Protein AF-A0A7W0KWJ0-F1 (afdb_monomer_lite)

Radius of gyration: 24.5 Å; chains: 1; bounding box: 51×57×70 Å

pLDDT: mean 88.69, std 8.76, range [41.84, 98.19]

Secondary structure (DSSP, 8-state):
---SB---SSBTT-TT--EEES-SSPPGGG-----S-SEE--SHHHHHHHHHHHS--HHHHHS---SS-EEE---BHHHHHHHH-TTSEEPS--EEEE-SSBEEEEEEEEEEES--TTPPPEEETTEEESEEEEEEEEEEETTT--EEEEE-TTHHHH-HHHHHHHHHSTTSSEEGGGS-HHHHTT----HHHHHHHHHHHHHHS---HHHHHHTTT-EEEPBPPPSBTTPPP-SBPPPEEEEE--SSTTT--EEEEEEEEEE-SSTT-TT--SS--EEEEEESSSTT-EEEE-----TT--PPPHHHHHHHHHH-HHHHHHHHHHSSTTEEEEE---EEEEETTEEEEEEEEEEEESSTTPPPEEEEEEEEETTEEEEESSHHHHHHHHH-

Foldseek 3Di:
DDAPDADFQAEAPCPVHKDKFPWQDQDPPRDGQPDPQFAFPQDPVSLVVVCVVVVHCPVVVVRRDDRRIGMGPPRYLLSLVCVLCVQKDKAPDWDWFDDNHAIKTKIFIKHFAAPDPPFDWFAQNNDTTRDIFRQWMWIAGRRNRDIAIEGDPPRNVPDPRNVVVCVVPPPRYHHPVPPDPSVVQPDAQGQSVVLRVLQVCQQPVDPDPVCSVVVQQGKAFEFDAAFFQPGDGDWHAGWDWDWAADPDPVVGIWIKTKTWIAGDRGRGDNPGDQATAWIWIQTPVCNVDIDTHGAPPDPPDGDGDNHNQNVLQCPDPVSVVVRVVLCDDQKTKTKAHWDWDADPSFIKTKIWIWIWGNDPPTDIDTPFMWIDGPSFIATDNDPVVRVVRSVD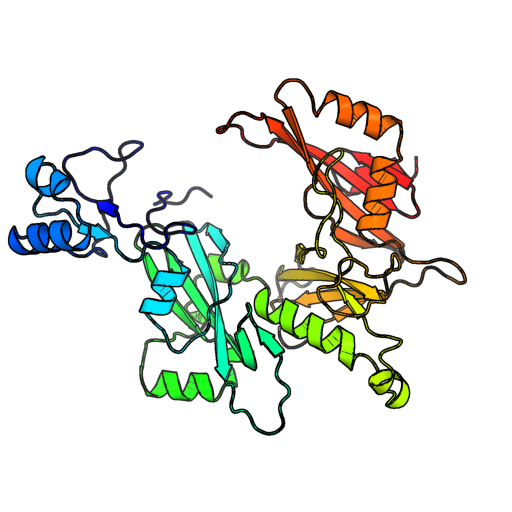

Sequence (392 aa):
LQPEHPELYFGESLRDWYAIVDTERTEQDGARFEADTGIALSSFYRKLVLGLTTGELQPLLSGDLTDESQLLYRRDVIERLRGVAPFLTFDGDPYPVITAESVVWVVSGYTTSTSYPYSQFSALGGRRVNYAHASIWATVDAYDGSVHLYRTEVGGADDPILRAWEGVFPGLVEAIAAMPAAVRDHLRYPTDLLDTQLALLGKYHVDDADTLFSGTQRWSVSAAPSTGVGAAADGTADPVTLFMPGDDPELGGHWVAITPLSPGTSPSDSSAREELAAIVIADHDDPERLRLLTVDVGAGRTAATPRVAQSAIDADPELARTFTLLNANGSQVQFGPMTPLITDGALFWVRPVVVRSTASTAAPRLFGVLAVSEGLVGLADDPAQALTAAYD

Structure (mmCIF, N/CA/C/O backbone):
data_AF-A0A7W0KWJ0-F1
#
_entry.id   AF-A0A7W0KWJ0-F1
#
loop_
_atom_site.group_PDB
_atom_site.id
_atom_site.type_symbol
_atom_site.label_atom_id
_atom_site.label_alt_id
_atom_site.label_comp_id
_atom_site.label_asym_id
_atom_site.label_entity_id
_atom_site.label_seq_id
_atom_site.pdbx_PDB_ins_code
_atom_site.Cartn_x
_atom_site.Cartn_y
_atom_site.Cartn_z
_atom_site.occupancy
_atom_site.B_iso_or_equiv
_atom_site.auth_seq_id
_atom_site.auth_comp_id
_atom_site.auth_asym_id
_atom_site.auth_atom_id
_atom_site.pdbx_PDB_model_num
ATOM 1 N N . LEU A 1 1 ? -18.700 10.570 -7.643 1.00 61.25 1 LEU A N 1
ATOM 2 C CA . LEU A 1 1 ? -19.462 10.146 -6.451 1.00 61.25 1 LEU A CA 1
ATOM 3 C C . LEU A 1 1 ? -19.269 11.228 -5.398 1.00 61.25 1 LEU A C 1
ATOM 5 O O . LEU A 1 1 ? -18.136 11.659 -5.231 1.00 61.25 1 LEU A O 1
ATOM 9 N N . GLN A 1 2 ? -20.345 11.742 -4.807 1.00 75.81 2 GLN A N 1
ATOM 10 C CA . GLN A 1 2 ? -20.285 12.613 -3.628 1.00 75.81 2 GLN A CA 1
ATOM 11 C C . GLN A 1 2 ? -20.910 11.806 -2.486 1.00 75.81 2 GLN A C 1
ATOM 13 O O . GLN A 1 2 ? -22.074 11.437 -2.648 1.00 75.81 2 GLN A O 1
ATOM 18 N N . PRO A 1 3 ? -20.149 11.448 -1.437 1.00 82.00 3 PRO A N 1
ATOM 19 C CA . PRO A 1 3 ? -20.690 10.689 -0.315 1.00 82.00 3 PRO A CA 1
ATOM 20 C C . PRO A 1 3 ? -21.670 11.545 0.500 1.00 82.00 3 PRO A C 1
ATOM 22 O O . PRO A 1 3 ? -21.549 12.772 0.508 1.00 82.00 3 PRO A O 1
ATOM 25 N N . GLU A 1 4 ? -22.625 10.902 1.173 1.00 85.62 4 GLU A N 1
ATOM 26 C CA . GLU A 1 4 ? -23.564 11.558 2.098 1.00 85.62 4 GLU A CA 1
ATOM 27 C C . GLU A 1 4 ? -22.841 12.187 3.299 1.00 85.62 4 GLU A C 1
ATOM 29 O O . GLU A 1 4 ? -23.171 13.305 3.691 1.00 85.62 4 GLU A O 1
ATOM 34 N N . HIS A 1 5 ? -21.802 11.513 3.799 1.00 85.50 5 HIS A N 1
ATOM 35 C CA . HIS A 1 5 ? -20.924 11.948 4.884 1.00 85.50 5 HIS A CA 1
ATOM 36 C C . HIS A 1 5 ? -19.467 12.052 4.389 1.00 85.50 5 HIS A C 1
ATOM 38 O O . HIS A 1 5 ? -18.696 11.089 4.479 1.00 85.50 5 HIS A O 1
ATOM 44 N N . PRO A 1 6 ? -19.067 13.187 3.780 1.00 84.69 6 PRO A N 1
ATOM 45 C CA . PRO A 1 6 ? -17.702 13.403 3.291 1.00 84.69 6 PRO A CA 1
ATOM 46 C C . PRO A 1 6 ? -16.674 13.687 4.398 1.00 84.69 6 PRO A C 1
ATOM 48 O O . PRO A 1 6 ? -15.478 13.769 4.107 1.00 84.69 6 PRO A O 1
ATOM 51 N N . GLU A 1 7 ? -17.108 13.904 5.638 1.00 88.88 7 GLU A N 1
ATOM 52 C CA . GLU A 1 7 ? -16.254 14.297 6.753 1.00 88.88 7 GLU A CA 1
ATOM 53 C C . GLU A 1 7 ? -15.347 13.150 7.225 1.00 88.88 7 GLU A C 1
ATOM 55 O O . GLU A 1 7 ? -15.756 11.994 7.319 1.00 88.88 7 GLU A O 1
ATOM 60 N N . LEU A 1 8 ? -14.096 13.481 7.562 1.00 90.94 8 LEU A N 1
ATOM 61 C CA . LEU A 1 8 ? -13.076 12.513 7.974 1.00 90.94 8 LEU A CA 1
ATOM 62 C C . LEU A 1 8 ? -12.737 12.692 9.458 1.00 90.94 8 LEU A C 1
ATOM 64 O O . LEU A 1 8 ? -11.833 13.449 9.828 1.00 90.94 8 LEU A O 1
ATOM 68 N N . TYR A 1 9 ? -13.450 11.979 10.326 1.00 93.06 9 TYR A N 1
ATOM 69 C CA . TYR A 1 9 ? -13.139 11.929 11.754 1.00 93.06 9 TYR A CA 1
ATOM 70 C C . TYR A 1 9 ? -12.123 10.833 12.083 1.00 93.06 9 TYR A C 1
ATOM 72 O O . TYR A 1 9 ? -11.347 11.003 13.024 1.00 93.06 9 TYR A O 1
ATOM 80 N N . PHE A 1 10 ? -12.061 9.757 11.305 1.00 95.31 10 PHE A N 1
ATOM 81 C CA . PHE A 1 10 ? -11.111 8.653 11.437 1.00 95.31 10 PHE A CA 1
ATOM 82 C C . PHE A 1 10 ? -10.256 8.548 10.171 1.00 95.31 10 PHE A C 1
ATOM 84 O O . PHE A 1 10 ? -10.738 8.752 9.056 1.00 95.31 10 PHE A O 1
ATOM 91 N N . GLY A 1 11 ? -8.968 8.250 10.329 1.00 94.38 11 GLY A N 1
ATOM 92 C CA . GLY A 1 11 ? -8.041 8.224 9.201 1.00 94.38 11 GLY A CA 1
ATOM 93 C C . GLY A 1 11 ? -6.588 8.043 9.593 1.00 94.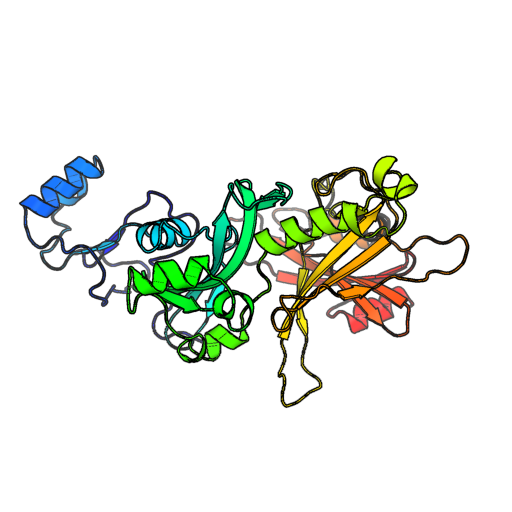38 11 GLY A C 1
ATOM 94 O O . GLY A 1 11 ? -6.270 7.756 10.744 1.00 94.38 11 GLY A O 1
ATOM 95 N N . GLU A 1 12 ? -5.702 8.175 8.617 1.00 92.69 12 GLU A N 1
ATOM 96 C CA . GLU A 1 12 ? -4.265 8.026 8.824 1.00 92.69 12 GLU A CA 1
ATOM 97 C C . GLU A 1 12 ? -3.637 9.223 9.540 1.00 92.69 12 GLU A C 1
ATOM 99 O O . GLU A 1 12 ? -4.147 10.343 9.508 1.00 92.69 12 GLU A O 1
ATOM 104 N N . SER A 1 13 ? -2.466 8.999 10.146 1.00 87.56 13 SER A N 1
ATOM 105 C CA . SER A 1 13 ? -1.667 10.046 10.803 1.00 87.56 13 SER A CA 1
ATOM 106 C C . SER A 1 13 ? -2.379 10.747 11.970 1.00 87.56 13 SER A C 1
ATOM 108 O O . SER A 1 13 ? -1.990 11.841 12.376 1.00 87.56 13 SER A O 1
ATOM 110 N N . LEU A 1 14 ? -3.388 10.095 12.553 1.00 89.62 14 LEU A N 1
ATOM 111 C CA . LEU A 1 14 ? -4.116 10.546 13.745 1.00 89.62 14 LEU A CA 1
ATOM 112 C C . LEU A 1 14 ? -3.705 9.763 14.999 1.00 89.62 14 LEU A C 1
ATOM 114 O O . LEU A 1 14 ? -4.455 9.691 15.975 1.00 89.62 14 LEU A O 1
ATOM 118 N N . ARG A 1 15 ? -2.530 9.128 14.963 1.00 86.00 15 ARG A N 1
ATOM 119 C CA . ARG A 1 15 ? -2.037 8.286 16.053 1.00 86.00 15 ARG A CA 1
ATOM 120 C C . ARG A 1 15 ? -1.876 9.101 17.329 1.00 86.00 15 ARG A C 1
ATOM 122 O O . ARG A 1 15 ? -1.344 10.209 17.290 1.00 86.00 15 ARG A O 1
ATOM 129 N N . ASP A 1 16 ? -2.342 8.539 18.442 1.00 84.06 16 ASP A N 1
ATOM 130 C CA . ASP A 1 16 ? -2.379 9.195 19.756 1.00 84.06 16 ASP A CA 1
ATOM 131 C C . ASP A 1 16 ? -3.220 10.498 19.786 1.00 84.06 16 ASP A C 1
ATOM 133 O O . ASP A 1 16 ? -3.262 11.190 20.805 1.00 84.06 16 ASP A O 1
ATOM 137 N N . TRP A 1 17 ? -3.931 10.829 18.698 1.00 86.38 17 TRP A N 1
ATOM 138 C CA . TRP A 1 17 ? -4.771 12.018 18.586 1.00 86.38 17 TRP A CA 1
ATOM 139 C C . TRP A 1 17 ? -6.229 11.696 18.932 1.00 86.38 17 TRP A C 1
ATOM 141 O O . TRP A 1 17 ? -6.786 10.665 18.543 1.00 86.38 17 TRP A O 1
ATOM 151 N N . TYR A 1 18 ? -6.884 12.620 19.633 1.00 88.44 18 TYR A N 1
ATOM 152 C CA . TYR A 1 18 ? -8.298 12.532 19.994 1.00 88.44 18 TYR A CA 1
ATOM 153 C C . TYR A 1 18 ? -9.089 13.722 19.435 1.00 88.44 18 TYR A C 1
ATOM 155 O O . TYR A 1 18 ? -8.526 14.764 19.104 1.00 88.44 18 TYR A O 1
ATOM 163 N N . ALA A 1 19 ? -10.402 13.575 19.293 1.00 89.56 19 ALA A N 1
ATOM 164 C CA . ALA A 1 19 ? -11.300 14.691 18.998 1.00 89.56 19 ALA A CA 1
ATOM 165 C C . ALA A 1 19 ? -12.452 14.700 19.988 1.00 89.56 19 ALA A C 1
ATOM 167 O O . ALA A 1 19 ? -12.859 13.651 20.484 1.00 89.56 19 ALA A O 1
ATOM 168 N N . ILE A 1 20 ? -12.969 15.891 20.263 1.00 88.94 20 ILE A N 1
ATOM 169 C CA . ILE A 1 20 ? -14.231 16.049 20.966 1.00 88.94 20 ILE A CA 1
ATOM 170 C C . ILE A 1 20 ? -15.208 16.652 19.970 1.00 88.94 20 ILE A C 1
ATOM 172 O O . ILE A 1 20 ? -14.933 17.713 19.411 1.00 88.94 20 ILE A O 1
ATOM 176 N N . VAL A 1 21 ? -16.303 15.945 19.747 1.00 90.12 21 VAL A N 1
ATOM 177 C CA . VAL A 1 21 ? -17.376 16.315 18.822 1.00 90.12 21 VAL A CA 1
ATOM 178 C C . VAL A 1 21 ? -18.631 16.669 19.607 1.00 90.12 21 VAL A C 1
ATOM 180 O O . VAL A 1 21 ? -18.681 16.456 20.825 1.00 90.12 21 VAL A O 1
ATOM 183 N N . ASP A 1 22 ? -19.622 17.244 18.926 1.00 87.31 22 ASP A N 1
ATOM 184 C CA . ASP A 1 22 ? -20.854 17.732 19.556 1.00 87.31 22 ASP A CA 1
ATOM 185 C C . ASP A 1 22 ? -20.591 18.760 20.671 1.00 87.31 22 ASP A C 1
ATOM 187 O O . ASP A 1 22 ? -21.174 18.726 21.756 1.00 87.31 22 ASP A O 1
ATOM 191 N N . THR A 1 23 ? -19.666 19.686 20.412 1.00 86.19 23 THR A N 1
ATOM 192 C CA . THR A 1 23 ? -19.385 20.833 21.295 1.00 86.19 23 THR A CA 1
ATOM 193 C C . THR A 1 23 ? -20.216 22.054 20.891 1.00 86.19 23 THR A C 1
ATOM 195 O O . THR A 1 23 ? -20.815 22.079 19.818 1.00 86.19 23 THR A O 1
ATOM 198 N N . GLU A 1 24 ? -20.224 23.114 21.705 1.00 83.12 24 GLU A N 1
ATOM 199 C CA . GLU A 1 24 ? -20.852 24.392 21.314 1.00 83.12 24 GLU A CA 1
ATOM 200 C C . GLU A 1 24 ? -20.126 25.094 20.148 1.00 83.12 24 GLU A C 1
ATOM 202 O O . GLU A 1 24 ? -20.644 26.050 19.563 1.00 83.12 24 GLU A O 1
ATOM 207 N N . ARG A 1 25 ? -18.922 24.633 19.784 1.00 80.56 25 ARG A N 1
ATOM 208 C CA . ARG A 1 25 ? -18.154 25.186 18.669 1.00 80.56 25 ARG A CA 1
ATOM 209 C C . ARG A 1 25 ? -18.615 24.570 17.358 1.00 80.56 25 ARG A C 1
ATOM 211 O O . ARG A 1 25 ? -18.668 23.356 17.214 1.00 80.56 25 ARG A O 1
ATOM 218 N N . THR A 1 26 ? -18.867 25.431 16.379 1.00 75.44 26 THR A N 1
ATOM 219 C CA . THR A 1 26 ? -19.135 25.009 15.004 1.00 75.44 26 THR A CA 1
ATOM 220 C C . THR A 1 26 ? -17.885 24.372 14.403 1.00 75.44 26 THR A C 1
ATOM 222 O O . THR A 1 26 ? -16.803 24.967 14.450 1.00 75.44 26 THR A O 1
ATOM 225 N N . GLU A 1 27 ? -18.038 23.173 13.847 1.00 78.81 27 GLU A N 1
ATOM 226 C CA . GLU A 1 27 ? -16.965 22.484 13.136 1.00 78.81 27 GLU A CA 1
ATOM 227 C C . GLU A 1 27 ? -16.699 23.137 11.772 1.00 78.81 27 GLU A C 1
ATOM 229 O O . GLU A 1 27 ? -17.403 24.055 11.332 1.00 78.81 27 GLU A O 1
ATOM 234 N N . GLN A 1 28 ? -15.631 22.697 11.108 1.00 72.38 28 GLN A N 1
ATOM 235 C CA . GLN A 1 28 ? -15.267 23.220 9.797 1.00 72.38 28 GLN A CA 1
ATOM 236 C C . GLN A 1 28 ? -16.415 22.993 8.797 1.00 72.38 28 GLN A C 1
ATOM 238 O O . GLN A 1 28 ? -17.035 21.936 8.782 1.00 72.38 28 GLN A O 1
ATOM 243 N N . ASP A 1 29 ? -16.731 24.023 8.009 1.00 68.19 29 ASP A N 1
ATOM 244 C CA . ASP A 1 29 ? -17.832 24.047 7.032 1.00 68.19 29 ASP A CA 1
ATOM 245 C C . ASP A 1 29 ? -19.257 23.877 7.603 1.00 68.19 29 ASP A C 1
ATOM 247 O O . ASP A 1 29 ? -20.221 23.761 6.848 1.00 68.19 29 ASP A O 1
ATOM 251 N N . GLY A 1 30 ? -19.430 23.972 8.928 1.00 72.50 30 GLY A N 1
ATOM 252 C CA . GLY A 1 30 ? -20.746 23.904 9.571 1.00 72.50 30 GLY A CA 1
ATOM 253 C C . GLY A 1 30 ? -21.315 22.491 9.695 1.00 72.50 30 GLY A C 1
ATOM 254 O O . GLY A 1 30 ? -22.484 22.355 10.059 1.00 72.50 30 GLY A O 1
ATOM 255 N N . ALA A 1 31 ? -20.503 21.470 9.409 1.00 77.06 31 ALA A N 1
ATOM 256 C CA . ALA A 1 31 ? -20.845 20.075 9.641 1.00 77.06 31 ALA A CA 1
ATOM 257 C C . ALA A 1 31 ? -21.021 19.789 11.140 1.00 77.06 31 ALA A C 1
ATOM 259 O O . ALA A 1 31 ? -20.528 20.522 12.006 1.00 77.06 31 ALA A O 1
ATOM 260 N N . ARG A 1 32 ? -21.752 18.719 11.442 1.00 82.25 32 ARG A N 1
ATOM 261 C CA . ARG A 1 32 ? -21.932 18.217 12.799 1.00 82.25 32 ARG A CA 1
ATOM 262 C C . ARG A 1 32 ? -21.803 16.704 12.780 1.00 82.25 32 ARG A C 1
ATOM 264 O O . ARG A 1 32 ? -22.351 16.044 11.900 1.00 82.25 32 ARG A O 1
ATOM 271 N N . PHE A 1 33 ? -21.080 16.171 13.752 1.00 87.81 33 PHE A N 1
ATOM 272 C CA . PHE A 1 33 ? -21.041 14.738 13.974 1.00 87.81 33 PHE A CA 1
ATOM 273 C C . PHE A 1 33 ? -22.390 14.268 14.528 1.00 87.81 33 PHE A C 1
ATOM 275 O O . PHE A 1 33 ? -22.827 14.763 15.560 1.00 87.81 33 PHE A O 1
ATOM 282 N N . GLU A 1 34 ? -23.066 13.355 13.834 1.00 87.88 34 GLU A N 1
ATOM 283 C CA . GLU A 1 34 ? -24.402 12.868 14.215 1.00 87.88 34 GLU A CA 1
ATOM 284 C C . GLU A 1 34 ? -24.390 11.410 14.700 1.00 87.88 34 GLU A C 1
ATOM 286 O O . GLU A 1 34 ? -25.396 10.918 15.215 1.00 87.88 34 GLU A O 1
ATOM 291 N N . ALA A 1 35 ? -23.264 10.707 14.549 1.00 89.25 35 ALA A N 1
ATOM 292 C CA . ALA A 1 35 ? -23.136 9.318 14.973 1.00 89.25 35 ALA A CA 1
ATOM 293 C C . ALA A 1 35 ? -22.924 9.189 16.494 1.00 89.25 35 ALA A C 1
ATOM 295 O O . ALA A 1 35 ? -22.333 10.047 17.140 1.00 89.25 35 ALA A O 1
ATOM 296 N N . ASP A 1 36 ? -23.374 8.068 17.069 1.00 88.06 36 ASP A N 1
ATOM 297 C CA . ASP A 1 36 ? -23.255 7.767 18.506 1.00 88.06 36 ASP A CA 1
ATOM 298 C C . ASP A 1 36 ? -22.180 6.700 18.773 1.00 88.06 36 ASP A C 1
ATOM 300 O O . ASP A 1 36 ? -22.429 5.648 19.365 1.00 88.06 36 ASP A O 1
ATOM 304 N N . THR A 1 37 ? -20.973 6.932 18.254 1.00 89.56 37 THR A N 1
ATOM 305 C CA . THR A 1 37 ? -19.848 5.979 18.331 1.00 89.56 37 THR A CA 1
ATOM 306 C C . THR A 1 37 ? -18.729 6.428 19.273 1.00 89.56 37 THR A C 1
ATOM 308 O O . THR A 1 37 ? -17.788 5.667 19.538 1.00 89.56 37 THR A O 1
ATOM 311 N N . GLY A 1 38 ? -18.808 7.649 19.806 1.00 89.06 38 GLY A N 1
ATOM 312 C CA . GLY A 1 38 ? -17.828 8.210 20.725 1.00 89.06 38 GLY A CA 1
ATOM 313 C C . GLY A 1 38 ? -18.054 7.826 22.190 1.00 89.06 38 GLY A C 1
ATOM 314 O O . GLY A 1 38 ? -19.091 7.315 22.610 1.00 89.06 38 GLY A O 1
ATOM 315 N N . ILE A 1 39 ? -17.059 8.107 23.033 1.00 90.31 39 ILE A N 1
ATOM 316 C CA . ILE A 1 39 ? -17.202 7.966 24.485 1.00 90.31 39 ILE A CA 1
ATOM 317 C C . ILE A 1 39 ? -17.964 9.188 25.005 1.00 90.31 39 ILE A C 1
ATOM 319 O O . ILE A 1 39 ? -17.405 10.281 25.096 1.00 90.31 39 ILE A O 1
ATOM 323 N N . ALA A 1 40 ? -19.229 8.996 25.383 1.00 91.75 40 ALA A N 1
ATOM 324 C CA . ALA A 1 40 ? -20.085 10.076 25.870 1.00 91.75 40 ALA A CA 1
ATOM 325 C C . ALA A 1 40 ? -19.502 10.790 27.104 1.00 91.75 40 ALA A C 1
ATOM 327 O O . ALA A 1 40 ? -19.242 10.167 28.147 1.00 91.75 40 ALA A O 1
ATOM 328 N N . LEU A 1 41 ? -19.383 12.116 27.025 1.00 88.06 41 LEU A N 1
ATOM 329 C CA . LEU A 1 41 ? -18.908 12.996 28.095 1.00 88.06 41 LEU A CA 1
ATOM 330 C C . LEU A 1 41 ? -20.059 13.556 28.940 1.00 88.06 41 LEU A C 1
ATOM 332 O O . LEU A 1 41 ? -19.941 14.628 29.512 1.00 88.06 41 LEU A O 1
ATOM 336 N N . SER A 1 42 ? -21.133 12.792 29.118 1.00 86.25 42 SER A N 1
ATOM 337 C CA . SER A 1 42 ? -22.390 13.201 29.769 1.00 86.25 42 SER A CA 1
ATOM 338 C C . SER A 1 42 ? -22.323 13.559 31.264 1.00 86.25 42 SER A C 1
ATOM 340 O O . SER A 1 42 ? -23.348 13.761 31.908 1.00 86.25 42 SER A O 1
ATOM 342 N N . SER A 1 43 ? -21.136 13.585 31.880 1.00 86.12 43 SER A N 1
ATOM 343 C CA . SER A 1 43 ? -20.996 13.940 33.297 1.00 86.12 43 SER A CA 1
ATOM 344 C C . SER A 1 43 ? -19.686 14.654 33.598 1.00 86.12 43 SER A C 1
ATOM 346 O O . SER A 1 43 ? -18.641 14.352 33.017 1.00 86.12 43 SER A O 1
ATOM 348 N N . PHE A 1 44 ? -19.721 15.531 34.605 1.00 84.12 44 PHE A N 1
ATOM 349 C CA . PHE A 1 44 ? -18.548 16.261 35.090 1.00 84.12 44 PHE A CA 1
ATOM 350 C C . PHE A 1 44 ? -17.366 15.343 35.443 1.00 84.12 44 PHE A C 1
ATOM 352 O O . PHE A 1 44 ? -16.222 15.683 35.165 1.00 84.12 44 PHE A O 1
ATOM 359 N N . TYR A 1 45 ? -17.618 14.157 36.007 1.00 86.19 45 TYR A N 1
ATOM 360 C CA . TYR A 1 45 ? -16.549 13.214 36.348 1.00 86.19 45 TYR A CA 1
ATOM 361 C C . TYR A 1 45 ? -15.854 12.634 35.113 1.00 86.19 45 TYR A C 1
ATOM 363 O O . TYR A 1 45 ? -14.631 12.527 35.113 1.00 86.19 45 TYR A O 1
ATOM 371 N N . ARG A 1 46 ? -16.600 12.292 34.052 1.00 87.50 46 ARG A N 1
ATOM 372 C CA . ARG A 1 46 ? -16.009 11.824 32.784 1.00 87.50 46 ARG A CA 1
ATOM 373 C C . ARG A 1 46 ? -15.194 12.927 32.121 1.00 87.50 46 ARG A C 1
ATOM 375 O O . ARG A 1 46 ? -14.064 12.684 31.714 1.00 87.50 46 ARG A O 1
ATOM 382 N N . LYS A 1 47 ? -15.742 14.144 32.110 1.00 86.31 47 LYS A N 1
ATOM 383 C CA . LYS A 1 47 ? -15.068 15.365 31.663 1.00 86.31 47 LYS A CA 1
ATOM 384 C C . LYS A 1 47 ? -13.753 15.580 32.456 1.00 86.31 47 LYS A C 1
ATOM 386 O O . LYS A 1 47 ? -12.690 15.739 31.864 1.00 86.31 47 LYS A O 1
ATOM 391 N N . LEU A 1 48 ? -13.769 15.468 33.788 1.00 86.31 48 LEU A N 1
ATOM 392 C CA . LEU A 1 48 ? -12.568 15.593 34.630 1.00 86.31 48 LEU A CA 1
ATOM 393 C C . LEU A 1 48 ? -11.523 14.499 34.356 1.00 86.31 48 LEU A C 1
ATOM 395 O O . LEU A 1 48 ? -10.338 14.809 34.251 1.00 86.31 48 LEU A O 1
ATOM 399 N N . VAL A 1 49 ? -11.945 13.234 34.241 1.00 87.94 49 VAL A N 1
ATOM 400 C CA . VAL A 1 49 ? -11.042 12.122 33.899 1.00 87.94 49 VAL A CA 1
ATOM 401 C C . VAL A 1 49 ? -10.385 12.376 32.549 1.00 87.94 49 VAL A C 1
ATOM 403 O O . VAL A 1 49 ? -9.167 12.248 32.464 1.00 87.94 49 VAL A O 1
ATOM 406 N N . LEU A 1 50 ? -11.156 12.809 31.545 1.00 85.00 50 LEU A N 1
ATOM 407 C CA . LEU A 1 50 ? -10.624 13.192 30.240 1.00 85.00 50 LEU A CA 1
ATOM 408 C C . LEU A 1 50 ? -9.502 14.222 30.394 1.00 85.00 50 LEU A C 1
ATOM 410 O O . LEU A 1 50 ? -8.380 13.943 29.982 1.00 85.00 50 LEU A O 1
ATOM 414 N N . GLY A 1 51 ? -9.770 15.350 31.058 1.00 83.50 51 GLY A N 1
ATOM 415 C CA . GLY A 1 51 ? -8.776 16.415 31.216 1.00 83.50 51 GLY A CA 1
ATOM 416 C C . GLY A 1 51 ? -7.525 16.000 32.001 1.00 83.50 51 GLY A C 1
ATOM 417 O O . GLY A 1 51 ? -6.444 16.531 31.760 1.00 83.50 51 GLY A O 1
ATOM 418 N N . LEU A 1 52 ? -7.630 15.020 32.905 1.00 86.56 52 LEU A N 1
ATOM 419 C CA . LEU A 1 52 ? -6.465 14.422 33.568 1.00 86.56 52 LEU A CA 1
ATOM 420 C C . LEU A 1 52 ? -5.691 13.473 32.643 1.00 86.56 52 LEU A C 1
ATOM 422 O O . LEU A 1 52 ? -4.464 13.461 32.686 1.00 86.56 52 LEU A O 1
ATOM 426 N N . THR A 1 53 ? -6.385 12.681 31.821 1.00 83.94 53 THR A N 1
ATOM 427 C CA . THR A 1 53 ? -5.757 11.732 30.886 1.00 83.94 53 THR A CA 1
ATOM 428 C C . THR A 1 53 ? -5.102 12.409 29.687 1.00 83.94 53 THR A C 1
ATOM 430 O O . THR A 1 53 ? -4.050 11.956 29.251 1.00 83.94 53 THR A O 1
ATOM 433 N N . THR A 1 54 ? -5.685 13.497 29.177 1.00 81.19 54 THR A N 1
ATOM 434 C CA . THR A 1 54 ? -5.138 14.271 28.051 1.00 81.19 54 THR A CA 1
ATOM 435 C C . THR A 1 54 ? -4.152 15.341 28.510 1.00 81.19 54 THR A C 1
ATOM 437 O O . THR A 1 54 ? -3.422 15.892 27.696 1.00 81.19 54 THR A O 1
ATOM 440 N N . GLY A 1 55 ? -4.117 15.649 29.812 1.00 82.88 55 GLY A N 1
ATOM 441 C CA . GLY A 1 55 ? -3.338 16.761 30.357 1.00 82.88 55 GLY A CA 1
ATOM 442 C C . GLY A 1 55 ? -3.921 18.140 30.025 1.00 82.88 55 GLY A C 1
ATOM 443 O O . GLY A 1 55 ? -3.298 19.157 30.331 1.00 82.88 55 GLY A O 1
ATOM 444 N N . GLU A 1 56 ? -5.116 18.194 29.434 1.00 79.62 56 GLU A N 1
ATOM 445 C CA . GLU A 1 56 ? -5.761 19.416 28.965 1.00 79.62 56 GLU A CA 1
ATOM 446 C C . GLU A 1 56 ? -7.049 19.678 29.752 1.00 79.62 56 GLU A C 1
ATOM 448 O O . GLU A 1 56 ? -8.120 19.156 29.456 1.00 79.62 56 GLU A O 1
ATOM 453 N N . LEU A 1 57 ? -6.961 20.540 30.770 1.00 77.12 57 LEU A N 1
ATOM 454 C CA . LEU A 1 57 ? -8.134 20.988 31.533 1.00 77.12 57 LEU A CA 1
ATOM 455 C C . LEU A 1 57 ? -8.889 22.134 30.839 1.00 77.12 57 LEU A C 1
ATOM 457 O O . LEU A 1 57 ? -9.996 22.473 31.248 1.00 77.12 57 LEU A O 1
ATOM 461 N N . GLN A 1 58 ? -8.312 22.747 29.801 1.00 76.81 58 GLN A N 1
ATOM 462 C CA . GLN A 1 58 ? -8.899 23.906 29.123 1.00 76.81 58 GLN A CA 1
ATOM 463 C C . GLN A 1 58 ? -10.298 23.635 28.535 1.00 76.81 58 GLN A C 1
ATOM 465 O O . GLN A 1 58 ? -11.176 24.469 28.773 1.00 76.81 58 GLN A O 1
ATOM 470 N N . PRO A 1 59 ? -10.571 22.492 27.868 1.00 70.38 59 PRO A N 1
ATOM 471 C CA . PRO A 1 59 ? -11.920 22.171 27.395 1.00 70.38 59 PRO A CA 1
ATOM 472 C C . PRO A 1 59 ? -12.961 22.169 28.526 1.00 70.38 59 PRO A C 1
ATOM 474 O O . PRO A 1 59 ? -14.075 22.647 28.341 1.00 70.38 59 PRO A O 1
ATOM 477 N N . LEU A 1 60 ? -12.579 21.749 29.738 1.00 71.44 60 LEU A N 1
ATOM 478 C CA . LEU A 1 60 ? -13.454 21.745 30.920 1.00 71.44 60 LEU A CA 1
ATOM 479 C C . LEU A 1 60 ? -13.776 23.140 31.449 1.00 71.44 60 LEU A C 1
ATOM 481 O O . LEU A 1 60 ? -14.837 23.352 32.028 1.00 71.44 60 LEU A O 1
ATOM 485 N N . LEU A 1 61 ? -12.836 24.071 31.298 1.00 73.25 61 LEU A N 1
ATOM 486 C CA . LEU A 1 61 ? -12.942 25.433 31.817 1.00 73.25 61 LEU A CA 1
ATOM 487 C C . LEU A 1 61 ? -13.633 26.381 30.831 1.00 73.25 61 LEU A C 1
ATOM 489 O O . LEU A 1 61 ? -14.146 27.415 31.248 1.00 73.25 61 LEU A O 1
ATOM 493 N N . SER A 1 62 ? -13.621 26.037 29.542 1.00 73.81 62 SER A N 1
ATOM 494 C CA . SER A 1 62 ? -14.172 26.859 28.459 1.00 73.81 62 SER A CA 1
ATOM 495 C C . SER A 1 62 ? -15.702 26.937 28.449 1.00 73.81 62 SER A C 1
ATOM 497 O O . SER A 1 62 ? -16.245 27.949 28.024 1.00 73.81 62 SER A O 1
ATOM 499 N N . GLY A 1 63 ? -16.388 25.906 28.956 1.00 74.44 63 GLY A N 1
ATOM 500 C CA . GLY A 1 63 ? -17.840 25.761 28.820 1.00 74.44 63 GLY A CA 1
ATOM 501 C C . GLY A 1 63 ? -18.284 25.135 27.493 1.00 74.44 63 GLY A C 1
ATOM 502 O O . GLY A 1 63 ? -19.450 24.790 27.377 1.00 74.44 63 GLY A O 1
ATOM 503 N N . ASP A 1 64 ? -17.361 24.894 26.554 1.00 82.19 64 ASP A N 1
ATOM 504 C CA . ASP A 1 64 ? -17.669 24.378 25.210 1.00 82.19 64 ASP A CA 1
ATOM 505 C C . ASP A 1 64 ? -18.221 22.933 25.222 1.00 82.19 64 ASP A C 1
ATOM 507 O O . ASP A 1 64 ? -18.818 22.482 24.244 1.00 82.19 64 ASP A O 1
ATOM 511 N N . LEU A 1 65 ? -17.996 22.187 26.313 1.00 84.69 65 LEU A N 1
ATOM 512 C CA . LEU A 1 65 ? -18.403 20.787 26.465 1.00 84.69 65 LEU A CA 1
ATOM 513 C C . LEU A 1 65 ? -19.830 20.655 27.003 1.00 84.69 65 LEU A C 1
ATOM 515 O O . LEU A 1 65 ? -20.076 20.847 28.202 1.00 84.69 65 LEU A O 1
ATOM 519 N N . THR A 1 66 ? -20.735 20.189 26.152 1.00 85.19 66 THR A N 1
ATOM 520 C CA . THR A 1 66 ? -22.131 19.887 26.486 1.00 85.19 66 THR A CA 1
ATOM 521 C C . THR A 1 66 ? -22.267 18.474 27.066 1.00 85.19 66 THR A C 1
ATOM 523 O O . THR A 1 66 ? -21.267 17.778 27.285 1.00 85.19 66 THR A O 1
ATOM 526 N N . ASP A 1 67 ? -23.479 18.055 27.431 1.00 85.06 67 ASP A N 1
ATOM 527 C CA . ASP A 1 67 ? -23.720 16.687 27.919 1.00 85.06 67 ASP A CA 1
ATOM 528 C C . ASP A 1 67 ? -23.931 15.692 26.762 1.00 85.06 67 ASP A C 1
ATOM 530 O O . ASP A 1 67 ? -23.848 14.479 26.967 1.00 85.06 67 ASP A O 1
ATOM 534 N N . GLU A 1 68 ? -24.115 16.217 25.551 1.00 86.56 68 GLU A N 1
ATOM 535 C CA . GLU A 1 68 ? -24.144 15.505 24.276 1.00 86.56 68 GLU A CA 1
ATOM 536 C C . GLU A 1 68 ? -22.738 15.267 23.707 1.00 86.56 68 GLU A C 1
ATOM 538 O O . GLU A 1 68 ? -22.562 14.363 22.897 1.00 86.56 68 GLU A O 1
ATOM 543 N N . SER A 1 69 ? -21.728 16.032 24.148 1.00 90.56 69 SER A N 1
ATOM 544 C CA . SER A 1 69 ? -20.369 15.925 23.616 1.00 90.56 69 SER A CA 1
ATOM 545 C C . SER A 1 69 ? -19.791 14.515 23.748 1.00 90.56 69 SER A C 1
ATOM 547 O O . SER A 1 69 ? -19.906 13.852 24.790 1.00 90.56 69 SER A O 1
ATOM 549 N N . GLN A 1 70 ? -19.071 14.090 22.713 1.00 92.75 70 GLN A N 1
ATOM 550 C CA . GLN A 1 70 ? -18.463 12.765 22.651 1.00 92.75 70 GLN A CA 1
ATOM 551 C C . GLN A 1 70 ? -16.959 12.854 22.416 1.00 92.75 70 GLN A C 1
ATOM 553 O O . GLN A 1 70 ? -16.477 13.682 21.647 1.00 92.75 70 GLN A O 1
ATOM 558 N N . LEU A 1 71 ? -16.201 11.978 23.075 1.00 91.19 71 LEU A N 1
ATOM 559 C CA . LEU A 1 71 ? -14.778 11.802 22.815 1.00 91.19 71 LEU A CA 1
ATOM 560 C C . LEU A 1 71 ? -14.577 10.729 21.741 1.00 91.19 71 LEU A C 1
ATOM 562 O O . LEU A 1 71 ? -14.818 9.544 21.987 1.00 91.19 71 LEU A O 1
ATOM 566 N N . LEU A 1 72 ? -14.043 11.131 20.594 1.00 93.06 72 LEU A N 1
ATOM 567 C CA . LEU A 1 72 ? -13.526 10.224 19.579 1.00 93.06 72 LEU A CA 1
ATOM 568 C C . LEU A 1 72 ? -12.084 9.851 19.932 1.00 93.06 72 LEU A C 1
ATOM 570 O O . LEU A 1 72 ? -11.179 10.691 19.929 1.00 93.06 72 LEU A O 1
ATOM 574 N N . TYR A 1 73 ? -11.881 8.575 20.254 1.00 90.00 73 TYR A N 1
ATOM 575 C CA . TYR A 1 73 ? -10.604 8.006 20.684 1.00 90.00 73 TYR A CA 1
ATOM 576 C C . TYR A 1 73 ? -10.151 6.896 19.728 1.00 90.00 73 TYR A C 1
ATOM 578 O O . TYR A 1 73 ? -10.994 6.228 19.124 1.00 90.00 73 TYR A O 1
ATOM 586 N N . ARG A 1 74 ? -8.828 6.689 19.606 1.00 92.69 74 ARG A N 1
ATOM 587 C CA . ARG A 1 74 ? -8.200 5.823 18.583 1.00 92.69 74 ARG A CA 1
ATOM 588 C C . ARG A 1 74 ? -8.753 6.144 17.201 1.00 92.69 74 ARG A C 1
ATOM 590 O O . ARG A 1 74 ? -9.498 5.360 16.611 1.00 92.69 74 ARG A O 1
ATOM 597 N N . ARG A 1 75 ? -8.452 7.365 16.761 1.00 95.31 75 ARG A N 1
ATOM 598 C CA . ARG A 1 75 ? -8.887 7.893 15.466 1.00 95.31 75 ARG A CA 1
ATOM 599 C C . ARG A 1 75 ? -8.037 7.366 14.313 1.00 95.31 75 ARG A C 1
ATOM 601 O O . ARG A 1 75 ? -8.517 7.308 13.186 1.00 95.31 75 ARG A O 1
ATOM 608 N N . ASP A 1 76 ? -6.806 6.957 14.618 1.00 96.75 76 ASP A N 1
ATOM 609 C CA . ASP A 1 76 ? -5.930 6.267 13.680 1.00 96.75 76 ASP A CA 1
ATOM 610 C C . ASP A 1 76 ? -6.478 4.884 13.317 1.00 96.75 76 ASP A C 1
ATOM 612 O O . ASP A 1 76 ? -6.797 4.081 14.200 1.00 96.75 76 ASP A O 1
ATOM 616 N N . VAL A 1 77 ? -6.568 4.611 12.014 1.00 96.94 77 VAL A N 1
ATOM 617 C CA . VAL A 1 77 ? -7.127 3.368 11.457 1.00 96.94 77 VAL A CA 1
ATOM 618 C C . VAL A 1 77 ? -6.433 2.143 12.051 1.00 96.94 77 VAL A C 1
ATOM 620 O O . VAL A 1 77 ? -7.085 1.245 12.587 1.00 96.94 77 VAL A O 1
ATOM 623 N N . ILE A 1 78 ? -5.101 2.114 12.021 1.00 95.62 78 ILE A N 1
ATOM 624 C CA . ILE A 1 78 ? -4.323 0.956 12.463 1.00 95.62 78 ILE A CA 1
ATOM 625 C C . ILE A 1 78 ? -4.365 0.817 13.988 1.00 95.62 78 ILE A C 1
ATOM 627 O O . ILE A 1 78 ? -4.476 -0.297 14.510 1.00 95.62 78 ILE A O 1
ATOM 631 N N . GLU A 1 79 ? -4.295 1.923 14.731 1.00 95.94 79 GLU A N 1
ATOM 632 C CA . GLU A 1 79 ? -4.445 1.915 16.191 1.00 95.94 79 GLU A CA 1
ATOM 633 C C . GLU A 1 79 ? -5.812 1.363 16.616 1.00 95.94 79 GLU A C 1
ATOM 635 O O . GLU A 1 79 ? -5.904 0.544 17.538 1.00 95.94 79 GLU A O 1
ATOM 640 N N . ARG A 1 80 ? -6.873 1.766 15.915 1.00 96.06 80 ARG A N 1
ATOM 641 C CA . ARG A 1 80 ? -8.239 1.311 16.162 1.00 96.06 80 ARG A CA 1
ATOM 642 C C . ARG A 1 80 ? -8.399 -0.177 15.890 1.00 96.06 80 ARG A C 1
ATOM 644 O O . ARG A 1 80 ? -8.882 -0.898 16.763 1.00 96.06 80 ARG A O 1
ATOM 651 N N . LEU A 1 81 ? -7.918 -0.650 14.741 1.00 97.25 81 LEU A N 1
ATOM 652 C CA . LEU A 1 81 ? -7.940 -2.066 14.370 1.00 97.25 81 LEU A CA 1
ATOM 653 C C . LEU A 1 81 ? -7.176 -2.937 15.373 1.00 97.25 81 LEU A C 1
ATOM 655 O O . LEU A 1 81 ? -7.697 -3.953 15.834 1.00 97.25 81 LEU A O 1
ATOM 659 N N . ARG A 1 82 ? -5.985 -2.506 15.809 1.00 95.94 82 ARG A N 1
ATOM 660 C CA . ARG A 1 82 ? -5.223 -3.183 16.877 1.00 95.94 82 ARG A CA 1
ATOM 661 C C . ARG A 1 82 ? -5.956 -3.173 18.217 1.00 95.94 82 ARG A C 1
ATOM 663 O O . ARG A 1 82 ? -5.772 -4.086 19.017 1.00 95.94 82 ARG A O 1
ATOM 670 N N . GLY A 1 83 ? -6.775 -2.155 18.469 1.00 95.12 83 GLY A N 1
ATOM 671 C CA . GLY A 1 83 ? -7.655 -2.089 19.629 1.00 95.12 83 GLY A CA 1
ATOM 672 C C . GLY A 1 83 ? -8.790 -3.116 19.596 1.00 95.12 83 GLY A C 1
ATOM 673 O O . GLY A 1 83 ? -9.148 -3.628 20.655 1.00 95.12 83 GLY A O 1
ATOM 674 N N . VAL A 1 84 ? -9.334 -3.412 18.410 1.00 95.56 84 VAL A N 1
ATOM 675 C CA . VAL A 1 84 ? -10.444 -4.361 18.199 1.00 95.56 84 VAL A CA 1
ATOM 676 C C . VAL A 1 84 ? -9.950 -5.807 18.120 1.00 95.56 84 VAL A C 1
ATOM 678 O O . VAL A 1 84 ? -10.479 -6.678 18.806 1.00 95.56 84 VAL A O 1
ATOM 681 N N . ALA A 1 85 ? -8.914 -6.070 17.324 1.00 96.75 85 ALA A N 1
ATOM 682 C CA . ALA A 1 85 ? -8.381 -7.411 17.090 1.00 96.75 85 ALA A CA 1
ATOM 683 C C . ALA A 1 85 ? -6.847 -7.445 17.245 1.00 96.75 85 ALA A C 1
ATOM 685 O O . ALA A 1 85 ? -6.115 -7.586 16.264 1.00 96.75 85 ALA A O 1
ATOM 686 N N . PRO A 1 86 ? -6.321 -7.366 18.485 1.00 95.50 86 PRO A N 1
ATOM 687 C CA . PRO A 1 86 ? -4.876 -7.326 18.756 1.00 95.50 86 PRO A CA 1
ATOM 688 C C . PRO A 1 86 ? -4.126 -8.618 18.392 1.00 95.50 86 PRO A C 1
ATOM 690 O O . PRO A 1 86 ? -2.897 -8.644 18.395 1.00 95.50 86 PRO A O 1
ATOM 693 N N . PHE A 1 87 ? -4.854 -9.704 18.127 1.00 94.06 87 PHE A N 1
ATOM 694 C CA . PHE A 1 87 ? -4.300 -10.989 17.704 1.00 94.06 87 PHE A CA 1
ATOM 695 C C . PHE A 1 87 ? -3.979 -11.042 16.202 1.00 94.06 87 PHE A C 1
ATOM 697 O O . PHE A 1 87 ? -3.308 -11.975 15.760 1.00 94.06 87 PHE A O 1
ATOM 704 N N . LEU A 1 88 ? -4.431 -10.052 15.428 1.00 96.12 88 LEU A N 1
ATOM 705 C CA . LEU A 1 88 ? -4.128 -9.904 14.009 1.00 96.12 88 LEU A CA 1
ATOM 706 C C . LEU A 1 88 ? -2.966 -8.931 13.820 1.00 96.12 88 LEU A C 1
ATOM 708 O O . LEU A 1 88 ? -2.770 -7.979 14.578 1.00 96.12 88 LEU A O 1
ATOM 712 N N . THR A 1 89 ? -2.166 -9.183 12.793 1.00 96.06 89 THR A N 1
ATOM 713 C CA . THR A 1 89 ? -1.171 -8.228 12.305 1.00 96.06 89 THR A CA 1
ATOM 714 C C . THR A 1 89 ? -1.783 -7.497 11.124 1.00 96.06 89 THR A C 1
ATOM 716 O O . THR A 1 89 ? -2.130 -8.143 10.153 1.00 96.06 89 THR A O 1
ATOM 719 N N . PHE A 1 90 ? -1.939 -6.182 11.204 1.00 96.12 90 PHE A N 1
ATOM 720 C CA . PHE A 1 90 ? -2.486 -5.387 10.102 1.00 96.12 90 PHE A CA 1
ATOM 721 C C . PHE A 1 90 ? -1.371 -4.861 9.207 1.00 96.12 90 PHE A C 1
ATOM 723 O O . PHE A 1 90 ? -0.286 -4.563 9.719 1.00 96.12 90 PHE A O 1
ATOM 730 N N . ASP A 1 91 ? -1.671 -4.766 7.915 1.00 94.62 91 ASP A N 1
ATOM 731 C CA . ASP A 1 91 ? -0.816 -4.160 6.900 1.00 94.62 91 ASP A CA 1
ATOM 732 C C . ASP A 1 91 ? -0.511 -2.690 7.225 1.00 94.62 91 ASP A C 1
ATOM 734 O O . ASP A 1 91 ? -1.306 -2.004 7.880 1.00 94.62 91 ASP A O 1
ATOM 738 N N . GLY A 1 92 ? 0.678 -2.240 6.832 1.00 91.25 92 GLY A N 1
ATOM 739 C CA . GLY A 1 92 ? 1.154 -0.879 7.040 1.00 91.25 92 GLY A CA 1
ATOM 740 C C . GLY A 1 92 ? 0.550 0.183 6.117 1.00 91.25 92 GLY A C 1
ATOM 741 O O . GLY A 1 92 ? 0.722 1.358 6.433 1.00 91.25 92 GLY A O 1
ATOM 742 N N . ASP A 1 93 ? -0.140 -0.201 5.040 1.00 91.06 93 ASP A N 1
ATOM 743 C CA . ASP A 1 93 ? -0.630 0.695 3.980 1.00 91.06 93 ASP A CA 1
ATOM 744 C C . ASP A 1 93 ? -2.176 0.676 3.866 1.00 91.06 93 ASP A C 1
ATOM 746 O O . ASP A 1 93 ? -2.747 0.035 2.976 1.00 91.06 93 ASP A O 1
ATOM 750 N N . PRO A 1 94 ? -2.905 1.314 4.806 1.00 94.94 94 PRO A N 1
ATOM 751 C CA . PRO A 1 94 ? -4.355 1.458 4.708 1.00 94.94 94 PRO A CA 1
ATOM 752 C C . PRO A 1 94 ? -4.727 2.410 3.560 1.00 94.94 94 PRO A C 1
ATOM 754 O O . PRO A 1 94 ? -4.135 3.473 3.411 1.00 94.94 94 PRO A O 1
ATOM 757 N N . TYR A 1 95 ? -5.764 2.090 2.782 1.00 94.88 95 TYR A N 1
ATOM 758 C CA . TYR A 1 95 ? -6.192 2.940 1.661 1.00 94.88 95 TYR A CA 1
ATOM 759 C C . TYR A 1 95 ? -7.682 3.294 1.723 1.00 94.88 95 TYR A C 1
ATOM 761 O O . TYR A 1 95 ? -8.498 2.472 2.146 1.00 94.88 95 TYR A O 1
ATOM 769 N N . PRO A 1 96 ? -8.070 4.509 1.295 1.00 95.50 96 PRO A N 1
ATOM 770 C CA . PRO A 1 96 ? -9.463 4.923 1.300 1.00 95.50 96 PRO A CA 1
ATOM 771 C C . PRO A 1 96 ? -10.199 4.425 0.049 1.00 95.50 96 PRO A C 1
ATOM 773 O O . PRO A 1 96 ? -9.692 4.511 -1.073 1.00 95.50 96 PRO A O 1
ATOM 776 N N . VAL A 1 97 ? -11.439 3.982 0.237 1.00 94.88 97 VAL A N 1
ATOM 777 C CA . VAL A 1 97 ? -12.416 3.701 -0.818 1.00 94.88 97 VAL A CA 1
ATOM 778 C C . VAL A 1 97 ? -13.626 4.606 -0.613 1.00 94.88 97 VAL A C 1
ATOM 780 O O . VAL A 1 97 ? -14.180 4.692 0.480 1.00 94.88 97 VAL A O 1
ATOM 783 N N . ILE A 1 98 ? -14.034 5.310 -1.668 1.00 93.69 98 ILE A N 1
ATOM 784 C CA . ILE A 1 98 ? -15.179 6.224 -1.619 1.00 93.69 98 ILE A CA 1
ATOM 785 C C . ILE A 1 98 ? -16.443 5.441 -1.960 1.00 93.69 98 ILE A C 1
ATOM 787 O O . ILE A 1 98 ? -16.569 4.911 -3.065 1.00 93.69 98 ILE A O 1
ATOM 791 N N . THR A 1 99 ? -17.393 5.410 -1.031 1.00 91.81 99 THR A N 1
ATOM 792 C CA . THR A 1 99 ? -18.721 4.827 -1.245 1.00 91.81 99 THR A CA 1
ATOM 793 C C . THR A 1 99 ? -19.768 5.927 -1.461 1.00 91.81 99 THR A C 1
ATOM 795 O O . THR A 1 99 ? -19.436 7.111 -1.558 1.00 91.81 99 THR A O 1
ATOM 798 N N . ALA A 1 100 ? -21.040 5.548 -1.607 1.00 89.25 100 ALA A N 1
ATOM 799 C CA . ALA A 1 100 ? -22.136 6.517 -1.649 1.00 89.25 100 ALA A CA 1
ATOM 800 C C . ALA A 1 100 ? -22.429 7.131 -0.268 1.00 89.25 100 ALA A C 1
ATOM 802 O O . ALA A 1 100 ? -22.912 8.254 -0.205 1.00 89.25 100 ALA A O 1
ATOM 803 N N . GLU A 1 101 ? -22.120 6.416 0.814 1.00 89.88 101 GLU A N 1
ATOM 804 C CA . GLU A 1 101 ? -22.427 6.831 2.185 1.00 89.88 101 GLU A CA 1
ATOM 805 C C . GLU A 1 101 ? -21.259 7.629 2.768 1.00 89.88 101 GLU A C 1
ATOM 807 O O . GLU A 1 101 ? -21.418 8.790 3.128 1.00 89.88 101 GLU A O 1
ATOM 812 N N . SER A 1 102 ? -20.063 7.042 2.773 1.00 92.50 102 SER A N 1
ATOM 813 C CA . SER A 1 102 ? -18.878 7.596 3.432 1.00 92.50 102 SER A CA 1
ATOM 814 C C . SER A 1 102 ? -17.576 7.211 2.714 1.00 92.50 102 SER A C 1
ATOM 816 O O . SER A 1 102 ? -17.555 6.450 1.734 1.00 92.50 102 SER A O 1
ATOM 818 N N . VAL A 1 103 ? -16.457 7.743 3.209 1.00 95.56 103 VAL A N 1
ATOM 819 C CA . VAL A 1 103 ? -15.124 7.209 2.909 1.00 95.56 103 VAL A CA 1
ATOM 820 C C . VAL A 1 103 ? -14.842 6.046 3.857 1.00 95.56 103 VAL A C 1
ATOM 822 O O . VAL A 1 103 ? -14.947 6.193 5.069 1.00 95.56 103 VAL A O 1
ATOM 825 N N . VAL A 1 104 ? -14.443 4.899 3.315 1.00 97.12 104 VAL A N 1
ATOM 826 C CA . VAL A 1 104 ? -14.124 3.696 4.090 1.00 97.12 104 VAL A CA 1
ATOM 827 C C . VAL A 1 104 ? -12.645 3.378 3.927 1.00 97.12 104 VAL A C 1
ATOM 829 O O . VAL A 1 104 ? -12.163 3.188 2.812 1.00 97.12 104 VAL A O 1
ATOM 832 N N . TRP A 1 105 ? -11.914 3.301 5.033 1.00 97.75 105 TRP A N 1
ATOM 833 C CA . TRP A 1 105 ? -10.534 2.826 5.045 1.00 97.75 105 TRP A CA 1
ATOM 834 C C . TRP A 1 105 ? -10.509 1.310 4.971 1.00 97.75 105 TRP A C 1
ATOM 836 O O . TRP A 1 105 ? -11.175 0.650 5.764 1.00 97.75 105 TRP A O 1
ATOM 846 N N . VAL A 1 106 ? -9.717 0.759 4.060 1.00 97.62 106 VAL A N 1
ATOM 847 C CA . VAL A 1 106 ? -9.552 -0.681 3.866 1.00 97.62 106 VAL A CA 1
ATOM 848 C C . VAL A 1 106 ? -8.129 -1.078 4.229 1.00 97.62 106 VAL A C 1
ATOM 850 O O . VAL A 1 106 ? -7.170 -0.416 3.832 1.00 97.62 106 VAL A O 1
ATOM 853 N N . VAL A 1 107 ? -7.988 -2.164 4.990 1.00 97.06 107 VAL A N 1
ATOM 854 C CA . VAL A 1 107 ? -6.694 -2.660 5.475 1.00 97.06 107 VAL A CA 1
ATOM 855 C C . VAL A 1 107 ? -6.653 -4.178 5.392 1.00 97.06 107 VAL A C 1
ATOM 857 O O . VAL A 1 107 ? -7.580 -4.852 5.843 1.00 97.06 107 VAL A O 1
ATOM 860 N N . SER A 1 108 ? -5.569 -4.734 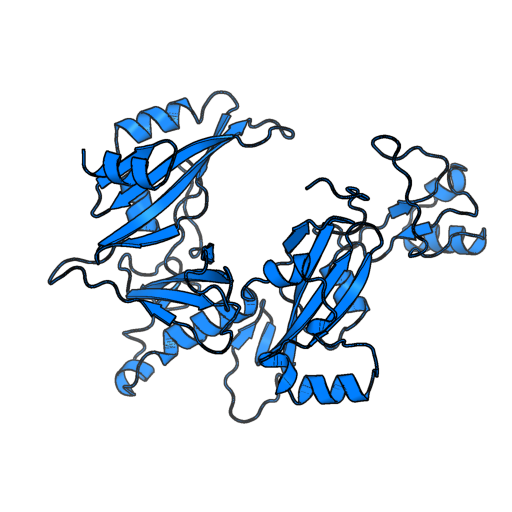4.856 1.00 95.19 108 SER A N 1
ATOM 861 C CA . SER A 1 108 ? -5.337 -6.179 4.924 1.00 95.19 108 SER A CA 1
ATOM 862 C C . SER A 1 108 ? -4.907 -6.577 6.335 1.00 95.19 108 SER A C 1
ATOM 864 O O . SER A 1 108 ? -4.186 -5.846 7.020 1.00 95.19 108 SER A O 1
ATOM 866 N N . GLY A 1 109 ? -5.339 -7.747 6.791 1.00 95.44 109 GLY A N 1
ATOM 867 C CA . GLY A 1 109 ? -4.908 -8.317 8.054 1.00 95.44 109 GLY A CA 1
ATOM 868 C C . GLY A 1 109 ? -4.426 -9.753 7.909 1.00 95.44 109 GLY A C 1
ATOM 869 O O . GLY A 1 109 ? -4.956 -10.575 7.159 1.00 95.44 109 GLY A O 1
ATOM 870 N N . TYR A 1 110 ? -3.414 -10.055 8.705 1.00 95.31 110 TYR A N 1
ATOM 871 C CA . TYR A 1 110 ? -2.669 -11.291 8.679 1.00 95.31 110 TYR A CA 1
ATOM 872 C C . TYR A 1 110 ? -2.807 -12.033 9.997 1.00 95.31 110 TYR A C 1
ATOM 874 O O . TYR A 1 110 ? -2.620 -11.457 11.079 1.00 95.31 110 TYR A O 1
ATOM 882 N N . THR A 1 111 ? -3.011 -13.343 9.924 1.00 95.75 111 THR A N 1
ATOM 883 C CA . THR A 1 111 ? -2.587 -14.201 11.027 1.00 95.75 111 THR A CA 1
ATOM 884 C C . THR A 1 111 ? -1.106 -14.490 10.872 1.00 95.75 111 THR A C 1
ATOM 886 O O . THR A 1 111 ? -0.594 -14.701 9.771 1.00 95.75 111 THR A O 1
ATOM 889 N N . THR A 1 112 ? -0.378 -14.446 11.984 1.00 95.81 112 THR A N 1
ATOM 890 C CA . THR A 1 112 ? 1.071 -14.629 11.972 1.00 95.81 112 THR A CA 1
ATOM 891 C C . THR A 1 112 ? 1.520 -15.546 13.095 1.00 95.81 112 THR A C 1
ATOM 893 O O . THR A 1 112 ? 0.864 -15.673 14.130 1.00 95.81 112 THR A O 1
ATOM 896 N N . SER A 1 113 ? 2.662 -16.201 12.897 1.00 95.44 113 SER A N 1
ATOM 897 C CA . SER A 1 113 ? 3.335 -16.965 13.945 1.00 95.44 113 SER A CA 1
ATOM 898 C C . SER A 1 113 ? 4.855 -16.861 13.824 1.00 95.44 113 SER A C 1
ATOM 900 O O . SER A 1 113 ? 5.409 -16.531 12.773 1.00 95.44 113 SER A O 1
ATOM 902 N N . THR A 1 114 ? 5.530 -17.127 14.940 1.00 96.31 114 THR A N 1
ATOM 903 C CA . THR A 1 114 ? 6.992 -17.253 15.053 1.00 96.31 114 THR A CA 1
ATOM 904 C C . THR A 1 114 ? 7.428 -18.665 15.446 1.00 96.31 114 THR A C 1
ATOM 906 O O . THR A 1 114 ? 8.618 -18.912 15.652 1.00 96.31 114 THR A O 1
ATOM 909 N N . SER A 1 115 ? 6.474 -19.590 15.572 1.00 95.19 115 SER A N 1
ATOM 910 C CA . SER A 1 115 ? 6.676 -20.953 16.064 1.00 95.19 115 SER A CA 1
ATOM 911 C C . SER A 1 115 ? 6.299 -22.030 15.046 1.00 95.19 115 SER A C 1
ATOM 913 O O . SER A 1 115 ? 6.246 -23.206 15.406 1.00 95.19 115 SER A O 1
ATOM 915 N N . TYR A 1 116 ? 6.063 -21.669 13.778 1.00 93.56 116 TYR A N 1
ATOM 916 C CA . TYR A 1 116 ? 5.711 -22.659 12.761 1.00 93.56 116 TYR A CA 1
ATOM 917 C C . TYR A 1 116 ? 6.911 -23.581 12.471 1.00 93.56 116 TYR A C 1
ATOM 919 O O . TYR A 1 116 ? 7.999 -23.091 12.149 1.00 93.56 116 TYR A O 1
ATOM 927 N N . PRO A 1 117 ? 6.779 -24.908 12.632 1.00 93.50 117 PRO A N 1
ATOM 928 C CA . PRO A 1 117 ? 7.916 -25.817 12.549 1.00 93.50 117 PRO A CA 1
ATOM 929 C C . PRO A 1 117 ? 8.454 -25.900 11.118 1.00 93.50 117 PRO A C 1
ATOM 931 O O . PRO A 1 117 ? 7.696 -25.840 10.156 1.00 93.50 117 PRO A O 1
ATOM 934 N N . TYR A 1 118 ? 9.774 -26.061 10.983 1.00 92.62 118 TYR A N 1
ATOM 935 C CA . TYR A 1 118 ? 10.472 -26.207 9.694 1.00 92.62 118 TYR A CA 1
ATOM 936 C C . TYR A 1 118 ? 10.260 -25.060 8.687 1.00 92.62 118 TYR A C 1
ATOM 938 O O . TYR A 1 118 ? 10.593 -25.215 7.516 1.00 92.62 118 TYR A O 1
ATOM 946 N N . SER A 1 119 ? 9.765 -23.904 9.135 1.00 94.62 119 SER A N 1
ATOM 947 C CA . SER A 1 119 ? 9.600 -22.719 8.295 1.00 94.62 119 SER A CA 1
ATOM 948 C C . SER A 1 119 ? 10.713 -21.700 8.522 1.00 94.62 119 SER A C 1
ATOM 950 O O . SER A 1 119 ? 11.160 -21.470 9.654 1.00 94.62 119 SER A O 1
ATOM 952 N N . GLN A 1 120 ? 11.156 -21.074 7.434 1.00 92.50 120 GLN A N 1
ATOM 953 C CA . GLN A 1 120 ? 12.132 -19.998 7.481 1.00 92.50 120 GLN A CA 1
ATOM 954 C C . GLN A 1 120 ? 11.483 -18.707 7.989 1.00 92.50 120 GLN A C 1
ATOM 956 O O . GLN A 1 120 ? 10.355 -18.372 7.645 1.00 92.50 120 GLN A O 1
ATOM 961 N N . PHE A 1 121 ? 12.240 -17.941 8.773 1.00 95.44 121 PHE A N 1
ATOM 962 C CA . PHE A 1 121 ? 11.839 -16.587 9.127 1.00 95.44 121 PHE A CA 1
ATOM 963 C C . PHE A 1 121 ? 11.970 -15.619 7.947 1.00 95.44 121 PHE A C 1
ATOM 965 O O . PHE A 1 121 ? 12.991 -15.612 7.254 1.00 95.44 121 PHE A O 1
ATOM 972 N N . SER A 1 122 ? 10.973 -14.753 7.814 1.00 94.12 122 SER A N 1
ATOM 973 C CA . SER A 1 122 ? 10.963 -13.574 6.956 1.00 94.12 122 SER A CA 1
ATOM 974 C C . SER A 1 122 ? 10.495 -12.349 7.752 1.00 94.12 122 SER A C 1
ATOM 976 O O . SER A 1 122 ? 10.114 -12.461 8.924 1.00 94.12 122 SER A O 1
ATOM 978 N N . ALA A 1 123 ? 10.573 -11.174 7.140 1.00 93.81 123 ALA A N 1
ATOM 979 C CA . ALA A 1 123 ? 10.005 -9.946 7.679 1.00 93.81 123 ALA A CA 1
ATOM 980 C C . ALA A 1 123 ? 8.673 -9.659 6.977 1.00 93.81 123 ALA A C 1
ATOM 982 O O . ALA A 1 123 ? 8.647 -9.668 5.757 1.00 93.81 123 ALA A O 1
ATOM 983 N N . LEU A 1 124 ? 7.620 -9.391 7.750 1.00 94.38 124 LEU A N 1
ATOM 984 C CA . LEU A 1 124 ? 6.304 -8.933 7.290 1.00 94.38 124 LEU A CA 1
ATOM 985 C C . LEU A 1 124 ? 6.023 -7.588 7.966 1.00 94.38 124 LEU A C 1
ATOM 987 O O . LEU A 1 124 ? 5.923 -7.556 9.197 1.00 94.38 124 LEU A O 1
ATOM 991 N N . GLY A 1 125 ? 5.989 -6.482 7.218 1.00 90.00 125 GLY A N 1
ATOM 992 C CA . GLY A 1 125 ? 5.836 -5.136 7.798 1.00 90.00 125 GLY A CA 1
ATOM 993 C C . GLY A 1 125 ? 6.862 -4.843 8.907 1.00 90.00 125 GLY A C 1
ATOM 994 O O . GLY A 1 125 ? 6.529 -4.367 9.994 1.00 90.00 125 GLY A O 1
ATOM 995 N N . GLY A 1 126 ? 8.115 -5.277 8.712 1.00 90.50 126 GLY A N 1
ATOM 996 C CA . GLY A 1 126 ? 9.199 -5.175 9.703 1.00 90.50 126 GLY A CA 1
ATOM 997 C C . GLY A 1 126 ? 9.136 -6.174 10.872 1.00 90.50 126 GLY A C 1
ATOM 998 O O . GLY A 1 126 ? 10.048 -6.217 11.704 1.00 90.50 126 GLY A O 1
ATOM 999 N N . ARG A 1 127 ? 8.102 -7.018 10.957 1.00 92.69 127 ARG A N 1
ATOM 1000 C CA . ARG A 1 127 ? 7.953 -8.038 12.007 1.00 92.69 127 ARG A CA 1
ATOM 1001 C C . ARG A 1 127 ? 8.562 -9.356 11.561 1.00 92.69 127 ARG A C 1
ATOM 1003 O O . ARG A 1 127 ? 8.240 -9.882 10.503 1.00 92.69 127 ARG A O 1
ATOM 1010 N N . ARG A 1 128 ? 9.406 -9.941 12.410 1.00 95.69 128 ARG A N 1
ATOM 1011 C CA . ARG A 1 128 ? 9.987 -11.263 12.160 1.00 95.69 128 ARG A CA 1
ATOM 1012 C C . ARG A 1 128 ? 8.939 -12.352 12.385 1.00 95.69 128 ARG A C 1
ATOM 1014 O O . ARG A 1 128 ? 8.573 -12.610 13.530 1.00 95.69 128 ARG A O 1
ATOM 1021 N N . VAL A 1 129 ? 8.520 -13.015 11.315 1.00 96.56 129 VAL A N 1
ATOM 1022 C CA . VAL A 1 129 ? 7.520 -14.095 11.309 1.00 96.56 129 VAL A CA 1
ATOM 1023 C C . VAL A 1 129 ? 8.063 -15.305 10.557 1.00 96.56 129 VAL A C 1
ATOM 1025 O O . VAL A 1 129 ? 8.987 -15.176 9.761 1.00 96.56 129 VAL A O 1
ATOM 1028 N N . ASN A 1 130 ? 7.529 -16.494 10.810 1.00 95.56 130 ASN A N 1
ATOM 1029 C CA . ASN A 1 130 ? 7.777 -17.679 9.978 1.00 95.56 130 ASN A CA 1
ATOM 1030 C C . ASN A 1 130 ? 6.478 -18.362 9.521 1.00 95.56 130 ASN A C 1
ATOM 1032 O O . ASN A 1 130 ? 6.497 -19.473 9.001 1.00 95.56 130 ASN A O 1
ATOM 1036 N N . TYR A 1 131 ? 5.353 -17.687 9.719 1.00 94.12 131 TYR A N 1
ATOM 1037 C CA . TYR A 1 131 ? 4.055 -18.001 9.149 1.00 94.12 131 TYR A CA 1
ATOM 1038 C C . TYR A 1 131 ? 3.310 -16.682 9.005 1.00 94.12 131 TYR A C 1
ATOM 1040 O O . TYR A 1 131 ? 3.307 -15.877 9.943 1.00 94.12 131 TYR A O 1
ATOM 1048 N N . ALA A 1 132 ? 2.701 -16.480 7.848 1.00 93.00 132 ALA A N 1
ATOM 1049 C CA . ALA A 1 132 ? 1.828 -15.360 7.562 1.00 93.00 132 ALA A CA 1
ATOM 1050 C C . ALA A 1 132 ? 0.771 -15.826 6.564 1.00 93.00 132 ALA A C 1
ATOM 1052 O O . ALA A 1 132 ? 1.099 -16.536 5.613 1.00 93.00 132 ALA A O 1
ATOM 1053 N N . HIS A 1 133 ? -0.473 -15.427 6.786 1.00 91.56 133 HIS A N 1
ATOM 1054 C CA . HIS A 1 133 ? -1.570 -15.692 5.868 1.00 91.56 133 HIS A CA 1
ATOM 1055 C C . HIS A 1 133 ? -2.464 -14.453 5.795 1.00 91.56 133 HIS A C 1
ATOM 1057 O O . HIS A 1 133 ? -2.777 -13.881 6.838 1.00 91.56 133 HIS A O 1
ATOM 1063 N N . ALA A 1 134 ? -2.830 -14.003 4.589 1.00 91.69 134 ALA A N 1
ATOM 1064 C CA . ALA A 1 134 ? -3.741 -12.870 4.376 1.00 91.69 134 ALA A CA 1
ATOM 1065 C C . ALA A 1 134 ? -5.185 -13.297 4.647 1.00 91.69 134 ALA A C 1
ATOM 1067 O O . ALA A 1 134 ? -5.962 -13.584 3.737 1.00 91.69 134 ALA A O 1
ATOM 1068 N N . SER A 1 135 ? -5.513 -13.420 5.927 1.00 93.75 135 SER A N 1
ATOM 1069 C CA . SER A 1 135 ? -6.721 -14.107 6.372 1.00 93.75 135 SER A CA 1
ATOM 1070 C C . SER A 1 135 ? -7.945 -13.209 6.447 1.00 93.75 135 SER A C 1
ATOM 1072 O O . SER A 1 135 ? -9.067 -13.712 6.387 1.00 93.75 135 SER A O 1
ATOM 1074 N N . ILE A 1 136 ? -7.756 -11.896 6.596 1.00 95.69 136 ILE A N 1
ATOM 1075 C CA . ILE A 1 136 ? -8.870 -10.959 6.732 1.00 95.69 136 ILE A CA 1
ATOM 1076 C C . ILE A 1 136 ? -8.667 -9.667 5.936 1.00 95.69 136 ILE A C 1
ATOM 1078 O O . ILE A 1 136 ? -7.550 -9.192 5.753 1.00 95.69 136 ILE A O 1
ATOM 1082 N N . TRP A 1 137 ? -9.781 -9.063 5.551 1.00 96.31 137 TRP A N 1
ATOM 1083 C CA . TRP A 1 137 ? -9.891 -7.645 5.245 1.00 96.31 137 TRP A CA 1
ATOM 1084 C C . TRP A 1 137 ? -10.543 -6.936 6.419 1.00 96.31 137 TRP A C 1
ATOM 1086 O O . TRP A 1 137 ? -11.485 -7.452 7.013 1.00 96.31 137 TRP A O 1
ATOM 1096 N N . ALA A 1 138 ? -10.063 -5.752 6.754 1.00 97.81 138 ALA A N 1
ATOM 1097 C CA . ALA A 1 138 ? -10.669 -4.891 7.749 1.00 97.81 138 ALA A CA 1
ATOM 1098 C C . ALA A 1 138 ? -11.125 -3.593 7.094 1.00 97.81 138 ALA A C 1
ATOM 1100 O O . ALA A 1 138 ? -10.424 -3.052 6.237 1.00 97.81 138 ALA A O 1
ATOM 1101 N N . THR A 1 139 ? -12.275 -3.082 7.520 1.00 98.12 139 THR A N 1
ATOM 1102 C CA . THR A 1 139 ? -12.749 -1.758 7.127 1.00 98.12 139 THR A CA 1
ATOM 1103 C C . THR A 1 139 ? -12.945 -0.878 8.347 1.00 98.12 139 THR A C 1
ATOM 1105 O O . THR A 1 139 ? -13.416 -1.357 9.380 1.00 98.12 139 THR A O 1
ATOM 1108 N N . VAL A 1 140 ? -12.611 0.403 8.220 1.00 97.94 140 VAL A N 1
ATOM 1109 C CA . VAL A 1 140 ? -12.920 1.440 9.207 1.00 97.94 140 VAL A CA 1
ATOM 1110 C C . VAL A 1 140 ? -13.631 2.577 8.492 1.00 97.94 140 VAL A C 1
ATOM 1112 O O . VAL A 1 140 ? -13.055 3.203 7.604 1.00 97.94 140 VAL A O 1
ATOM 1115 N N . ASP A 1 141 ? -14.873 2.844 8.867 1.00 97.00 141 ASP A N 1
ATOM 1116 C CA . ASP A 1 141 ? -15.606 3.996 8.347 1.00 97.00 141 ASP A CA 1
ATOM 1117 C C . ASP A 1 141 ? -14.927 5.302 8.807 1.00 97.00 141 ASP A C 1
ATOM 1119 O O . ASP A 1 141 ? -14.597 5.466 9.985 1.00 97.00 141 ASP A O 1
ATOM 1123 N N . ALA A 1 142 ? -14.641 6.213 7.875 1.00 96.25 142 ALA A N 1
ATOM 1124 C CA . ALA A 1 142 ? -13.933 7.455 8.177 1.00 96.25 142 ALA A CA 1
ATOM 1125 C C . ALA A 1 142 ? -14.805 8.475 8.919 1.00 96.25 142 ALA A C 1
ATOM 1127 O O . ALA A 1 142 ? -14.260 9.370 9.572 1.00 96.25 142 ALA A O 1
ATOM 1128 N N . TYR A 1 143 ? -16.128 8.353 8.831 1.00 95.06 143 TYR A N 1
ATOM 1129 C CA . TYR A 1 143 ? -17.072 9.196 9.540 1.00 95.06 143 TYR A CA 1
ATOM 1130 C C . TYR A 1 143 ? -17.241 8.690 10.973 1.00 95.06 143 TYR A C 1
ATOM 1132 O O . TYR A 1 143 ? -16.761 9.336 11.899 1.00 95.06 143 TYR A O 1
ATOM 1140 N N . ASP A 1 144 ? -17.833 7.515 11.187 1.00 94.81 144 ASP A N 1
ATOM 1141 C CA . ASP A 1 144 ? -18.226 7.062 12.532 1.00 94.81 144 ASP A CA 1
ATOM 1142 C C . ASP A 1 144 ? -17.202 6.134 13.220 1.00 94.81 144 ASP A C 1
ATOM 1144 O O . ASP A 1 144 ? -17.293 5.874 14.426 1.00 94.81 144 ASP A O 1
ATOM 1148 N N . GLY A 1 145 ? -16.193 5.651 12.493 1.00 95.50 145 GLY A N 1
ATOM 1149 C CA . GLY A 1 145 ? -15.184 4.733 13.014 1.00 95.50 145 GLY A CA 1
ATOM 1150 C C . GLY A 1 145 ? -15.691 3.304 13.223 1.00 95.50 145 GLY A C 1
ATOM 1151 O O . GLY A 1 145 ? -15.061 2.544 13.965 1.00 95.50 145 GLY A O 1
ATOM 1152 N N . SER A 1 146 ? -16.821 2.908 12.650 1.00 96.00 146 SER A N 1
ATOM 1153 C CA . SER A 1 146 ? -17.312 1.531 12.689 1.00 96.00 146 SER A CA 1
ATOM 1154 C C . SER A 1 146 ? -16.289 0.586 12.056 1.00 96.00 146 SER A C 1
ATOM 1156 O O . SER A 1 146 ? -15.698 0.889 11.019 1.00 96.00 146 SER A O 1
ATOM 1158 N N . VAL A 1 147 ? -16.027 -0.546 12.719 1.00 97.50 147 VAL A N 1
ATOM 1159 C CA . VAL A 1 147 ? -15.016 -1.530 12.300 1.00 97.50 147 VAL A CA 1
ATOM 1160 C C . VAL A 1 147 ? -15.695 -2.829 11.906 1.00 97.50 147 VAL A C 1
ATOM 1162 O O . VAL A 1 147 ? -16.401 -3.416 12.724 1.00 97.50 147 VAL A O 1
ATOM 1165 N N . HIS A 1 148 ? -15.389 -3.319 10.707 1.00 97.94 148 HIS A N 1
ATOM 1166 C CA . HIS A 1 148 ? -15.789 -4.651 10.257 1.00 97.94 148 HIS A CA 1
ATOM 1167 C C . HIS A 1 148 ? -14.563 -5.462 9.857 1.00 97.94 148 HIS A C 1
ATOM 1169 O O . HIS A 1 148 ? -13.626 -4.934 9.256 1.00 97.94 148 HIS A O 1
ATOM 1175 N N . LEU A 1 149 ? -14.568 -6.749 10.201 1.00 98.19 149 LEU A N 1
ATOM 1176 C CA . LEU A 1 149 ? -13.532 -7.701 9.815 1.00 98.19 149 LEU A CA 1
ATOM 1177 C C . LEU A 1 149 ? -14.176 -8.776 8.948 1.00 98.19 149 LEU A C 1
ATOM 1179 O O . LEU A 1 149 ? -15.122 -9.429 9.371 1.00 98.19 149 LEU A O 1
ATOM 1183 N N . TYR A 1 150 ? -13.635 -8.991 7.760 1.00 97.19 150 TYR A N 1
ATOM 1184 C CA . TYR A 1 150 ? -14.141 -9.931 6.774 1.00 97.19 150 TYR A CA 1
ATOM 1185 C C . TYR A 1 150 ? -13.097 -11.001 6.511 1.00 97.19 150 TYR A C 1
ATOM 1187 O O . TYR A 1 150 ? -11.954 -10.692 6.188 1.00 97.19 150 TYR A O 1
ATOM 1195 N N . ARG A 1 151 ? -13.474 -12.270 6.604 1.00 95.88 151 ARG A N 1
ATOM 1196 C CA . ARG A 1 151 ? -12.603 -13.385 6.225 1.00 95.88 151 ARG A CA 1
ATOM 1197 C C . ARG A 1 151 ? -12.380 -13.387 4.715 1.00 95.88 151 ARG A C 1
ATOM 1199 O O . ARG A 1 151 ? -13.362 -13.391 3.981 1.00 95.88 151 ARG A O 1
ATOM 1206 N N . THR A 1 152 ? -11.131 -13.442 4.253 1.00 92.31 152 THR A N 1
ATOM 1207 C CA . THR A 1 152 ? -10.833 -13.538 2.811 1.00 92.31 152 THR A CA 1
ATOM 1208 C C . THR A 1 152 ? -11.241 -14.903 2.240 1.00 92.31 152 THR A C 1
ATOM 1210 O O . THR A 1 152 ? -11.261 -15.902 2.963 1.00 92.31 152 THR A O 1
ATOM 1213 N N . GLU A 1 153 ? -11.588 -14.952 0.948 1.00 83.88 153 GLU A N 1
ATOM 1214 C CA . GLU A 1 153 ? -12.081 -16.179 0.293 1.00 83.88 153 GLU A CA 1
ATOM 1215 C C . GLU A 1 153 ? -11.034 -17.281 0.218 1.00 83.88 153 GLU A C 1
ATOM 1217 O O . GLU A 1 153 ? -11.355 -18.446 0.427 1.00 83.88 153 GLU A O 1
ATOM 1222 N N . VAL A 1 154 ? -9.790 -16.903 -0.060 1.00 77.94 154 VAL A N 1
ATOM 1223 C CA . VAL A 1 154 ? -8.696 -17.850 -0.265 1.00 77.94 154 VAL A CA 1
ATOM 1224 C C . VAL A 1 154 ? -7.902 -17.999 1.029 1.00 77.94 154 VAL A C 1
ATOM 1226 O O . VAL A 1 154 ? -7.970 -19.027 1.700 1.00 77.94 154 VAL A O 1
ATOM 1229 N N . GLY A 1 155 ? -7.240 -16.923 1.466 1.00 80.25 155 GLY A N 1
ATOM 1230 C CA . GLY A 1 155 ? -6.398 -16.961 2.658 1.00 80.25 155 GLY A CA 1
ATOM 1231 C C . GLY A 1 155 ? -7.169 -17.355 3.928 1.00 80.25 155 GLY A C 1
ATOM 1232 O O . GLY A 1 155 ? -6.820 -18.281 4.659 1.00 80.25 155 GLY A O 1
ATOM 1233 N N . GLY A 1 156 ? -8.260 -16.667 4.222 1.00 83.31 156 GLY A N 1
ATOM 1234 C CA . GLY A 1 156 ? -8.997 -16.841 5.463 1.00 83.31 156 GLY A CA 1
ATOM 1235 C C . GLY A 1 156 ? -9.729 -18.176 5.556 1.00 83.31 156 GLY A C 1
ATOM 1236 O O . GLY A 1 156 ? -9.860 -18.716 6.655 1.00 83.31 156 GLY A O 1
ATOM 1237 N N . ALA A 1 157 ? -10.189 -18.723 4.428 1.00 85.31 157 ALA A N 1
ATOM 1238 C CA . ALA A 1 157 ? -10.947 -19.972 4.400 1.00 85.31 157 ALA A CA 1
ATOM 1239 C C . ALA A 1 157 ? -10.132 -21.168 4.914 1.00 85.31 157 ALA A C 1
ATOM 1241 O O . ALA A 1 157 ? -10.649 -21.980 5.689 1.00 85.31 157 ALA A O 1
ATOM 1242 N N . ASP A 1 158 ? -8.849 -21.233 4.556 1.00 86.69 158 ASP A N 1
ATOM 1243 C CA . ASP A 1 158 ? -7.977 -22.350 4.914 1.00 86.69 158 ASP A CA 1
ATOM 1244 C C . ASP A 1 158 ? -7.061 -22.076 6.111 1.00 86.69 158 ASP A C 1
ATOM 1246 O O . ASP A 1 158 ? -6.354 -22.978 6.564 1.00 86.69 158 ASP A O 1
ATOM 1250 N N . ASP A 1 159 ? -7.152 -20.912 6.752 1.00 93.19 159 ASP A N 1
ATOM 1251 C CA . ASP A 1 159 ? -6.279 -20.559 7.871 1.00 93.19 159 ASP A CA 1
ATOM 1252 C C . ASP A 1 159 ? -6.710 -21.195 9.216 1.00 93.19 159 ASP A C 1
ATOM 1254 O O . ASP A 1 159 ? -7.754 -20.842 9.780 1.00 93.19 159 ASP A O 1
ATOM 1258 N N . PRO A 1 160 ? -5.918 -22.119 9.798 1.00 93.12 160 PRO A N 1
ATOM 1259 C CA . PRO A 1 160 ? -6.232 -22.721 11.091 1.00 93.12 160 PRO A CA 1
ATOM 1260 C C . PRO A 1 160 ? -6.109 -21.742 12.269 1.00 93.12 160 PRO A C 1
ATOM 1262 O O . PRO A 1 160 ? -6.784 -21.934 13.282 1.00 93.12 160 PRO A O 1
ATOM 1265 N N . ILE A 1 161 ? -5.262 -20.709 12.169 1.00 94.62 161 ILE A N 1
ATOM 1266 C CA . ILE A 1 161 ? -5.085 -19.722 13.242 1.00 94.62 161 ILE A CA 1
ATOM 1267 C C . ILE A 1 161 ? -6.317 -18.824 13.314 1.00 94.62 161 ILE A C 1
ATOM 1269 O O . ILE A 1 161 ? -6.848 -18.615 14.407 1.00 94.62 161 ILE A O 1
ATOM 1273 N N . LEU A 1 162 ? -6.810 -18.343 12.168 1.00 95.94 162 LEU A N 1
ATOM 1274 C CA . LEU A 1 162 ? -8.039 -17.552 12.121 1.00 95.94 162 LEU A CA 1
ATOM 1275 C C . LEU A 1 162 ? -9.225 -18.353 12.668 1.00 95.94 162 LEU A C 1
ATOM 1277 O O . LEU A 1 162 ? -9.926 -17.862 13.549 1.00 95.94 162 LEU A O 1
ATOM 1281 N N . ARG A 1 163 ? -9.393 -19.609 12.234 1.00 95.31 163 ARG A N 1
ATOM 1282 C CA . ARG A 1 163 ? -10.471 -20.494 12.713 1.00 95.31 163 ARG A CA 1
ATOM 1283 C C . ARG A 1 163 ? -10.484 -20.662 14.234 1.00 95.31 163 ARG A C 1
ATOM 1285 O O . ARG A 1 163 ? -11.552 -20.727 14.842 1.00 95.31 163 ARG A O 1
ATOM 1292 N N . ALA A 1 164 ? -9.313 -20.725 14.870 1.00 95.81 164 ALA A N 1
ATOM 1293 C CA . ALA A 1 164 ? -9.227 -20.779 16.326 1.00 95.81 164 ALA A CA 1
ATOM 1294 C C . ALA A 1 164 ? -9.742 -19.482 16.976 1.00 95.81 164 ALA A C 1
ATOM 1296 O O . ALA A 1 164 ? -10.508 -19.547 17.937 1.00 95.81 164 ALA A O 1
ATOM 1297 N N . TRP A 1 165 ? -9.370 -18.317 16.438 1.00 95.81 165 TRP A N 1
ATOM 1298 C CA . TRP A 1 165 ? -9.836 -17.019 16.937 1.00 95.81 165 TRP A CA 1
ATOM 1299 C C . TRP A 1 165 ? -11.327 -16.776 16.693 1.00 95.81 165 TRP A C 1
ATOM 1301 O O . TRP A 1 165 ? -11.997 -16.277 17.594 1.00 95.81 165 TRP A O 1
ATOM 1311 N N . GLU A 1 166 ? -11.869 -17.196 15.547 1.00 95.06 166 GLU A N 1
ATOM 1312 C CA . GLU A 1 166 ? -13.315 -17.171 15.273 1.00 95.06 166 GLU A CA 1
ATOM 1313 C C . GLU A 1 166 ? -14.104 -17.997 16.305 1.00 95.06 166 GLU A C 1
ATOM 1315 O O . GLU A 1 166 ? -15.200 -17.612 16.708 1.00 95.06 166 GLU A O 1
ATOM 1320 N N . GLY A 1 167 ? -13.533 -19.107 16.791 1.00 95.81 167 GLY A N 1
ATOM 1321 C CA . GLY A 1 167 ? -14.122 -19.901 17.872 1.00 95.81 167 GLY A CA 1
ATOM 1322 C C . GLY A 1 167 ? -14.093 -19.213 19.244 1.00 95.81 167 GLY A C 1
ATOM 1323 O O . GLY A 1 167 ? -14.984 -19.444 20.061 1.00 95.81 167 GLY A O 1
ATOM 1324 N N . VAL A 1 168 ? -13.091 -18.367 19.507 1.00 96.38 168 VAL A N 1
ATOM 1325 C CA . VAL A 1 168 ? -12.964 -17.593 20.758 1.00 96.38 168 VAL A CA 1
ATOM 1326 C C . VAL A 1 168 ? -13.867 -16.358 20.747 1.00 96.38 168 VAL A C 1
ATOM 1328 O O . VAL A 1 168 ? -14.455 -16.028 21.777 1.00 96.38 168 VAL A O 1
ATOM 1331 N N . PHE A 1 169 ? -14.008 -15.705 19.591 1.00 95.56 169 PHE A N 1
ATOM 1332 C CA . PHE A 1 169 ? -14.812 -14.495 19.402 1.00 95.56 169 PHE A CA 1
ATOM 1333 C C . PHE A 1 169 ? -15.883 -14.692 18.315 1.00 95.56 169 PHE A C 1
ATOM 1335 O O . PHE A 1 169 ? -15.761 -14.140 17.217 1.00 95.56 169 PHE A O 1
ATOM 1342 N N . PRO A 1 170 ? -16.950 -15.463 18.596 1.00 94.44 170 PRO A N 1
ATOM 1343 C CA . PRO A 1 170 ? -18.013 -15.689 17.624 1.00 94.44 170 PRO A CA 1
ATOM 1344 C C . PRO A 1 170 ? -18.646 -14.371 17.165 1.00 94.44 170 PRO A C 1
ATOM 1346 O O . PRO A 1 170 ? -19.036 -13.548 17.991 1.00 94.44 170 PRO A O 1
ATOM 1349 N N . GLY A 1 171 ? -18.771 -14.191 15.849 1.00 93.38 171 GLY A N 1
ATOM 1350 C CA . GLY A 1 171 ? -19.381 -13.005 15.239 1.00 93.38 171 GLY A CA 1
ATOM 1351 C C . GLY A 1 171 ? -18.453 -11.797 15.078 1.00 93.38 171 GLY A C 1
ATOM 1352 O O . GLY A 1 171 ? -18.893 -10.799 14.527 1.00 93.38 171 GLY A O 1
ATOM 1353 N N . LEU A 1 172 ? -17.189 -11.875 15.517 1.00 95.62 172 LEU A N 1
ATOM 1354 C CA . LEU A 1 172 ? -16.210 -10.801 15.297 1.00 95.62 172 LEU A CA 1
ATOM 1355 C C . LEU A 1 172 ? -15.737 -10.719 13.837 1.00 95.62 172 LEU A C 1
ATOM 1357 O O . LEU A 1 172 ? -15.388 -9.641 13.368 1.00 95.62 172 LEU A O 1
ATOM 1361 N N . VAL A 1 173 ? -15.685 -11.861 13.147 1.00 96.81 173 VAL A N 1
ATOM 1362 C CA . VAL A 1 173 ? -15.277 -11.961 11.742 1.00 96.81 173 VAL A CA 1
ATOM 1363 C C . VAL A 1 173 ? -16.479 -12.391 10.910 1.00 96.81 173 VAL A C 1
ATOM 1365 O O . VAL A 1 173 ? -17.142 -13.387 11.209 1.00 96.81 173 VAL A O 1
ATOM 1368 N N . GLU A 1 174 ? -16.751 -11.624 9.867 1.00 96.31 174 GLU A N 1
ATOM 1369 C CA . GLU A 1 174 ? -17.859 -11.786 8.939 1.00 96.31 174 GLU A CA 1
ATOM 1370 C C . GLU A 1 174 ? -17.397 -12.477 7.648 1.00 96.31 174 GLU A C 1
ATOM 1372 O O . GLU A 1 174 ? -16.208 -12.542 7.325 1.00 96.31 174 GLU A O 1
ATOM 1377 N N . ALA A 1 175 ? -18.340 -13.010 6.873 1.00 94.94 175 ALA A N 1
ATOM 1378 C CA . ALA A 1 175 ? -18.027 -13.498 5.533 1.00 94.94 175 ALA A CA 1
ATOM 1379 C C . ALA A 1 175 ? -17.773 -12.313 4.589 1.00 94.94 175 ALA A C 1
ATOM 1381 O O . ALA A 1 175 ? -18.509 -11.332 4.631 1.00 94.94 175 ALA A O 1
ATOM 1382 N N . ILE A 1 176 ? -16.811 -12.428 3.670 1.00 92.50 176 ILE A N 1
ATOM 1383 C CA . ILE A 1 176 ? -16.527 -11.398 2.649 1.00 92.50 176 ILE A CA 1
ATOM 1384 C C . ILE A 1 176 ? -17.743 -10.988 1.811 1.00 92.50 176 ILE A C 1
ATOM 1386 O O . ILE A 1 176 ? -17.842 -9.846 1.376 1.00 92.50 176 ILE A O 1
ATOM 1390 N N . ALA A 1 177 ? -18.719 -11.885 1.646 1.00 93.44 177 ALA A N 1
ATOM 1391 C CA . ALA A 1 177 ? -19.973 -11.589 0.965 1.00 93.44 177 ALA A CA 1
ATOM 1392 C C . ALA A 1 177 ? -20.799 -10.482 1.657 1.00 93.44 177 ALA A C 1
ATOM 1394 O O . ALA A 1 177 ? -21.628 -9.860 0.995 1.00 93.44 177 ALA A O 1
ATOM 1395 N N . ALA A 1 178 ? -20.574 -10.232 2.954 1.00 95.75 178 ALA A N 1
ATOM 1396 C CA . ALA A 1 178 ? -21.184 -9.136 3.705 1.00 95.75 178 ALA A CA 1
ATOM 1397 C C . ALA A 1 178 ? -20.523 -7.775 3.423 1.00 95.75 178 ALA A C 1
ATOM 1399 O O . ALA A 1 178 ? -21.153 -6.744 3.639 1.00 95.75 178 ALA A O 1
ATOM 1400 N N . MET A 1 179 ? -19.291 -7.756 2.899 1.00 95.62 179 MET A N 1
ATOM 1401 C CA . MET A 1 179 ? -18.612 -6.517 2.520 1.00 95.62 179 MET A CA 1
ATOM 1402 C C . MET A 1 179 ? -19.390 -5.822 1.393 1.00 95.62 179 MET A C 1
ATOM 1404 O O . MET A 1 179 ? -19.716 -6.491 0.405 1.00 95.62 179 MET A O 1
ATOM 1408 N N . PRO A 1 180 ? -19.660 -4.506 1.474 1.00 94.50 180 PRO A N 1
ATOM 1409 C CA . PRO A 1 180 ? -20.332 -3.779 0.402 1.00 94.50 180 PRO A CA 1
ATOM 1410 C C . PRO A 1 180 ? -19.609 -3.943 -0.941 1.00 94.50 180 PRO A C 1
ATOM 1412 O O . PRO A 1 180 ? -18.385 -3.832 -1.000 1.00 94.50 180 PRO A O 1
ATOM 1415 N N . ALA A 1 181 ? -20.354 -4.166 -2.030 1.00 91.19 181 ALA A N 1
ATOM 1416 C CA . ALA A 1 181 ? -19.773 -4.392 -3.362 1.00 91.19 181 ALA A CA 1
ATOM 1417 C C . ALA A 1 181 ? -18.853 -3.240 -3.801 1.00 91.19 181 ALA A C 1
ATOM 1419 O O . ALA A 1 181 ? -17.741 -3.478 -4.248 1.00 91.19 181 ALA A O 1
ATOM 1420 N N . ALA A 1 182 ? -19.258 -1.992 -3.534 1.00 90.31 182 ALA A N 1
ATOM 1421 C CA . ALA A 1 182 ? -18.441 -0.814 -3.827 1.00 90.31 182 ALA A CA 1
ATOM 1422 C C . ALA A 1 182 ? -17.057 -0.846 -3.152 1.00 90.31 182 ALA A C 1
ATOM 1424 O O . ALA A 1 182 ? -16.104 -0.308 -3.706 1.00 90.31 182 ALA A O 1
ATOM 1425 N N . VAL A 1 183 ? -16.937 -1.474 -1.977 1.00 93.81 183 VAL A N 1
ATOM 1426 C CA . VAL A 1 183 ? -15.652 -1.666 -1.289 1.00 93.81 183 VAL A CA 1
ATOM 1427 C C . VAL A 1 183 ? -14.913 -2.876 -1.856 1.00 93.81 183 VAL A C 1
ATOM 1429 O O . VAL A 1 183 ? -13.719 -2.788 -2.130 1.00 93.81 183 VAL A O 1
ATOM 1432 N N . ARG A 1 184 ? -15.631 -3.983 -2.080 1.00 91.50 184 ARG A N 1
ATOM 1433 C CA . ARG A 1 184 ? -15.070 -5.239 -2.593 1.00 91.50 184 ARG A CA 1
ATOM 1434 C C . ARG A 1 184 ? -14.412 -5.080 -3.968 1.00 91.50 184 ARG A C 1
ATOM 1436 O O . ARG A 1 184 ? -13.314 -5.580 -4.168 1.00 91.50 184 ARG A O 1
ATOM 1443 N N . ASP A 1 185 ? -15.026 -4.314 -4.865 1.00 88.50 185 ASP A N 1
ATOM 1444 C CA . ASP A 1 185 ? -14.518 -4.061 -6.224 1.00 88.50 185 ASP A CA 1
ATOM 1445 C C . ASP A 1 185 ? -13.230 -3.203 -6.237 1.00 88.50 185 ASP A C 1
ATOM 1447 O O . ASP A 1 185 ? -12.591 -3.016 -7.273 1.00 88.50 185 ASP A O 1
ATOM 1451 N N . HIS A 1 186 ? -12.843 -2.645 -5.084 1.00 90.88 186 HIS A N 1
ATOM 1452 C CA . HIS A 1 186 ? -11.647 -1.817 -4.915 1.00 90.88 186 HIS A CA 1
ATOM 1453 C C . HIS A 1 186 ? -10.560 -2.483 -4.069 1.00 90.88 186 HIS A C 1
ATOM 1455 O O . HIS A 1 186 ? -9.586 -1.818 -3.704 1.00 90.88 186 HIS A O 1
ATOM 1461 N N . LEU A 1 187 ? -10.710 -3.770 -3.746 1.00 91.75 187 LEU A N 1
ATOM 1462 C CA . LEU A 1 187 ? -9.704 -4.485 -2.978 1.00 91.75 187 LEU A CA 1
ATOM 1463 C C . LEU A 1 187 ? -8.401 -4.623 -3.773 1.00 91.75 187 LEU A C 1
ATOM 1465 O O . LEU A 1 187 ? -8.395 -4.939 -4.959 1.00 91.75 187 LEU A O 1
ATOM 1469 N N . ARG A 1 188 ? -7.283 -4.362 -3.096 1.00 91.69 188 ARG A N 1
ATOM 1470 C CA . ARG A 1 188 ? -5.925 -4.398 -3.660 1.00 91.69 188 ARG A CA 1
ATOM 1471 C C . ARG A 1 188 ? -5.149 -5.610 -3.159 1.00 91.69 188 ARG A C 1
ATOM 1473 O O . ARG A 1 188 ? -5.523 -6.240 -2.168 1.00 91.69 188 ARG A O 1
ATOM 1480 N N . TYR A 1 189 ? -4.037 -5.931 -3.814 1.00 92.06 189 TYR A N 1
ATOM 1481 C CA . TYR A 1 189 ? -3.100 -6.916 -3.276 1.00 92.06 189 TYR A CA 1
ATOM 1482 C C . TYR A 1 189 ? -2.410 -6.361 -2.012 1.00 92.06 189 TYR A C 1
ATOM 1484 O O . TYR A 1 189 ? -1.985 -5.206 -2.038 1.00 92.06 189 TYR A O 1
ATOM 1492 N N . PRO A 1 190 ? -2.272 -7.131 -0.914 1.00 91.75 190 PRO A N 1
ATOM 1493 C CA . PRO A 1 190 ? -1.643 -6.631 0.309 1.00 91.75 190 PRO A CA 1
ATOM 1494 C C . PRO A 1 190 ? -0.136 -6.349 0.165 1.00 91.75 190 PRO A C 1
ATOM 1496 O O . PRO A 1 190 ? 0.634 -7.246 -0.191 1.00 91.75 190 PRO A O 1
ATOM 1499 N N . THR A 1 191 ? 0.289 -5.125 0.487 1.00 90.12 191 THR A N 1
ATOM 1500 C CA . THR A 1 191 ? 1.652 -4.624 0.241 1.00 90.12 191 THR A CA 1
ATOM 1501 C C . THR A 1 191 ? 2.709 -5.325 1.097 1.00 90.12 191 THR A C 1
ATOM 1503 O O . THR A 1 191 ? 3.685 -5.845 0.554 1.00 90.12 191 THR A O 1
ATOM 1506 N N . ASP A 1 192 ? 2.505 -5.449 2.416 1.00 93.50 192 ASP A N 1
ATOM 1507 C CA . ASP A 1 192 ? 3.494 -6.089 3.302 1.00 93.50 192 ASP A CA 1
ATOM 1508 C C . ASP A 1 192 ? 3.716 -7.567 2.936 1.00 93.50 192 ASP A C 1
ATOM 1510 O O . ASP A 1 192 ? 4.830 -8.105 3.043 1.00 93.50 192 ASP A O 1
ATOM 1514 N N . LEU A 1 193 ? 2.646 -8.253 2.519 1.00 92.50 193 LEU A N 1
ATOM 1515 C CA . LEU A 1 193 ? 2.727 -9.635 2.058 1.00 92.50 193 LEU A CA 1
ATOM 1516 C C . LEU A 1 193 ? 3.488 -9.729 0.738 1.00 92.50 193 LEU A C 1
ATOM 1518 O O . LEU A 1 193 ? 4.353 -10.600 0.618 1.00 92.50 193 LEU A O 1
ATOM 1522 N N . LEU A 1 194 ? 3.205 -8.837 -0.214 1.00 93.75 194 LEU A N 1
ATOM 1523 C CA . LEU A 1 194 ? 3.914 -8.786 -1.487 1.00 93.75 194 LEU A CA 1
ATOM 1524 C C . LEU A 1 194 ? 5.413 -8.592 -1.264 1.00 93.75 194 LEU A C 1
ATOM 1526 O O . LEU A 1 194 ? 6.203 -9.390 -1.760 1.00 93.75 194 LEU A O 1
ATOM 1530 N N . ASP A 1 195 ? 5.820 -7.628 -0.440 1.00 92.69 195 ASP A N 1
ATOM 1531 C CA . ASP A 1 195 ? 7.232 -7.395 -0.116 1.00 92.69 195 ASP A CA 1
ATOM 1532 C C . ASP A 1 195 ? 7.902 -8.644 0.471 1.00 92.69 195 ASP A C 1
ATOM 1534 O O . ASP A 1 195 ? 9.016 -9.026 0.091 1.00 92.69 195 ASP A O 1
ATOM 1538 N N . THR A 1 196 ? 7.190 -9.340 1.362 1.00 93.31 196 THR A N 1
ATOM 1539 C CA . THR A 1 196 ? 7.645 -10.608 1.945 1.00 93.31 196 THR A CA 1
ATOM 1540 C C . THR A 1 196 ? 7.829 -11.682 0.870 1.00 93.31 196 THR A C 1
ATOM 1542 O O . THR A 1 196 ? 8.833 -12.402 0.871 1.00 93.31 196 THR A O 1
ATOM 1545 N N . GLN A 1 197 ? 6.871 -11.815 -0.047 1.00 93.50 197 GLN A N 1
ATOM 1546 C CA . GLN A 1 197 ? 6.907 -12.801 -1.125 1.00 93.50 197 GLN A CA 1
ATOM 1547 C C . GLN A 1 197 ? 7.991 -12.477 -2.152 1.00 93.50 197 GLN A C 1
ATOM 1549 O O . GLN A 1 197 ? 8.720 -13.383 -2.547 1.00 93.50 197 GLN A O 1
ATOM 1554 N N . LEU A 1 198 ? 8.163 -11.210 -2.534 1.00 93.56 198 LEU A N 1
ATOM 1555 C CA . LEU A 1 198 ? 9.230 -10.752 -3.426 1.00 93.56 198 LEU A CA 1
ATOM 1556 C C . LEU A 1 198 ? 10.606 -11.043 -2.824 1.00 93.56 198 LEU A C 1
ATOM 1558 O O . LEU A 1 198 ? 11.503 -11.523 -3.520 1.00 93.56 198 LEU A O 1
ATOM 1562 N N . ALA A 1 199 ? 10.763 -10.839 -1.514 1.00 91.94 199 ALA A N 1
ATOM 1563 C CA . ALA A 1 199 ? 11.990 -11.173 -0.807 1.00 91.94 199 ALA A CA 1
ATOM 1564 C C . ALA A 1 199 ? 12.316 -12.675 -0.843 1.00 91.94 199 ALA A C 1
ATOM 1566 O O . ALA A 1 199 ? 13.477 -13.064 -1.015 1.00 91.94 199 ALA A O 1
ATOM 1567 N N . LEU A 1 200 ? 11.301 -13.529 -0.691 1.00 92.38 200 LEU A N 1
ATOM 1568 C CA . LEU A 1 200 ? 11.448 -14.981 -0.796 1.00 92.38 200 LEU A CA 1
ATOM 1569 C C . LEU A 1 200 ? 11.722 -15.409 -2.242 1.00 92.38 200 LEU A C 1
ATOM 1571 O O . LEU A 1 200 ? 12.662 -16.167 -2.484 1.00 92.38 200 LEU A O 1
ATOM 1575 N N . LEU A 1 201 ? 10.962 -14.884 -3.200 1.00 92.44 201 LEU A N 1
ATOM 1576 C CA . LEU A 1 201 ? 11.099 -15.162 -4.626 1.00 92.44 201 LEU A CA 1
ATOM 1577 C C . LEU A 1 201 ? 12.497 -14.795 -5.136 1.00 92.44 201 LEU A C 1
ATOM 1579 O O . LEU A 1 201 ? 13.141 -15.596 -5.814 1.00 92.44 201 LEU A O 1
ATOM 1583 N N . GLY A 1 202 ? 13.025 -13.637 -4.735 1.00 91.31 202 GLY A N 1
ATOM 1584 C CA . GLY A 1 202 ? 14.362 -13.197 -5.129 1.00 91.31 202 GLY A CA 1
ATOM 1585 C C . GLY A 1 202 ? 15.475 -14.168 -4.728 1.00 91.31 202 GLY A C 1
ATOM 1586 O O . GLY A 1 202 ? 16.517 -14.222 -5.381 1.00 91.31 202 GLY A O 1
ATOM 1587 N N . LYS A 1 203 ? 15.238 -15.004 -3.710 1.00 90.56 203 LYS A N 1
ATOM 1588 C CA . LYS A 1 203 ? 16.149 -16.072 -3.289 1.00 90.56 203 LYS A CA 1
ATOM 1589 C C . LYS A 1 203 ? 15.807 -17.440 -3.885 1.00 90.56 203 LYS A C 1
ATOM 1591 O O . LYS A 1 203 ? 16.729 -18.185 -4.201 1.00 90.56 203 LYS A O 1
ATOM 1596 N N . TYR A 1 204 ? 14.524 -17.785 -3.970 1.00 91.75 204 TYR A N 1
ATOM 1597 C CA . TYR A 1 204 ? 14.051 -19.152 -4.219 1.00 91.75 204 TYR A CA 1
ATOM 1598 C C . TYR A 1 204 ? 13.516 -19.408 -5.630 1.00 91.75 204 TYR A C 1
ATOM 1600 O O . TYR A 1 204 ? 13.060 -20.512 -5.895 1.00 91.75 204 TYR A O 1
ATOM 1608 N N . HIS A 1 205 ? 13.602 -18.444 -6.548 1.00 90.69 205 HIS A N 1
ATOM 1609 C CA . HIS A 1 205 ? 13.238 -18.656 -7.956 1.00 90.69 205 HIS A CA 1
ATOM 1610 C C . HIS A 1 205 ? 14.173 -19.623 -8.714 1.00 90.69 205 HIS A C 1
ATOM 1612 O O . HIS A 1 205 ? 13.907 -19.936 -9.870 1.00 90.69 205 HIS A O 1
ATOM 1618 N N . VAL A 1 206 ? 15.286 -20.049 -8.105 1.00 90.56 206 VAL A N 1
ATOM 1619 C CA . VAL A 1 206 ? 16.261 -20.971 -8.706 1.00 90.56 206 VAL A CA 1
ATOM 1620 C C . VAL A 1 206 ? 16.016 -22.412 -8.263 1.00 90.56 206 VAL A C 1
ATOM 1622 O O . VAL A 1 206 ? 15.834 -22.681 -7.077 1.00 90.56 206 VAL A O 1
ATOM 1625 N N . ASP A 1 207 ? 16.112 -23.344 -9.212 1.00 90.56 207 ASP A N 1
ATOM 1626 C CA . ASP A 1 207 ? 15.928 -24.783 -8.965 1.00 90.56 207 ASP A CA 1
ATOM 1627 C C . ASP A 1 207 ? 17.242 -25.532 -8.663 1.00 90.56 207 ASP A C 1
ATOM 1629 O O . ASP A 1 207 ? 17.228 -26.661 -8.170 1.00 90.56 207 ASP A O 1
ATOM 1633 N N . ASP A 1 208 ? 18.394 -24.921 -8.960 1.00 92.50 208 ASP A N 1
ATOM 1634 C CA . ASP A 1 208 ? 19.718 -25.523 -8.777 1.00 92.50 208 ASP A CA 1
ATOM 1635 C C . ASP A 1 208 ? 20.331 -25.188 -7.407 1.00 92.50 208 ASP A C 1
ATOM 1637 O O . ASP A 1 208 ? 20.423 -24.025 -6.999 1.00 92.50 208 ASP A O 1
ATOM 1641 N N . ALA A 1 209 ? 20.803 -26.221 -6.702 1.00 92.69 209 ALA A N 1
ATOM 1642 C CA . ALA A 1 209 ? 21.323 -26.087 -5.346 1.00 92.69 209 ALA A CA 1
ATOM 1643 C C . ALA A 1 209 ? 22.607 -25.244 -5.288 1.00 92.69 209 ALA A C 1
ATOM 1645 O O . ALA A 1 209 ? 22.735 -24.400 -4.399 1.00 92.69 209 ALA A O 1
ATOM 1646 N N . ASP A 1 210 ? 23.540 -25.423 -6.225 1.00 92.94 210 ASP A N 1
ATOM 1647 C CA . ASP A 1 210 ? 24.810 -24.685 -6.230 1.00 92.94 210 ASP A CA 1
ATOM 1648 C C . ASP A 1 210 ? 24.575 -23.187 -6.475 1.00 92.94 210 ASP A C 1
ATOM 1650 O O . ASP A 1 210 ? 25.176 -22.320 -5.826 1.00 92.94 210 ASP A O 1
ATOM 1654 N N . THR A 1 211 ? 23.630 -22.861 -7.354 1.00 89.12 211 THR A N 1
ATOM 1655 C CA . THR A 1 211 ? 23.181 -21.491 -7.622 1.00 89.12 211 THR A CA 1
ATOM 1656 C C . THR A 1 211 ? 22.518 -20.876 -6.389 1.00 89.12 211 THR A C 1
ATOM 1658 O O . THR A 1 211 ? 22.872 -19.761 -5.989 1.00 89.12 211 THR A O 1
ATOM 1661 N N . LEU A 1 212 ? 21.633 -21.619 -5.716 1.00 89.25 212 LEU A N 1
ATOM 1662 C CA . LEU A 1 212 ? 20.995 -21.186 -4.471 1.00 89.25 212 LEU A CA 1
ATOM 1663 C C . LEU A 1 212 ? 22.022 -20.916 -3.356 1.00 89.25 212 LEU A C 1
ATOM 1665 O O . LEU A 1 212 ? 21.951 -19.882 -2.683 1.00 89.25 212 LEU A O 1
ATOM 1669 N N . PHE A 1 213 ? 22.987 -21.823 -3.161 1.00 88.06 213 PHE A N 1
ATOM 1670 C CA . PHE A 1 213 ? 24.021 -21.701 -2.128 1.00 88.06 213 PHE A CA 1
ATOM 1671 C C . PHE A 1 213 ? 25.019 -20.582 -2.426 1.00 88.06 213 PHE A C 1
ATOM 1673 O O . PHE A 1 213 ? 25.388 -19.839 -1.514 1.00 88.06 213 PHE A O 1
ATOM 1680 N N . SER A 1 214 ? 25.437 -20.433 -3.684 1.00 89.31 214 SER A N 1
ATOM 1681 C CA . SER A 1 214 ? 26.353 -19.363 -4.093 1.00 89.31 214 SER A CA 1
ATOM 1682 C C . SER A 1 214 ? 25.695 -17.981 -4.055 1.00 89.31 214 SER A C 1
ATOM 1684 O O . SER A 1 214 ? 26.386 -16.981 -3.866 1.00 89.31 214 SER A O 1
ATOM 1686 N N . GLY A 1 215 ? 24.366 -17.910 -4.214 1.00 84.25 215 GLY A N 1
ATOM 1687 C CA . GLY A 1 215 ? 23.605 -16.659 -4.226 1.00 84.25 215 GLY A CA 1
ATOM 1688 C C . GLY A 1 215 ? 23.929 -15.754 -5.418 1.00 84.25 215 GLY A C 1
ATOM 1689 O O . GLY A 1 215 ? 23.652 -14.560 -5.366 1.00 84.25 215 GLY A O 1
ATOM 1690 N N . THR A 1 216 ? 24.532 -16.305 -6.472 1.00 83.88 216 THR A N 1
ATOM 1691 C CA . THR A 1 216 ? 25.051 -15.550 -7.625 1.00 83.88 216 THR A CA 1
ATOM 1692 C C . THR A 1 216 ? 23.963 -15.026 -8.562 1.00 83.88 216 THR A C 1
ATOM 1694 O O . THR A 1 216 ? 24.212 -14.062 -9.285 1.00 83.88 216 THR A O 1
ATOM 1697 N N . GLN A 1 217 ? 22.769 -15.624 -8.527 1.00 86.69 217 GLN A N 1
ATOM 1698 C CA . GLN A 1 217 ? 21.617 -15.251 -9.357 1.00 86.69 217 GLN A CA 1
ATOM 1699 C C . GLN A 1 217 ? 20.437 -14.695 -8.555 1.00 86.69 217 GLN A C 1
ATOM 1701 O O . GLN A 1 217 ? 19.304 -14.771 -9.001 1.00 86.69 217 GLN A O 1
ATOM 1706 N N . ARG A 1 218 ? 20.666 -14.132 -7.365 1.00 90.62 218 ARG A N 1
ATOM 1707 C CA . ARG A 1 218 ? 19.574 -13.524 -6.594 1.00 90.62 218 ARG A CA 1
ATOM 1708 C C . ARG A 1 218 ? 18.942 -12.347 -7.335 1.00 90.62 218 ARG A C 1
ATOM 1710 O O . ARG A 1 218 ? 19.623 -11.607 -8.049 1.00 90.62 218 ARG A O 1
ATOM 1717 N N . TRP A 1 219 ? 17.644 -12.169 -7.121 1.00 92.81 219 TRP A N 1
ATOM 1718 C CA . TRP A 1 219 ? 16.917 -10.976 -7.538 1.00 92.81 219 TRP A CA 1
ATOM 1719 C C . TRP A 1 219 ? 16.607 -10.079 -6.343 1.00 92.81 219 TRP A C 1
ATOM 1721 O O . TRP A 1 219 ? 16.463 -10.531 -5.205 1.00 92.81 219 TRP A O 1
ATOM 1731 N N . SER A 1 220 ? 16.486 -8.800 -6.655 1.00 93.25 220 SER A N 1
ATOM 1732 C CA . SER A 1 220 ? 16.119 -7.697 -5.783 1.00 93.25 220 SER A CA 1
ATOM 1733 C C . SER A 1 220 ? 15.028 -6.887 -6.466 1.00 93.25 220 SER A C 1
ATOM 1735 O O . SER A 1 220 ? 14.934 -6.909 -7.696 1.00 93.25 220 SER A O 1
ATOM 1737 N N . VAL A 1 221 ? 14.233 -6.141 -5.702 1.00 94.38 221 VAL A N 1
ATOM 1738 C CA . VAL A 1 221 ? 13.357 -5.133 -6.308 1.00 94.38 221 VAL A CA 1
ATOM 1739 C C . VAL A 1 221 ? 14.234 -4.114 -7.036 1.00 94.38 221 VAL A C 1
ATOM 1741 O O . VAL A 1 221 ? 15.283 -3.718 -6.522 1.00 94.38 221 VAL A O 1
ATOM 1744 N N . SER A 1 222 ? 13.862 -3.742 -8.263 1.00 94.25 222 SER A N 1
ATOM 1745 C CA . SER A 1 222 ? 14.635 -2.773 -9.042 1.00 94.25 222 SER A CA 1
ATOM 1746 C C . SER A 1 222 ? 14.730 -1.439 -8.298 1.00 94.25 222 SER A C 1
ATOM 1748 O O . SER A 1 222 ? 13.822 -1.050 -7.566 1.00 94.25 222 SER A O 1
ATOM 1750 N N . ALA A 1 223 ? 15.828 -0.713 -8.494 1.00 93.56 223 ALA A N 1
ATOM 1751 C CA . ALA A 1 223 ? 16.011 0.602 -7.889 1.00 93.56 223 ALA A CA 1
ATOM 1752 C C . ALA A 1 223 ? 14.913 1.587 -8.336 1.00 93.56 223 ALA A C 1
ATOM 1754 O O . ALA A 1 223 ? 14.500 1.580 -9.502 1.00 93.56 223 ALA A O 1
ATOM 1755 N N . ALA A 1 224 ? 14.463 2.445 -7.415 1.00 93.06 224 ALA A N 1
ATOM 1756 C CA . ALA A 1 224 ? 13.432 3.436 -7.704 1.00 93.06 224 ALA A CA 1
ATOM 1757 C C . ALA A 1 224 ? 13.895 4.440 -8.781 1.00 93.06 224 ALA A C 1
ATOM 1759 O O . ALA A 1 224 ? 15.078 4.796 -8.834 1.00 93.06 224 ALA A O 1
ATOM 1760 N N . PRO A 1 225 ? 12.989 4.947 -9.634 1.00 93.94 225 PRO A N 1
ATOM 1761 C CA . PRO A 1 225 ? 13.257 6.143 -10.423 1.00 93.94 225 PRO A CA 1
ATOM 1762 C C . PRO A 1 225 ? 13.169 7.401 -9.536 1.00 93.94 225 PRO A C 1
ATOM 1764 O O . PRO A 1 225 ? 12.509 7.401 -8.498 1.00 93.94 225 PRO A O 1
ATOM 1767 N N . SER A 1 226 ? 13.783 8.512 -9.952 1.00 93.38 226 SER A N 1
ATOM 1768 C CA . SER A 1 226 ? 13.636 9.797 -9.250 1.00 93.38 226 SER A CA 1
ATOM 1769 C C . SER A 1 226 ? 12.178 10.288 -9.289 1.00 93.38 226 SER A C 1
ATOM 1771 O O . SER A 1 226 ? 11.424 10.002 -10.223 1.00 93.38 226 SER A O 1
ATOM 1773 N N . THR A 1 227 ? 11.746 11.024 -8.264 1.00 92.56 227 THR A N 1
ATOM 1774 C CA . THR A 1 227 ? 10.362 11.535 -8.140 1.00 92.56 227 THR A CA 1
ATOM 1775 C C . THR A 1 227 ? 10.236 13.027 -8.452 1.00 92.56 227 THR A C 1
ATOM 1777 O O . THR A 1 227 ? 9.140 13.586 -8.413 1.00 92.56 227 THR A O 1
ATOM 1780 N N . GLY A 1 228 ? 11.338 13.687 -8.809 1.00 92.12 228 GLY A N 1
ATOM 1781 C CA . GLY A 1 228 ? 11.359 15.096 -9.181 1.00 92.12 228 GLY A CA 1
ATOM 1782 C C . GLY A 1 228 ? 12.634 15.482 -9.921 1.00 92.12 228 GLY A C 1
ATOM 1783 O O . GLY A 1 228 ? 13.613 14.737 -9.952 1.00 92.12 228 GLY A O 1
ATOM 1784 N N . VAL A 1 229 ? 12.622 16.675 -10.510 1.00 90.62 229 VAL A N 1
ATOM 1785 C CA . VAL A 1 229 ? 13.730 17.189 -11.326 1.00 90.62 229 VAL A CA 1
ATOM 1786 C C . VAL A 1 229 ? 14.961 17.435 -10.455 1.00 90.62 229 VAL A C 1
ATOM 1788 O O . VAL A 1 229 ? 14.911 18.226 -9.511 1.00 90.62 229 VAL A O 1
ATOM 1791 N N . GLY A 1 230 ? 16.068 16.758 -10.773 1.00 84.56 230 GLY A N 1
ATOM 1792 C CA . GLY A 1 230 ? 17.318 16.843 -10.008 1.00 84.56 230 GLY A CA 1
ATOM 1793 C C . GLY A 1 230 ? 17.258 16.192 -8.620 1.00 84.56 230 GLY A C 1
ATOM 1794 O O . GLY A 1 230 ? 18.178 16.382 -7.824 1.00 84.56 230 GLY A O 1
ATOM 1795 N N . ALA A 1 231 ? 16.193 15.445 -8.313 1.00 85.50 231 ALA A N 1
ATOM 1796 C CA . ALA A 1 231 ? 16.100 14.668 -7.086 1.00 85.50 231 ALA A CA 1
ATOM 1797 C C . ALA A 1 231 ? 16.934 13.387 -7.208 1.00 85.50 231 ALA A C 1
ATOM 1799 O O . ALA A 1 231 ? 16.917 12.718 -8.242 1.00 85.50 231 ALA A O 1
ATOM 1800 N N . ALA A 1 232 ? 17.635 13.022 -6.136 1.00 80.19 232 ALA A N 1
ATOM 1801 C CA . ALA A 1 232 ? 18.216 11.691 -6.042 1.00 80.19 232 ALA A CA 1
ATOM 1802 C C . ALA A 1 232 ? 17.088 10.655 -5.948 1.00 80.19 232 ALA A C 1
ATOM 1804 O O . ALA A 1 232 ? 16.106 10.868 -5.235 1.00 80.19 232 ALA A O 1
ATOM 1805 N N . ALA A 1 233 ? 17.235 9.545 -6.665 1.00 79.81 233 ALA A N 1
ATOM 1806 C CA . ALA A 1 233 ? 16.453 8.353 -6.384 1.00 79.81 233 ALA A CA 1
ATOM 1807 C C . ALA A 1 233 ? 17.077 7.634 -5.183 1.00 79.81 233 ALA A C 1
ATOM 1809 O O . ALA A 1 233 ? 18.298 7.465 -5.141 1.00 79.81 233 ALA A O 1
ATOM 1810 N N . ASP A 1 234 ? 16.253 7.228 -4.225 1.00 77.62 234 ASP A N 1
ATOM 1811 C CA . ASP A 1 234 ? 16.670 6.414 -3.088 1.00 77.62 234 ASP A CA 1
ATOM 1812 C C . ASP A 1 234 ? 15.689 5.251 -2.920 1.00 77.62 234 ASP A C 1
ATOM 1814 O O . ASP A 1 234 ? 14.517 5.363 -3.279 1.00 77.62 234 ASP A O 1
ATOM 1818 N N . GLY A 1 235 ? 16.181 4.132 -2.401 1.00 88.12 235 GLY A N 1
ATOM 1819 C CA . GLY A 1 235 ? 15.391 2.921 -2.198 1.00 88.12 235 GLY A CA 1
ATOM 1820 C C . GLY A 1 235 ? 15.062 2.123 -3.467 1.00 88.12 235 GLY A C 1
ATOM 1821 O O . GLY A 1 235 ? 15.731 2.197 -4.505 1.00 88.12 235 GLY A O 1
ATOM 1822 N N . THR A 1 236 ? 14.046 1.280 -3.333 1.00 90.38 236 THR A N 1
ATOM 1823 C CA . THR A 1 236 ? 13.543 0.353 -4.352 1.00 90.38 236 THR A CA 1
ATOM 1824 C C . THR A 1 236 ? 12.247 0.879 -4.952 1.00 90.38 236 THR A C 1
ATOM 1826 O O . THR A 1 236 ? 11.552 1.666 -4.320 1.00 90.38 236 THR A O 1
ATOM 1829 N N . ALA A 1 237 ? 11.923 0.471 -6.177 1.00 90.75 237 ALA A N 1
ATOM 1830 C CA . ALA A 1 237 ? 10.670 0.846 -6.814 1.00 90.75 237 ALA A CA 1
ATOM 1831 C C . ALA A 1 237 ? 9.475 0.298 -6.018 1.00 90.75 237 ALA A C 1
ATOM 1833 O O . ALA A 1 237 ? 9.401 -0.907 -5.776 1.00 90.75 237 ALA A O 1
ATOM 1834 N N . ASP A 1 238 ? 8.547 1.180 -5.650 1.00 88.94 238 ASP A N 1
ATOM 1835 C CA . ASP A 1 238 ? 7.299 0.781 -5.002 1.00 88.94 238 ASP A CA 1
ATOM 1836 C C . ASP A 1 238 ? 6.420 -0.031 -5.973 1.00 88.94 238 ASP A C 1
ATOM 1838 O O . ASP A 1 238 ? 6.418 0.258 -7.181 1.00 88.94 238 ASP A O 1
ATOM 1842 N N . PRO A 1 239 ? 5.646 -1.020 -5.484 1.00 91.56 239 PRO A N 1
ATOM 1843 C CA . PRO A 1 239 ? 4.654 -1.706 -6.299 1.00 91.56 239 PRO A CA 1
ATOM 1844 C C . PRO A 1 239 ? 3.661 -0.718 -6.918 1.00 91.56 239 PRO A C 1
ATOM 1846 O O . PRO A 1 239 ? 3.038 0.094 -6.232 1.00 91.56 239 PRO A O 1
ATOM 1849 N N . VAL A 1 240 ? 3.470 -0.803 -8.233 1.00 92.06 240 VAL A N 1
ATOM 1850 C CA . VAL A 1 240 ? 2.476 0.017 -8.927 1.00 92.06 240 VAL A CA 1
ATOM 1851 C C . VAL A 1 240 ? 1.151 -0.725 -8.938 1.00 92.06 240 VAL 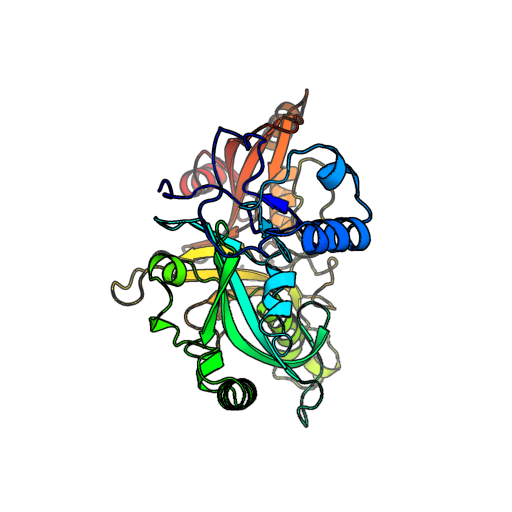A C 1
ATOM 1853 O O . VAL A 1 240 ? 1.026 -1.772 -9.569 1.00 92.06 240 VAL A O 1
ATOM 1856 N N . THR A 1 241 ? 0.154 -0.166 -8.257 1.00 90.81 241 THR A N 1
ATOM 1857 C CA . THR A 1 241 ? -1.211 -0.698 -8.270 1.00 90.81 241 THR A CA 1
ATOM 1858 C C . THR A 1 241 ? -1.956 -0.201 -9.507 1.00 90.81 241 THR A C 1
ATOM 1860 O O . THR A 1 241 ? -2.142 1.005 -9.679 1.00 90.81 241 THR A O 1
ATOM 1863 N N . LEU A 1 242 ? -2.394 -1.123 -10.362 1.00 88.06 242 LEU A N 1
ATOM 1864 C CA . LEU A 1 242 ? -3.161 -0.848 -11.573 1.00 88.06 242 LEU A CA 1
ATOM 1865 C C . LEU A 1 242 ? -4.513 -1.543 -11.525 1.00 88.06 242 LEU A C 1
ATOM 1867 O O . LEU A 1 242 ? -4.627 -2.671 -11.055 1.00 88.06 242 LEU A O 1
ATOM 1871 N N . PHE A 1 243 ? -5.518 -0.881 -12.083 1.00 86.06 243 PHE A N 1
ATOM 1872 C CA . PHE A 1 243 ? -6.781 -1.522 -12.399 1.00 86.06 243 PHE A CA 1
ATOM 1873 C C . PHE A 1 243 ? -6.698 -2.097 -13.811 1.00 86.06 243 PHE A C 1
ATOM 1875 O O . PHE A 1 243 ? -6.537 -1.349 -14.779 1.00 86.06 243 PHE A O 1
ATOM 1882 N N . MET A 1 244 ? -6.796 -3.416 -13.920 1.00 79.94 244 MET A N 1
ATOM 1883 C CA . MET A 1 244 ? -6.898 -4.119 -15.189 1.00 79.94 244 MET A CA 1
ATOM 1884 C C . MET A 1 244 ? -8.378 -4.192 -15.562 1.00 79.94 244 MET A C 1
ATOM 1886 O O . MET A 1 244 ? -9.131 -4.899 -14.890 1.00 79.94 244 MET A O 1
ATOM 1890 N N . PRO A 1 245 ? -8.837 -3.470 -16.600 1.00 72.75 245 PRO A N 1
ATOM 1891 C CA . PRO A 1 245 ? -10.195 -3.654 -17.086 1.00 72.75 245 PRO A CA 1
ATOM 1892 C C . PRO A 1 245 ? -10.333 -5.099 -17.578 1.00 72.75 245 PRO A C 1
ATOM 1894 O O . PRO A 1 245 ? -9.512 -5.572 -18.360 1.00 72.75 245 PRO A O 1
ATOM 1897 N N . GLY A 1 246 ? -11.334 -5.819 -17.076 1.00 62.56 246 GLY A N 1
ATOM 1898 C CA . GLY A 1 246 ? -11.561 -7.204 -17.463 1.00 62.56 246 GLY A CA 1
ATOM 1899 C C . GLY A 1 246 ? -12.062 -7.294 -18.901 1.00 62.56 246 GLY A C 1
ATOM 1900 O O . GLY A 1 246 ? -13.008 -6.600 -19.271 1.00 62.56 246 GLY A O 1
ATOM 1901 N N . ASP A 1 247 ? -11.460 -8.184 -19.691 1.00 57.34 247 ASP A N 1
ATOM 1902 C CA . ASP A 1 247 ? -12.038 -8.644 -20.962 1.00 57.34 247 ASP A CA 1
ATOM 1903 C C . ASP A 1 247 ? -13.144 -9.694 -20.727 1.00 57.34 247 ASP A C 1
ATOM 1905 O O . ASP A 1 247 ? -13.981 -9.937 -21.599 1.00 57.34 247 ASP A O 1
ATOM 1909 N N . ASP A 1 248 ? -13.143 -10.320 -19.543 1.00 50.03 248 ASP A N 1
ATOM 1910 C CA . ASP A 1 248 ? -14.100 -11.336 -19.115 1.00 50.03 248 ASP A CA 1
ATOM 1911 C C . ASP A 1 248 ? -15.278 -10.688 -18.352 1.00 50.03 248 ASP A C 1
ATOM 1913 O O . ASP A 1 248 ? -15.071 -10.100 -17.283 1.00 50.03 248 ASP A O 1
ATOM 1917 N N . PRO A 1 249 ? -16.522 -10.789 -18.862 1.00 50.72 249 PRO A N 1
ATOM 1918 C CA . PRO A 1 249 ? -17.709 -10.264 -18.192 1.00 50.72 249 PRO A CA 1
ATOM 1919 C C . PRO A 1 249 ? -17.995 -10.894 -16.820 1.00 50.72 249 PRO A C 1
ATOM 1921 O O . PRO A 1 249 ? -18.761 -10.311 -16.055 1.00 50.72 249 PRO A O 1
ATOM 1924 N N . GLU A 1 250 ? -17.447 -12.080 -16.528 1.00 41.84 250 GLU A N 1
ATOM 1925 C CA . GLU A 1 250 ? -17.673 -12.819 -15.280 1.00 41.84 250 GLU A CA 1
ATOM 1926 C C . GLU A 1 250 ? -16.666 -12.458 -14.179 1.00 41.84 250 GLU A C 1
ATOM 1928 O O . GLU A 1 250 ? -17.038 -12.484 -13.007 1.00 41.84 250 GLU A O 1
ATOM 1933 N N . LEU A 1 251 ? -15.427 -12.093 -14.536 1.00 46.22 251 LEU A N 1
ATOM 1934 C CA . LEU A 1 251 ? -14.386 -11.694 -13.573 1.00 46.22 251 LEU A CA 1
ATOM 1935 C C . LEU A 1 251 ? -14.432 -10.197 -13.232 1.00 46.22 251 LEU A C 1
ATOM 1937 O O . LEU A 1 251 ? -13.998 -9.801 -12.158 1.00 46.22 251 LEU A O 1
ATOM 1941 N N . GLY A 1 252 ? -14.981 -9.356 -14.116 1.00 58.00 252 GLY A N 1
ATOM 1942 C CA . GLY A 1 252 ? -14.906 -7.905 -13.939 1.00 58.00 252 GLY A CA 1
ATOM 1943 C C . GLY A 1 252 ? -13.467 -7.381 -14.058 1.00 58.00 252 GLY A C 1
ATOM 1944 O O . GLY A 1 252 ? -12.528 -8.119 -14.359 1.00 58.00 252 GLY A O 1
ATOM 1945 N N . GLY A 1 253 ? -13.285 -6.067 -13.908 1.00 71.75 253 GLY A N 1
ATOM 1946 C CA . GLY A 1 253 ? -11.934 -5.514 -13.790 1.00 71.75 253 GLY A CA 1
ATOM 1947 C C . GLY A 1 253 ? -11.376 -5.751 -12.390 1.00 71.75 253 GLY A C 1
ATOM 1948 O O . GLY A 1 253 ? -12.124 -5.663 -11.422 1.00 71.75 253 GLY A O 1
ATOM 1949 N N . HIS A 1 254 ? -10.079 -6.032 -12.292 1.00 77.88 254 HIS A N 1
ATOM 1950 C CA . HIS A 1 254 ? -9.408 -6.418 -11.048 1.00 77.88 254 HIS A CA 1
ATOM 1951 C C . HIS A 1 254 ? -8.157 -5.574 -10.805 1.00 77.88 254 HIS A C 1
ATOM 1953 O O . HIS A 1 254 ? -7.569 -5.000 -11.729 1.00 77.88 254 HIS A O 1
ATOM 1959 N N . TRP A 1 255 ? -7.746 -5.475 -9.543 1.00 89.56 255 TRP A N 1
ATOM 1960 C CA . TRP A 1 255 ? -6.547 -4.740 -9.155 1.00 89.56 255 TRP A CA 1
ATOM 1961 C C . TRP A 1 255 ? -5.332 -5.657 -9.122 1.00 89.56 255 TRP A C 1
ATOM 1963 O O . TRP A 1 255 ? -5.330 -6.701 -8.471 1.00 89.56 255 TRP A O 1
ATOM 1973 N N . VAL A 1 256 ? -4.262 -5.212 -9.772 1.00 91.69 256 VAL A N 1
ATOM 1974 C CA . VAL A 1 256 ? -2.965 -5.883 -9.756 1.00 91.69 256 VAL A CA 1
ATOM 1975 C C . VAL A 1 256 ? -1.902 -4.957 -9.186 1.00 91.69 256 VAL A C 1
ATOM 1977 O O . VAL A 1 256 ? -1.902 -3.756 -9.457 1.00 91.69 256 VAL A O 1
ATOM 1980 N N . ALA A 1 257 ? -0.970 -5.511 -8.422 1.00 93.50 257 ALA A N 1
ATOM 1981 C CA . ALA A 1 257 ? 0.257 -4.832 -8.033 1.00 93.50 257 ALA A CA 1
ATOM 1982 C C . ALA A 1 257 ? 1.405 -5.332 -8.913 1.00 93.50 257 ALA A C 1
ATOM 1984 O O . ALA A 1 257 ? 1.608 -6.539 -9.064 1.00 93.50 257 ALA A O 1
ATOM 1985 N N . ILE A 1 258 ? 2.143 -4.402 -9.514 1.00 93.38 258 ILE A N 1
ATOM 1986 C CA . ILE A 1 258 ? 3.223 -4.711 -10.446 1.00 93.38 258 ILE A CA 1
ATOM 1987 C C . ILE A 1 258 ? 4.552 -4.224 -9.889 1.00 93.38 258 ILE A C 1
ATOM 1989 O O . ILE A 1 258 ? 4.708 -3.036 -9.602 1.00 93.38 258 ILE A O 1
ATOM 1993 N N . THR A 1 259 ? 5.532 -5.125 -9.816 1.00 94.88 259 THR A N 1
ATOM 1994 C CA . THR A 1 259 ? 6.857 -4.814 -9.271 1.00 94.88 259 THR A CA 1
ATOM 1995 C C . THR A 1 259 ? 7.972 -5.342 -10.175 1.00 94.88 259 THR A C 1
ATOM 1997 O O . THR A 1 259 ? 8.033 -6.547 -10.438 1.00 94.88 259 THR A O 1
ATOM 2000 N N . PRO A 1 260 ? 8.885 -4.480 -10.655 1.00 94.69 260 PRO A N 1
ATOM 2001 C CA . PRO A 1 260 ? 10.050 -4.921 -11.409 1.00 94.69 260 PRO A CA 1
ATOM 2002 C C . PRO A 1 260 ? 11.148 -5.469 -10.497 1.00 94.69 260 PRO A C 1
ATOM 2004 O O . PRO A 1 260 ? 11.446 -4.915 -9.436 1.00 94.69 260 PRO A O 1
ATOM 2007 N N . LEU A 1 261 ? 11.777 -6.552 -10.946 1.00 94.00 261 LEU A N 1
ATOM 2008 C CA . LEU A 1 261 ? 12.910 -7.194 -10.298 1.00 94.00 261 LEU A CA 1
ATOM 2009 C C . LEU A 1 261 ? 14.155 -7.111 -11.174 1.00 94.00 261 LEU A C 1
ATOM 2011 O O . LEU A 1 261 ? 14.101 -7.255 -12.397 1.00 94.00 261 LEU A O 1
ATOM 2015 N N . SER A 1 262 ? 15.299 -6.968 -10.520 1.00 93.75 262 SER A N 1
ATOM 2016 C CA . SER A 1 262 ? 16.622 -6.915 -11.133 1.00 93.75 262 SER A CA 1
ATOM 2017 C C . SER A 1 262 ? 17.589 -7.846 -10.405 1.00 93.75 262 SER A C 1
ATOM 2019 O O . SER A 1 262 ? 17.404 -8.108 -9.215 1.00 93.75 262 SER A O 1
ATOM 2021 N N . PRO A 1 263 ? 18.656 -8.339 -11.058 1.00 91.75 263 PRO A N 1
ATOM 2022 C CA . PRO A 1 263 ? 19.687 -9.090 -10.358 1.00 91.75 263 PRO A CA 1
ATOM 2023 C C . PRO A 1 263 ? 20.322 -8.233 -9.255 1.00 91.75 263 PRO A C 1
ATOM 2025 O O . PRO A 1 263 ? 20.752 -7.101 -9.496 1.00 91.75 263 PRO A O 1
ATOM 2028 N N . GLY A 1 264 ? 20.413 -8.772 -8.044 1.00 87.06 264 GLY A N 1
ATOM 2029 C CA . GLY A 1 264 ? 20.862 -8.030 -6.868 1.00 87.06 264 GLY A CA 1
ATOM 2030 C C . GLY A 1 264 ? 21.122 -8.944 -5.676 1.00 87.06 264 GLY A C 1
ATOM 2031 O O . GLY A 1 264 ? 20.951 -10.158 -5.759 1.00 87.06 264 GLY A O 1
ATOM 2032 N N . THR A 1 265 ? 21.626 -8.389 -4.574 1.00 78.06 265 THR A N 1
ATOM 2033 C CA . THR A 1 265 ? 22.106 -9.214 -3.448 1.00 78.06 265 THR A CA 1
ATOM 2034 C C . THR A 1 265 ? 21.112 -9.339 -2.293 1.00 78.06 265 THR A C 1
ATOM 2036 O O . THR A 1 265 ? 21.193 -10.308 -1.526 1.00 78.06 265 THR A O 1
ATOM 2039 N N . SER A 1 266 ? 20.165 -8.399 -2.190 1.00 72.50 266 SER A N 1
ATOM 2040 C CA . SER A 1 266 ? 19.122 -8.335 -1.158 1.00 72.50 266 SER A CA 1
ATOM 2041 C C . SER A 1 266 ? 17.853 -7.641 -1.683 1.00 72.50 266 SER A C 1
ATOM 2043 O O . SER A 1 266 ? 17.978 -6.707 -2.467 1.00 72.50 266 SER A O 1
ATOM 2045 N N . PRO A 1 267 ? 16.638 -8.016 -1.250 1.00 64.12 267 PRO A N 1
ATOM 2046 C CA . PRO A 1 267 ? 15.381 -7.434 -1.743 1.00 64.12 267 PRO A CA 1
ATOM 2047 C C . PRO A 1 267 ? 15.285 -5.909 -1.600 1.00 64.12 267 PRO A C 1
ATOM 2049 O O . PRO A 1 267 ? 14.713 -5.261 -2.463 1.00 64.12 267 PRO A O 1
ATOM 2052 N N . SER A 1 268 ? 15.905 -5.353 -0.555 1.00 65.12 268 SER A N 1
ATOM 2053 C CA . SER A 1 268 ? 15.952 -3.917 -0.243 1.00 65.12 268 SER A CA 1
ATOM 2054 C C . SER A 1 268 ? 17.228 -3.217 -0.745 1.00 65.12 268 SER A C 1
ATOM 2056 O O . SER A 1 268 ? 17.626 -2.183 -0.210 1.00 65.12 268 SER A O 1
ATOM 2058 N N . ASP A 1 269 ? 17.954 -3.840 -1.673 1.00 68.94 269 ASP A N 1
ATOM 2059 C CA . ASP A 1 269 ? 19.219 -3.336 -2.200 1.00 68.94 269 ASP A CA 1
ATOM 2060 C C . ASP A 1 269 ? 18.967 -2.370 -3.363 1.00 68.94 269 ASP A C 1
ATOM 2062 O O . ASP A 1 269 ? 18.747 -2.792 -4.497 1.00 68.94 269 ASP A O 1
ATOM 2066 N N . SER A 1 270 ? 19.052 -1.064 -3.103 1.00 68.69 270 SER A N 1
ATOM 2067 C CA . SER A 1 270 ? 18.968 -0.037 -4.153 1.00 68.69 270 SER A CA 1
ATOM 2068 C C . SER A 1 270 ? 20.166 -0.055 -5.117 1.00 68.69 270 SER A C 1
ATOM 2070 O O . SER A 1 270 ? 20.155 0.646 -6.129 1.00 68.69 270 SER A O 1
ATOM 2072 N N . SER A 1 271 ? 21.191 -0.880 -4.852 1.00 74.94 271 SER A N 1
ATOM 2073 C CA . SER A 1 271 ? 22.310 -1.137 -5.766 1.00 74.94 271 SER A CA 1
ATOM 2074 C C . SER A 1 271 ? 22.077 -2.315 -6.719 1.00 74.94 271 SER A C 1
ATOM 2076 O O . SER A 1 271 ? 23.013 -2.749 -7.400 1.00 74.94 271 SER A O 1
ATOM 2078 N N . ALA A 1 272 ? 20.832 -2.807 -6.811 1.00 81.56 272 ALA A N 1
ATOM 2079 C CA . ALA A 1 272 ? 20.419 -3.757 -7.837 1.00 81.56 272 ALA A CA 1
ATOM 2080 C C . ALA A 1 272 ? 20.907 -3.317 -9.229 1.00 81.56 272 ALA A C 1
ATOM 2082 O O . ALA A 1 272 ? 20.962 -2.124 -9.558 1.00 81.56 272 ALA A O 1
ATOM 2083 N N . ARG A 1 273 ? 21.308 -4.298 -10.041 1.00 87.31 273 ARG A N 1
ATOM 2084 C CA . ARG A 1 273 ? 21.862 -4.038 -11.371 1.00 87.31 273 ARG A CA 1
ATOM 2085 C C . ARG A 1 273 ? 20.814 -3.379 -12.256 1.00 87.31 273 ARG A C 1
ATOM 2087 O O . ARG A 1 273 ? 19.628 -3.674 -12.161 1.00 87.31 273 ARG A O 1
ATOM 2094 N N . GLU A 1 274 ? 21.282 -2.541 -13.169 1.00 90.88 274 GLU A N 1
ATOM 2095 C CA . GLU A 1 274 ? 20.441 -1.820 -14.130 1.00 90.88 274 GLU A CA 1
ATOM 2096 C C . GLU A 1 274 ? 20.073 -2.693 -15.333 1.00 90.88 274 GLU A C 1
ATOM 2098 O O . GLU A 1 274 ? 20.296 -2.354 -16.493 1.00 90.88 274 GLU A O 1
ATOM 2103 N N . GLU A 1 275 ? 19.534 -3.864 -15.014 1.00 90.69 275 GLU A N 1
ATOM 2104 C CA . GLU A 1 275 ? 19.065 -4.890 -15.928 1.00 90.69 275 GLU A CA 1
ATOM 2105 C C . GLU A 1 275 ? 17.786 -5.478 -15.333 1.00 90.69 275 GLU A C 1
ATOM 2107 O O . GLU A 1 275 ? 17.771 -5.943 -14.190 1.00 90.69 275 GLU A O 1
ATOM 2112 N N . LEU A 1 276 ? 16.686 -5.404 -16.076 1.00 93.00 276 LEU A N 1
ATOM 2113 C CA . LEU A 1 276 ? 15.418 -5.988 -15.657 1.00 93.00 276 LEU A CA 1
ATOM 2114 C C . LEU A 1 276 ? 15.483 -7.511 -15.835 1.00 93.00 276 LEU A C 1
ATOM 2116 O O . LEU A 1 276 ? 15.707 -7.999 -16.940 1.00 93.00 276 LEU A O 1
ATOM 2120 N N . ALA A 1 277 ? 15.273 -8.252 -14.748 1.00 91.94 277 ALA A N 1
ATOM 2121 C CA . ALA A 1 277 ? 15.199 -9.711 -14.762 1.00 91.94 277 ALA A CA 1
ATOM 2122 C C . ALA A 1 277 ? 13.768 -10.201 -15.014 1.00 91.94 277 ALA A C 1
ATOM 2124 O O . ALA A 1 277 ? 13.549 -11.104 -15.820 1.00 91.94 277 ALA A O 1
ATOM 2125 N N . ALA A 1 278 ? 12.798 -9.607 -14.319 1.00 92.69 278 ALA A N 1
ATOM 2126 C CA . ALA A 1 278 ? 11.393 -9.975 -14.419 1.00 92.69 278 ALA A CA 1
ATOM 2127 C C . ALA A 1 278 ? 10.490 -8.826 -13.959 1.00 92.69 278 ALA A C 1
ATOM 2129 O O . ALA A 1 278 ? 10.907 -7.950 -13.205 1.00 92.69 278 ALA A O 1
ATOM 2130 N N . ILE A 1 279 ? 9.233 -8.869 -14.377 1.00 93.50 279 ILE A N 1
ATOM 2131 C CA . ILE A 1 279 ? 8.136 -8.084 -13.820 1.00 93.50 279 ILE A CA 1
ATOM 2132 C C . ILE A 1 279 ? 7.213 -9.059 -13.096 1.00 93.50 279 ILE A C 1
ATOM 2134 O O . ILE A 1 279 ? 6.742 -10.033 -13.685 1.00 93.50 279 ILE A O 1
ATOM 2138 N N . VAL A 1 280 ? 6.980 -8.806 -11.814 1.00 94.62 280 VAL A N 1
ATOM 2139 C CA . VAL A 1 280 ? 6.031 -9.560 -10.997 1.00 94.62 280 VAL A CA 1
ATOM 2140 C C . VAL A 1 280 ? 4.676 -8.886 -11.086 1.00 94.62 280 VAL A C 1
ATOM 2142 O O . VAL A 1 280 ? 4.593 -7.671 -10.930 1.00 94.62 280 VAL A O 1
ATOM 2145 N N . ILE A 1 281 ? 3.630 -9.674 -11.309 1.00 93.44 281 ILE A N 1
ATOM 2146 C CA . ILE A 1 281 ? 2.238 -9.242 -11.228 1.00 93.44 281 ILE A CA 1
ATOM 2147 C C . ILE A 1 281 ? 1.574 -10.047 -10.115 1.00 93.44 281 ILE A C 1
ATOM 2149 O O . ILE A 1 281 ? 1.505 -11.277 -10.186 1.00 93.44 281 ILE A O 1
ATOM 2153 N N . ALA A 1 282 ? 1.116 -9.341 -9.089 1.00 93.19 282 ALA A N 1
ATOM 2154 C CA . ALA A 1 282 ? 0.350 -9.877 -7.978 1.00 93.19 282 ALA A CA 1
ATOM 2155 C C . ALA A 1 282 ? -1.117 -9.482 -8.168 1.00 93.19 282 ALA A C 1
ATOM 2157 O O . ALA A 1 282 ? -1.447 -8.297 -8.162 1.00 93.19 282 ALA A O 1
ATOM 2158 N N . ASP A 1 283 ? -1.971 -10.471 -8.395 1.00 89.50 283 ASP A N 1
ATOM 2159 C CA . ASP A 1 283 ? -3.390 -10.281 -8.689 1.00 89.50 283 ASP A CA 1
ATOM 2160 C C . ASP A 1 283 ? -4.205 -10.435 -7.405 1.00 89.50 283 ASP A C 1
ATOM 2162 O O . ASP A 1 283 ? -4.020 -11.413 -6.675 1.00 89.50 283 ASP A O 1
ATOM 2166 N N . HIS A 1 284 ? -5.061 -9.459 -7.093 1.00 85.38 284 HIS A N 1
ATOM 2167 C CA . HIS A 1 284 ? -5.915 -9.535 -5.911 1.00 85.38 284 HIS A CA 1
ATOM 2168 C C . HIS A 1 284 ? -6.822 -10.775 -5.938 1.00 85.38 284 HIS A C 1
ATOM 2170 O O . HIS A 1 284 ? -7.001 -11.411 -4.898 1.00 85.38 284 HIS A O 1
ATOM 2176 N N . ASP A 1 285 ? -7.334 -11.139 -7.116 1.00 81.44 285 ASP A N 1
ATOM 2177 C CA . ASP A 1 285 ? -8.291 -12.237 -7.283 1.00 81.44 285 ASP A CA 1
ATOM 2178 C C . ASP A 1 285 ? -7.611 -13.619 -7.316 1.00 81.44 285 ASP A C 1
ATOM 2180 O O . ASP A 1 285 ? -8.261 -14.646 -7.118 1.00 81.44 285 ASP A O 1
ATOM 2184 N N . ASP A 1 286 ? -6.288 -13.662 -7.505 1.00 79.31 286 ASP A N 1
ATOM 2185 C CA . ASP A 1 286 ? -5.461 -14.877 -7.434 1.00 79.31 286 ASP A CA 1
ATOM 2186 C C . ASP A 1 286 ? -4.315 -14.689 -6.419 1.00 79.31 286 ASP A C 1
ATOM 2188 O O . ASP A 1 286 ? -3.132 -14.699 -6.780 1.00 79.31 286 ASP A O 1
ATOM 2192 N N . PRO A 1 287 ? -4.629 -14.506 -5.118 1.00 75.50 287 PRO A N 1
ATOM 2193 C CA . PRO A 1 287 ? -3.645 -14.075 -4.132 1.00 75.50 287 PRO A CA 1
ATOM 2194 C C . PRO A 1 287 ? -2.566 -15.128 -3.838 1.00 75.50 287 PRO A C 1
ATOM 2196 O O . PRO A 1 287 ? -1.507 -14.802 -3.296 1.00 75.50 287 PRO A O 1
ATOM 2199 N N . GLU A 1 288 ? -2.811 -16.389 -4.203 1.00 76.31 288 GLU A N 1
ATOM 2200 C CA . GLU A 1 288 ? -1.878 -17.507 -4.034 1.00 76.31 288 GLU A CA 1
ATOM 2201 C C . GLU A 1 288 ? -0.793 -17.570 -5.113 1.00 76.31 288 GLU A C 1
ATOM 2203 O O . GLU A 1 288 ? 0.183 -18.312 -4.954 1.00 76.31 288 GLU A O 1
ATOM 2208 N N . ARG A 1 289 ? -0.936 -16.824 -6.215 1.00 84.62 289 ARG A N 1
ATOM 2209 C CA . ARG A 1 289 ? -0.028 -16.919 -7.359 1.00 84.62 289 ARG A CA 1
ATOM 2210 C C . ARG A 1 289 ? 0.500 -15.559 -7.775 1.00 84.62 289 ARG A C 1
ATOM 2212 O O . ARG A 1 289 ? -0.227 -14.667 -8.188 1.00 84.62 289 ARG A O 1
ATOM 2219 N N . LEU A 1 290 ? 1.823 -15.458 -7.777 1.00 90.69 290 LEU A N 1
ATOM 2220 C CA . LEU A 1 290 ? 2.527 -14.374 -8.447 1.00 90.69 290 LEU A CA 1
ATOM 2221 C C . LEU A 1 290 ? 2.815 -14.783 -9.890 1.00 90.69 290 LEU A C 1
ATOM 2223 O O . LEU A 1 290 ? 3.384 -15.850 -10.140 1.00 90.69 290 LEU A O 1
ATOM 2227 N N . ARG A 1 291 ? 2.449 -13.933 -10.850 1.00 91.50 291 ARG A N 1
ATOM 2228 C CA . ARG A 1 291 ? 2.793 -14.129 -12.263 1.00 91.50 291 ARG A CA 1
ATOM 2229 C C . ARG A 1 291 ? 4.118 -13.439 -12.556 1.00 91.50 291 ARG A C 1
ATOM 2231 O O . ARG A 1 291 ? 4.345 -12.311 -12.128 1.00 91.50 29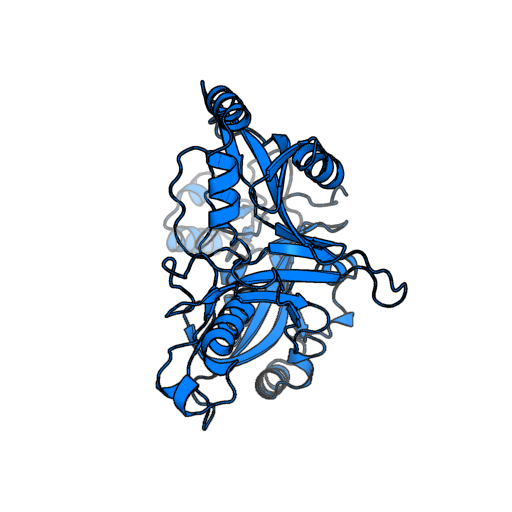1 ARG A O 1
ATOM 2238 N N . LEU A 1 292 ? 4.986 -14.120 -13.298 1.00 91.12 292 LEU A N 1
ATOM 2239 C CA . LEU A 1 292 ? 6.293 -13.605 -13.698 1.00 91.12 292 LEU A CA 1
ATOM 2240 C C . LEU A 1 292 ? 6.317 -13.378 -15.200 1.00 91.12 292 LEU A C 1
ATOM 2242 O O . LEU A 1 292 ? 6.132 -14.316 -15.975 1.00 91.12 292 LEU A O 1
ATOM 2246 N N . LEU A 1 293 ? 6.575 -12.138 -15.600 1.00 89.00 293 LEU A N 1
ATOM 2247 C CA . LEU A 1 293 ? 6.821 -11.767 -16.983 1.00 89.00 293 LEU A CA 1
ATOM 2248 C C . LEU A 1 293 ? 8.308 -11.490 -17.164 1.00 89.00 293 LEU A C 1
ATOM 2250 O O . LEU A 1 293 ? 8.866 -10.586 -16.544 1.00 89.00 293 LEU A O 1
ATOM 2254 N N . THR A 1 294 ? 8.954 -12.266 -18.022 1.00 84.06 294 THR A N 1
ATOM 2255 C CA . THR A 1 294 ? 10.323 -12.004 -18.464 1.00 84.06 294 THR A CA 1
ATOM 2256 C C . THR A 1 294 ? 10.283 -11.300 -19.814 1.00 84.06 294 THR A C 1
ATOM 2258 O O . THR A 1 294 ? 9.442 -11.598 -20.663 1.00 84.06 294 THR A O 1
ATOM 2261 N N . VAL A 1 295 ? 11.174 -10.328 -20.008 1.00 78.12 295 VAL A N 1
ATOM 2262 C CA . VAL A 1 295 ? 11.244 -9.546 -21.246 1.00 78.12 295 VAL A CA 1
ATOM 2263 C C . VAL A 1 295 ? 12.435 -10.036 -22.058 1.00 78.12 295 VAL A C 1
ATOM 2265 O O . VAL A 1 295 ? 13.581 -9.875 -21.640 1.00 78.12 295 VAL A O 1
ATOM 2268 N N . ASP A 1 296 ? 12.172 -10.632 -23.221 1.00 72.81 296 ASP A N 1
ATOM 2269 C CA . ASP A 1 296 ? 13.223 -11.008 -24.167 1.00 72.81 296 ASP A CA 1
ATOM 2270 C C . ASP A 1 296 ? 13.566 -9.812 -25.062 1.00 72.81 296 ASP A C 1
ATOM 2272 O O . ASP A 1 296 ? 12.813 -9.435 -25.958 1.00 72.81 296 ASP A O 1
ATOM 2276 N N . VAL A 1 297 ? 14.720 -9.200 -24.809 1.00 69.75 297 VAL A N 1
ATOM 2277 C CA . VAL A 1 297 ? 15.239 -8.077 -25.605 1.00 69.75 297 VAL A CA 1
ATOM 2278 C C . VAL A 1 297 ? 16.203 -8.525 -26.709 1.00 69.75 297 VAL A C 1
ATOM 2280 O O . VAL A 1 297 ? 16.755 -7.688 -27.429 1.00 69.75 297 VAL A O 1
ATOM 2283 N N . GLY A 1 298 ? 16.394 -9.829 -26.913 1.00 67.69 298 GLY A N 1
ATOM 2284 C CA . GLY A 1 298 ? 17.342 -10.380 -27.876 1.00 67.69 298 GLY A CA 1
ATOM 2285 C C . GLY A 1 298 ? 18.804 -10.320 -27.411 1.00 67.69 298 GLY A C 1
ATOM 2286 O O . GLY A 1 298 ? 19.173 -9.643 -26.451 1.00 67.69 298 GLY A O 1
ATOM 2287 N N . ALA A 1 299 ? 19.670 -11.060 -28.108 1.00 66.38 299 ALA A N 1
ATOM 2288 C CA . ALA A 1 299 ? 21.051 -11.279 -27.681 1.00 66.38 299 ALA A CA 1
ATOM 2289 C C . ALA A 1 299 ? 21.869 -9.976 -27.571 1.00 66.38 299 ALA A C 1
ATOM 2291 O O . ALA A 1 299 ? 21.977 -9.209 -28.527 1.00 66.38 299 ALA A O 1
ATOM 2292 N N . GLY A 1 300 ? 22.507 -9.771 -26.413 1.00 68.00 300 GLY A N 1
ATOM 2293 C CA . GLY A 1 300 ? 23.413 -8.646 -26.157 1.00 68.00 300 GLY A CA 1
ATOM 2294 C C . GLY A 1 300 ? 22.732 -7.332 -25.761 1.00 68.00 300 GLY A C 1
ATOM 2295 O O . GLY A 1 300 ? 23.435 -6.341 -25.572 1.00 68.00 300 GLY A O 1
ATOM 2296 N N . ARG A 1 301 ? 21.400 -7.314 -25.621 1.00 76.06 301 ARG A N 1
ATOM 2297 C CA . ARG A 1 301 ? 20.644 -6.186 -25.058 1.00 76.06 301 ARG A CA 1
ATOM 2298 C C . ARG A 1 301 ? 20.165 -6.528 -23.648 1.00 76.06 301 ARG A C 1
ATOM 2300 O O . ARG A 1 301 ? 20.012 -7.699 -23.315 1.00 76.06 301 ARG A O 1
ATOM 2307 N N . THR A 1 302 ? 19.930 -5.506 -22.834 1.00 79.56 302 THR A N 1
ATOM 2308 C CA . THR A 1 302 ? 19.334 -5.633 -21.498 1.00 79.56 302 THR A CA 1
ATOM 2309 C C . THR A 1 302 ? 18.023 -4.861 -21.453 1.00 79.56 302 THR A C 1
ATOM 2311 O O . THR A 1 302 ? 17.915 -3.765 -22.006 1.00 79.56 302 THR A O 1
ATOM 2314 N N . ALA A 1 303 ? 17.002 -5.444 -20.825 1.00 86.94 303 ALA A N 1
ATOM 2315 C CA . ALA A 1 303 ? 15.734 -4.760 -20.620 1.00 86.94 303 ALA A CA 1
ATOM 2316 C C . ALA A 1 303 ? 15.921 -3.624 -19.603 1.00 86.94 303 ALA A C 1
ATOM 2318 O O . ALA A 1 303 ? 16.554 -3.808 -18.559 1.00 86.94 303 ALA A O 1
ATOM 2319 N N . ALA A 1 304 ? 15.397 -2.439 -19.930 1.00 91.06 304 ALA A N 1
ATOM 2320 C CA . ALA A 1 304 ? 15.552 -1.249 -19.103 1.00 91.06 304 ALA A CA 1
ATOM 2321 C C . ALA A 1 304 ? 14.797 -1.396 -17.774 1.00 91.06 304 ALA A C 1
ATOM 2323 O O . ALA A 1 304 ? 13.638 -1.810 -17.756 1.00 91.06 304 ALA A O 1
ATOM 2324 N N . THR A 1 305 ? 15.443 -1.011 -16.675 1.00 94.19 305 THR A N 1
ATOM 2325 C CA . THR A 1 305 ? 14.816 -0.847 -15.355 1.00 94.19 305 THR A CA 1
ATOM 2326 C C . THR A 1 305 ? 14.103 0.509 -15.266 1.00 94.19 305 THR A C 1
ATOM 2328 O O . THR A 1 305 ? 14.363 1.392 -16.095 1.00 94.19 305 THR A O 1
ATOM 2331 N N . PRO A 1 306 ? 13.272 0.745 -14.232 1.00 94.44 306 PRO A N 1
ATOM 2332 C CA . PRO A 1 306 ? 12.680 2.060 -14.009 1.00 94.44 306 PRO A CA 1
ATOM 2333 C C . PRO A 1 306 ? 13.707 3.200 -13.935 1.00 94.44 306 PRO A C 1
ATOM 2335 O O . PRO A 1 306 ? 13.523 4.273 -14.507 1.00 94.44 306 PRO A O 1
ATOM 2338 N N . ARG A 1 307 ? 14.841 2.972 -13.265 1.00 93.50 307 ARG A N 1
ATOM 2339 C CA . ARG A 1 307 ? 15.894 3.984 -13.126 1.00 93.50 307 ARG A CA 1
ATOM 2340 C C . ARG A 1 307 ? 16.634 4.252 -14.442 1.00 93.50 307 ARG A C 1
ATOM 2342 O O . ARG A 1 307 ? 16.964 5.407 -14.722 1.00 93.50 307 ARG A O 1
ATOM 2349 N N . VAL A 1 308 ? 16.813 3.238 -15.294 1.00 94.19 308 VAL A N 1
ATOM 2350 C CA . VAL A 1 308 ? 17.335 3.424 -16.663 1.00 94.19 308 VAL A CA 1
ATOM 2351 C C . VAL A 1 308 ? 16.360 4.236 -17.514 1.00 94.19 308 VAL A C 1
ATOM 2353 O O . VAL A 1 308 ? 16.781 5.178 -18.182 1.00 94.19 308 VAL A O 1
ATOM 2356 N N . ALA A 1 309 ? 15.060 3.934 -17.454 1.00 95.06 309 ALA A N 1
ATOM 2357 C CA . ALA A 1 309 ? 14.044 4.705 -18.168 1.00 95.06 309 ALA A CA 1
ATOM 2358 C C . ALA A 1 309 ? 13.982 6.163 -17.684 1.00 95.06 309 ALA A C 1
ATOM 2360 O O . ALA A 1 309 ? 13.907 7.082 -18.499 1.00 95.06 309 ALA A O 1
ATOM 2361 N N . GLN A 1 310 ? 14.110 6.396 -16.374 1.00 95.38 310 GLN A N 1
ATOM 2362 C CA . GLN A 1 310 ? 14.204 7.749 -15.825 1.00 95.38 310 GLN A CA 1
ATOM 2363 C C . GLN A 1 310 ? 15.454 8.484 -16.310 1.00 95.38 310 GLN A C 1
ATOM 2365 O O . GLN A 1 310 ? 15.380 9.659 -16.655 1.00 95.38 310 GLN A O 1
ATOM 2370 N N . SER A 1 311 ? 16.587 7.789 -16.391 1.00 93.75 311 SER A N 1
ATOM 2371 C CA . SER A 1 311 ? 17.820 8.378 -16.917 1.00 93.75 311 SER A CA 1
ATOM 2372 C C . SER A 1 311 ? 17.664 8.816 -18.377 1.00 93.75 311 SER A C 1
ATOM 2374 O O . SER A 1 311 ? 18.246 9.823 -18.768 1.00 93.75 311 SER A O 1
ATOM 2376 N N . ALA A 1 312 ? 16.865 8.098 -19.175 1.00 95.00 312 ALA A N 1
ATOM 2377 C CA . ALA A 1 312 ? 16.557 8.491 -20.549 1.00 95.00 312 ALA A CA 1
ATOM 2378 C C . ALA A 1 312 ? 15.725 9.786 -20.594 1.00 95.00 312 ALA A C 1
ATOM 2380 O O . ALA A 1 312 ? 16.053 10.694 -21.352 1.00 95.00 312 ALA A O 1
ATOM 2381 N N . ILE A 1 313 ? 14.709 9.901 -19.727 1.00 95.50 313 ILE A N 1
ATOM 2382 C CA . ILE A 1 313 ? 13.901 11.124 -19.561 1.00 95.50 313 ILE A CA 1
ATOM 2383 C C . ILE A 1 313 ? 14.788 12.313 -19.176 1.00 95.50 313 ILE A C 1
ATOM 2385 O O . ILE A 1 313 ? 14.681 13.383 -19.768 1.00 95.50 313 ILE A O 1
ATOM 2389 N N . ASP A 1 314 ? 15.670 12.127 -18.194 1.00 93.75 314 ASP A N 1
ATOM 2390 C CA . ASP A 1 314 ? 16.543 13.192 -17.690 1.00 93.75 314 ASP A CA 1
ATOM 2391 C C . ASP A 1 314 ? 17.609 13.614 -18.720 1.00 93.75 314 ASP A C 1
ATOM 2393 O O . ASP A 1 314 ? 18.100 14.745 -18.680 1.00 93.75 314 ASP A O 1
ATOM 2397 N N . ALA A 1 315 ? 17.974 12.714 -19.639 1.00 94.00 315 ALA A N 1
ATOM 2398 C CA . ALA A 1 315 ? 18.943 12.964 -20.702 1.00 94.00 315 ALA A CA 1
ATOM 2399 C C . ALA A 1 315 ? 18.342 13.649 -21.942 1.00 94.00 315 ALA A C 1
ATOM 2401 O O . ALA A 1 315 ? 19.107 14.164 -22.763 1.00 94.00 315 ALA A O 1
ATOM 2402 N N . ASP A 1 316 ? 17.014 13.680 -22.088 1.00 95.31 316 ASP A N 1
ATOM 2403 C CA . ASP A 1 316 ? 16.348 14.343 -23.209 1.00 95.31 316 ASP A CA 1
ATOM 2404 C C . ASP A 1 316 ? 16.481 15.881 -23.100 1.00 95.31 316 ASP A C 1
ATOM 2406 O O . ASP A 1 316 ? 15.992 16.483 -22.135 1.00 95.31 316 ASP A O 1
ATOM 2410 N N . PRO A 1 317 ? 17.122 16.566 -24.070 1.00 94.44 317 PRO A N 1
ATOM 2411 C CA . PRO A 1 317 ? 17.372 18.006 -23.973 1.00 94.44 317 PRO A CA 1
ATOM 2412 C C . PRO A 1 317 ? 16.109 18.881 -23.988 1.00 94.44 317 PRO A C 1
ATOM 2414 O O . PRO A 1 317 ? 16.083 19.936 -23.341 1.00 94.44 317 PRO A O 1
ATOM 2417 N N . GLU A 1 318 ? 15.072 18.485 -24.729 1.00 93.94 318 GLU A N 1
ATOM 2418 C CA . GLU A 1 318 ? 13.836 19.263 -24.862 1.00 93.94 318 GLU A CA 1
ATOM 2419 C C . GLU A 1 318 ? 12.986 19.144 -23.592 1.00 93.94 318 GLU A C 1
ATOM 2421 O O . GLU A 1 318 ? 12.473 20.154 -23.084 1.00 93.94 318 GLU A O 1
ATOM 2426 N N . LEU A 1 319 ? 12.912 17.943 -23.013 1.00 94.88 319 LEU A N 1
ATOM 2427 C CA . LEU A 1 319 ? 12.278 17.708 -21.719 1.00 94.88 319 LEU A CA 1
ATOM 2428 C C . LEU A 1 319 ? 13.051 18.370 -20.586 1.00 94.88 319 LEU A C 1
ATOM 2430 O O . LEU A 1 319 ? 12.440 19.060 -19.770 1.00 94.88 319 LEU A O 1
ATOM 2434 N N . ALA A 1 320 ? 14.381 18.264 -20.560 1.00 93.81 320 ALA A N 1
ATOM 2435 C CA . ALA A 1 320 ? 15.206 18.922 -19.551 1.00 93.81 320 ALA A CA 1
ATOM 2436 C C . ALA A 1 320 ? 14.972 20.442 -19.535 1.00 93.81 320 ALA A C 1
ATOM 2438 O O . ALA A 1 320 ? 14.800 21.040 -18.466 1.00 93.81 320 ALA A O 1
ATOM 2439 N N . ARG A 1 321 ? 14.884 21.081 -20.713 1.00 94.25 321 ARG A N 1
ATOM 2440 C CA . ARG A 1 321 ? 14.539 22.507 -20.826 1.00 94.25 321 ARG A CA 1
ATOM 2441 C C . ARG A 1 321 ? 13.128 22.786 -20.307 1.00 94.25 321 ARG A C 1
ATOM 2443 O O . ARG A 1 321 ? 12.942 23.726 -19.534 1.00 94.25 321 ARG A O 1
ATOM 2450 N N . THR A 1 322 ? 12.148 21.982 -20.712 1.00 94.56 322 THR A N 1
ATOM 2451 C CA . THR A 1 322 ? 10.737 22.148 -20.325 1.00 94.56 322 THR A CA 1
ATOM 2452 C C . THR A 1 322 ? 10.548 21.998 -18.817 1.00 94.56 322 THR A C 1
ATOM 2454 O O . THR A 1 322 ? 9.996 22.885 -18.166 1.00 94.56 322 THR A O 1
ATOM 2457 N N . PHE A 1 323 ? 11.070 20.926 -18.227 1.00 94.75 323 PHE A N 1
ATOM 2458 C CA . PHE A 1 323 ? 10.949 20.661 -16.799 1.00 94.75 323 PHE A CA 1
ATOM 2459 C C . PHE A 1 323 ? 11.733 21.651 -15.948 1.00 94.75 323 PHE A C 1
ATOM 2461 O O . PHE A 1 323 ? 11.241 22.037 -14.894 1.00 94.75 323 PHE A O 1
ATOM 2468 N N . THR A 1 324 ? 12.882 22.152 -16.409 1.00 92.56 324 THR A N 1
ATOM 2469 C CA . THR A 1 324 ? 13.588 23.238 -15.707 1.00 92.56 324 THR A CA 1
ATOM 2470 C C . THR A 1 324 ? 12.733 24.506 -15.624 1.00 92.56 324 THR A C 1
ATOM 2472 O O . THR A 1 324 ? 12.713 25.165 -14.587 1.00 92.56 324 THR A O 1
ATOM 2475 N N . LEU A 1 325 ? 11.995 24.845 -16.688 1.00 92.38 325 LEU A N 1
ATOM 2476 C CA . LEU A 1 325 ? 11.100 26.008 -16.701 1.00 92.38 325 LEU A CA 1
ATOM 2477 C C . LEU A 1 325 ? 9.857 25.806 -15.823 1.00 92.38 325 LEU A C 1
ATOM 2479 O O . LEU A 1 325 ? 9.425 26.744 -15.155 1.00 92.38 325 LEU A O 1
ATOM 2483 N N . LEU A 1 326 ? 9.292 24.596 -15.812 1.00 92.75 326 LEU A N 1
ATOM 2484 C CA . LEU A 1 326 ? 8.137 24.246 -14.976 1.00 92.75 326 LEU A CA 1
ATOM 2485 C C . LEU A 1 326 ? 8.501 24.092 -13.494 1.00 92.75 326 LEU A C 1
ATOM 2487 O O . LEU A 1 326 ? 7.664 24.314 -12.622 1.00 92.75 326 LEU A O 1
ATOM 2491 N N . ASN A 1 327 ? 9.750 23.737 -13.203 1.00 92.69 327 ASN A N 1
ATOM 2492 C CA . ASN A 1 327 ? 10.292 23.571 -11.860 1.00 92.69 327 ASN A CA 1
ATOM 2493 C C . ASN A 1 327 ? 10.972 24.862 -11.367 1.00 92.69 327 ASN A C 1
ATOM 2495 O O . ASN A 1 327 ? 12.114 24.845 -10.905 1.00 92.69 327 ASN A O 1
ATOM 2499 N N . ALA A 1 328 ? 10.284 25.998 -11.505 1.00 88.19 328 ALA A N 1
ATOM 2500 C CA . ALA A 1 328 ? 10.791 27.316 -11.134 1.00 88.19 328 ALA A CA 1
ATOM 2501 C C . ALA A 1 328 ? 9.710 28.201 -10.488 1.00 88.19 328 ALA A C 1
ATOM 2503 O O . ALA A 1 328 ? 8.510 27.981 -10.646 1.00 88.19 328 ALA A O 1
ATOM 2504 N N . ASN A 1 329 ? 10.150 29.250 -9.777 1.00 84.62 329 ASN A N 1
ATOM 2505 C CA . ASN A 1 329 ? 9.315 30.365 -9.302 1.00 84.62 329 ASN A CA 1
ATOM 2506 C C . ASN A 1 329 ? 8.035 29.954 -8.542 1.00 84.62 329 ASN A C 1
ATOM 2508 O O . ASN A 1 329 ? 6.953 30.476 -8.801 1.00 84.62 329 ASN A O 1
ATOM 2512 N N . GLY A 1 330 ? 8.156 29.026 -7.589 1.00 86.00 330 GLY A N 1
ATOM 2513 C CA . GLY A 1 330 ? 7.029 28.588 -6.755 1.00 86.00 330 GLY A CA 1
ATOM 2514 C C . GLY A 1 330 ? 6.170 27.480 -7.370 1.00 86.00 330 GLY A C 1
ATOM 2515 O O . GLY A 1 330 ? 5.085 27.198 -6.856 1.00 86.00 330 GLY A O 1
ATOM 2516 N N . SER A 1 331 ? 6.655 26.847 -8.443 1.00 91.06 331 SER A N 1
ATOM 2517 C CA . SER A 1 331 ? 6.139 25.589 -8.991 1.00 91.06 331 SER A CA 1
ATOM 2518 C C . SER A 1 331 ? 7.192 24.488 -8.885 1.00 91.06 331 SER A C 1
ATOM 2520 O O . SER A 1 331 ? 8.392 24.757 -8.955 1.00 91.06 331 SER A O 1
ATOM 2522 N N . GLN A 1 332 ? 6.734 23.255 -8.700 1.00 92.69 332 GLN A N 1
ATOM 2523 C CA . GLN A 1 332 ? 7.560 22.062 -8.617 1.00 92.69 332 GLN A CA 1
ATOM 2524 C C . GLN A 1 332 ? 6.998 20.978 -9.538 1.00 92.69 332 GLN A C 1
ATOM 2526 O O . GLN A 1 332 ? 5.804 20.670 -9.484 1.00 92.69 332 GLN A O 1
ATOM 2531 N N . VAL A 1 333 ? 7.872 20.391 -10.355 1.00 95.19 333 VAL A N 1
ATOM 2532 C CA . VAL A 1 333 ? 7.564 19.196 -11.149 1.00 95.19 333 VAL A CA 1
ATOM 2533 C C . VAL A 1 333 ? 7.749 17.968 -10.266 1.00 95.19 333 VAL A C 1
ATOM 2535 O O . VAL A 1 333 ? 8.790 17.806 -9.626 1.00 95.19 333 VAL A O 1
ATOM 2538 N N . GLN A 1 334 ? 6.749 17.098 -10.255 1.00 93.94 334 GLN A N 1
ATOM 2539 C CA . GLN A 1 334 ? 6.779 15.815 -9.573 1.00 93.94 334 GLN A CA 1
ATOM 2540 C C . GLN A 1 334 ? 6.434 14.715 -10.575 1.00 93.94 334 GLN A C 1
ATOM 2542 O O . GLN A 1 334 ? 5.470 14.812 -11.336 1.00 93.94 334 GLN A O 1
ATOM 2547 N N . PHE A 1 335 ? 7.235 13.660 -10.572 1.00 94.88 335 PHE A N 1
ATOM 2548 C CA . PHE A 1 335 ? 7.004 12.491 -11.400 1.00 94.88 335 PHE A CA 1
ATOM 2549 C C . PHE A 1 335 ? 6.231 11.438 -10.595 1.00 94.88 335 PHE A C 1
ATOM 2551 O O . PHE A 1 335 ? 6.642 11.082 -9.490 1.00 94.88 335 PHE A O 1
ATOM 2558 N N . GLY A 1 336 ? 5.115 10.940 -11.132 1.00 92.94 336 GLY A N 1
ATOM 2559 C CA . GLY A 1 336 ? 4.322 9.878 -10.498 1.00 92.94 336 GLY A CA 1
ATOM 2560 C C . GLY A 1 336 ? 4.930 8.484 -10.686 1.00 92.94 336 GLY A C 1
ATOM 2561 O O . GLY A 1 336 ? 6.016 8.377 -11.252 1.00 92.94 336 GLY A O 1
ATOM 2562 N N . PRO A 1 337 ? 4.272 7.407 -10.233 1.00 92.12 337 PRO A N 1
ATOM 2563 C CA . PRO A 1 337 ? 4.813 6.049 -10.313 1.00 92.12 337 PRO A CA 1
ATOM 2564 C C . PRO A 1 337 ? 5.195 5.644 -11.741 1.00 92.12 337 PRO A C 1
ATOM 2566 O O . PRO A 1 337 ? 4.518 6.018 -12.701 1.00 92.12 337 PRO A O 1
ATOM 2569 N N . MET A 1 338 ? 6.289 4.893 -11.886 1.00 94.12 338 MET A N 1
ATOM 2570 C CA . MET A 1 338 ? 6.739 4.403 -13.186 1.00 94.12 338 MET A CA 1
ATOM 2571 C C . MET A 1 338 ? 6.179 3.011 -13.454 1.00 94.12 338 MET A C 1
ATOM 2573 O O . MET A 1 338 ? 6.522 2.048 -12.778 1.00 94.12 338 MET A O 1
ATOM 2577 N N . THR A 1 339 ? 5.321 2.930 -14.461 1.00 92.56 339 THR A N 1
ATOM 2578 C CA . THR A 1 339 ? 4.489 1.769 -14.760 1.00 92.56 339 THR A CA 1
ATOM 2579 C C . THR A 1 339 ? 5.033 1.033 -15.979 1.00 92.56 339 THR A C 1
ATOM 2581 O O . THR A 1 339 ? 5.231 1.677 -17.014 1.00 92.56 339 THR A O 1
ATOM 2584 N N . PRO A 1 340 ? 5.267 -0.287 -15.912 1.00 91.12 340 PRO A N 1
ATOM 2585 C CA . PRO A 1 340 ? 5.588 -1.058 -17.101 1.00 91.12 340 PRO A CA 1
ATOM 2586 C C . PRO A 1 340 ? 4.312 -1.332 -17.905 1.00 91.12 340 PRO A C 1
ATOM 2588 O O . PRO A 1 340 ? 3.300 -1.771 -17.362 1.00 91.12 340 PRO A O 1
ATOM 2591 N N . LEU A 1 341 ? 4.378 -1.124 -19.212 1.00 87.69 341 LEU A N 1
ATOM 2592 C CA . LEU A 1 341 ? 3.366 -1.531 -20.176 1.00 87.69 341 LEU A CA 1
ATOM 2593 C C . LEU A 1 341 ? 4.029 -2.473 -21.180 1.00 87.69 341 LEU A C 1
ATOM 2595 O O . LEU A 1 341 ? 5.065 -2.143 -21.754 1.00 87.69 341 LEU A O 1
ATOM 2599 N N . ILE A 1 342 ? 3.444 -3.649 -21.387 1.00 81.31 342 ILE A N 1
ATOM 2600 C CA . ILE A 1 342 ? 3.937 -4.624 -22.362 1.00 81.31 342 ILE A CA 1
ATOM 2601 C C . ILE A 1 342 ? 2.889 -4.745 -23.462 1.00 81.31 342 ILE A C 1
ATOM 2603 O O . ILE A 1 342 ? 1.767 -5.169 -23.200 1.00 81.31 342 ILE A O 1
ATOM 2607 N N . THR A 1 343 ? 3.253 -4.374 -24.687 1.00 77.31 343 THR A N 1
ATOM 2608 C CA . THR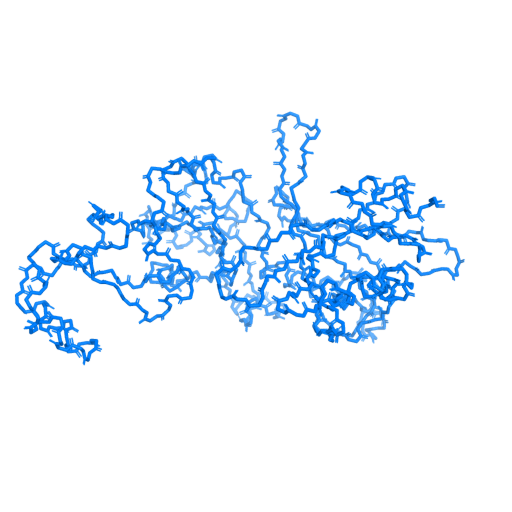 A 1 343 ? 2.395 -4.519 -25.873 1.00 77.31 343 THR A CA 1
ATOM 2609 C C . THR A 1 343 ? 3.226 -4.990 -27.056 1.00 77.31 343 THR A C 1
ATOM 2611 O O . THR A 1 343 ? 4.381 -4.594 -27.200 1.00 77.31 343 THR A O 1
ATOM 2614 N N . ASP A 1 344 ? 2.665 -5.886 -27.871 1.00 75.62 344 ASP A N 1
ATOM 2615 C CA . ASP A 1 344 ? 3.313 -6.470 -29.057 1.00 75.62 344 ASP A CA 1
ATOM 2616 C C . ASP A 1 344 ? 4.730 -7.031 -28.809 1.00 75.62 344 ASP A C 1
ATOM 2618 O O . ASP A 1 344 ? 5.594 -7.022 -29.684 1.00 75.62 344 ASP A O 1
ATOM 2622 N N . GLY A 1 345 ? 4.980 -7.537 -27.595 1.00 73.44 345 GLY A N 1
ATOM 2623 C CA . GLY A 1 345 ? 6.274 -8.096 -27.191 1.00 73.44 345 GLY A CA 1
ATOM 2624 C C . GLY A 1 345 ? 7.348 -7.061 -26.836 1.00 73.44 345 GLY A C 1
ATOM 2625 O O . GLY A 1 345 ? 8.475 -7.453 -26.539 1.00 73.44 345 GLY A O 1
ATOM 2626 N N . ALA A 1 346 ? 7.021 -5.767 -26.825 1.00 80.31 346 ALA A N 1
ATOM 2627 C CA . ALA A 1 346 ? 7.912 -4.691 -26.403 1.00 80.31 346 ALA A CA 1
ATOM 2628 C C . ALA A 1 346 ? 7.545 -4.166 -25.006 1.00 80.31 346 ALA A C 1
ATOM 2630 O O . ALA A 1 346 ? 6.374 -4.120 -24.624 1.00 80.31 346 ALA A O 1
ATOM 2631 N N . LEU A 1 347 ? 8.570 -3.766 -24.246 1.00 88.00 347 LEU A N 1
ATOM 2632 C CA . LEU A 1 347 ? 8.429 -3.128 -22.940 1.00 88.00 347 LEU A CA 1
ATOM 2633 C C . LEU A 1 347 ? 8.464 -1.606 -23.089 1.00 88.00 347 LEU A C 1
ATOM 2635 O O . LEU A 1 347 ? 9.373 -1.041 -23.703 1.00 88.00 347 LEU A O 1
ATOM 2639 N N . PHE A 1 348 ? 7.515 -0.959 -22.431 1.00 90.94 348 PHE A N 1
ATOM 2640 C CA . PHE A 1 348 ? 7.393 0.482 -22.324 1.00 90.94 348 PHE A CA 1
ATOM 2641 C C . PHE A 1 348 ? 7.327 0.886 -20.859 1.00 90.94 348 PHE A C 1
ATOM 2643 O O . PHE A 1 348 ? 6.652 0.240 -20.061 1.00 90.94 348 PHE A O 1
ATOM 2650 N N . TRP A 1 349 ? 7.986 1.982 -20.508 1.00 94.44 349 TRP A N 1
ATOM 2651 C CA . TRP A 1 349 ? 7.861 2.595 -19.191 1.00 94.44 349 TRP A CA 1
ATOM 2652 C C . TRP A 1 349 ? 7.053 3.874 -19.305 1.00 94.44 349 TRP A C 1
ATOM 2654 O O . TRP A 1 349 ? 7.443 4.788 -20.025 1.00 94.44 349 TRP A O 1
ATOM 2664 N N . VAL A 1 350 ? 5.935 3.942 -18.591 1.00 95.25 350 VAL A N 1
ATOM 2665 C CA . VAL A 1 350 ? 5.004 5.069 -18.643 1.00 95.25 350 VAL A CA 1
ATOM 2666 C C . VAL A 1 350 ? 4.890 5.700 -17.263 1.00 95.25 350 VAL A C 1
ATOM 2668 O O . VAL A 1 350 ? 4.760 4.990 -16.265 1.00 95.25 350 VAL A O 1
ATOM 2671 N N . ARG A 1 351 ? 4.922 7.033 -17.171 1.00 95.12 351 ARG A N 1
ATOM 2672 C CA . ARG A 1 351 ? 4.645 7.729 -15.905 1.00 95.12 351 ARG A CA 1
ATOM 2673 C C . ARG A 1 351 ? 3.998 9.098 -16.104 1.00 95.12 351 ARG A C 1
ATOM 2675 O O . ARG A 1 351 ? 4.362 9.808 -17.042 1.00 95.12 351 ARG A O 1
ATOM 2682 N N . PRO A 1 352 ? 3.083 9.517 -15.215 1.00 95.56 352 PRO A N 1
ATOM 2683 C CA . PRO A 1 352 ? 2.526 10.858 -15.265 1.00 95.56 352 PRO A CA 1
ATOM 2684 C C . PRO A 1 352 ? 3.524 11.890 -14.728 1.00 95.56 352 PRO A C 1
ATOM 2686 O O . PRO A 1 352 ? 4.297 11.629 -13.800 1.00 95.56 352 PRO A O 1
ATOM 2689 N N . VAL A 1 353 ? 3.456 13.097 -15.278 1.00 96.62 353 VAL A N 1
ATOM 2690 C CA . VAL A 1 353 ? 4.165 14.284 -14.803 1.00 96.62 353 VAL A CA 1
ATOM 2691 C C . VAL A 1 353 ? 3.132 15.253 -14.260 1.00 96.62 353 VAL A C 1
ATOM 2693 O O . VAL A 1 353 ? 2.237 15.688 -14.986 1.00 96.62 353 VAL A O 1
ATOM 2696 N N . VAL A 1 354 ? 3.252 15.612 -12.987 1.00 95.50 354 VAL A N 1
ATOM 2697 C CA . VAL A 1 354 ? 2.377 16.597 -12.353 1.00 95.50 354 VAL A CA 1
ATOM 2698 C C . VAL A 1 354 ? 3.166 17.838 -11.965 1.00 95.50 354 VAL A C 1
ATOM 2700 O O . VAL A 1 354 ? 4.333 17.771 -11.583 1.00 95.50 354 VAL A O 1
ATOM 2703 N N . VAL A 1 355 ? 2.516 18.991 -12.052 1.00 93.94 355 VAL A N 1
ATOM 2704 C CA . VAL A 1 355 ? 3.059 20.268 -11.593 1.00 93.94 355 VAL A CA 1
ATOM 2705 C C . VAL A 1 355 ? 2.216 20.740 -10.422 1.00 93.94 355 VAL A C 1
ATOM 2707 O O . VAL A 1 355 ? 0.990 20.847 -10.517 1.00 93.94 355 VAL A O 1
ATOM 2710 N N . ARG A 1 356 ? 2.877 21.024 -9.304 1.00 91.38 356 ARG A N 1
ATOM 2711 C CA . ARG A 1 356 ? 2.251 21.566 -8.095 1.00 91.38 356 ARG A CA 1
ATOM 2712 C C . ARG A 1 356 ? 2.873 22.904 -7.738 1.00 91.38 356 ARG A C 1
ATOM 2714 O O . ARG A 1 356 ? 4.058 23.118 -7.979 1.00 91.38 356 ARG A O 1
ATOM 2721 N N . SER A 1 357 ? 2.101 23.804 -7.136 1.00 89.62 357 SER A N 1
ATOM 2722 C CA . SER A 1 357 ? 2.711 24.977 -6.507 1.00 89.62 357 SER A CA 1
ATOM 2723 C C . SER A 1 357 ? 3.396 24.566 -5.201 1.00 89.62 357 SER A C 1
ATOM 2725 O O . SER A 1 357 ? 2.987 23.610 -4.548 1.00 89.62 357 SER A O 1
ATOM 2727 N N . THR A 1 358 ? 4.434 25.298 -4.803 1.00 85.31 358 THR A N 1
ATOM 2728 C CA . THR A 1 358 ? 5.104 25.132 -3.506 1.00 85.31 358 THR A CA 1
ATOM 2729 C C . THR A 1 358 ? 4.267 25.650 -2.330 1.00 85.31 358 THR A C 1
ATOM 2731 O O . THR A 1 358 ? 4.691 25.529 -1.184 1.00 85.31 358 THR A O 1
ATOM 2734 N N . ALA A 1 359 ? 3.109 26.268 -2.589 1.00 83.69 359 ALA A N 1
ATOM 2735 C CA . ALA A 1 359 ? 2.153 26.647 -1.554 1.00 83.69 359 ALA A CA 1
ATOM 2736 C C . ALA A 1 359 ? 1.459 25.409 -0.960 1.00 83.69 359 ALA A C 1
ATOM 2738 O O . ALA A 1 359 ? 1.129 24.466 -1.674 1.00 83.69 359 ALA A O 1
ATOM 2739 N N . SER A 1 360 ? 1.179 25.437 0.344 1.00 69.44 360 SER A N 1
ATOM 2740 C CA . SER A 1 360 ? 0.636 24.296 1.097 1.00 69.44 360 SER A CA 1
ATOM 2741 C C . SER A 1 360 ? -0.785 23.869 0.706 1.00 69.44 360 SER A C 1
ATOM 2743 O O . SER A 1 360 ? -1.203 22.778 1.072 1.00 69.44 360 SER A O 1
ATOM 2745 N N . THR A 1 361 ? -1.531 24.700 -0.026 1.00 70.94 361 THR A N 1
ATOM 2746 C CA . THR A 1 361 ? -2.935 24.454 -0.409 1.00 70.94 361 THR A CA 1
ATOM 2747 C C . THR A 1 361 ? -3.124 24.160 -1.899 1.00 70.94 361 THR A C 1
ATOM 2749 O O . THR A 1 361 ? -4.247 24.168 -2.402 1.00 70.94 361 THR A O 1
ATOM 2752 N N . ALA A 1 362 ? -2.039 23.940 -2.643 1.00 74.88 362 ALA A N 1
ATOM 2753 C CA . ALA A 1 362 ? -2.111 23.797 -4.088 1.00 74.88 362 ALA A CA 1
ATOM 2754 C C . ALA A 1 362 ? -2.381 22.355 -4.526 1.00 74.88 362 ALA A C 1
ATOM 2756 O O . ALA A 1 362 ? -1.575 21.457 -4.286 1.00 74.88 362 ALA A O 1
ATOM 2757 N N . ALA A 1 363 ? -3.484 22.156 -5.248 1.00 82.62 363 ALA A N 1
ATOM 2758 C CA . ALA A 1 363 ? -3.770 20.886 -5.901 1.00 82.62 363 ALA A CA 1
ATOM 2759 C C . ALA A 1 363 ? -2.776 20.632 -7.056 1.00 82.62 363 ALA A C 1
ATOM 2761 O O . ALA A 1 363 ? -2.545 21.542 -7.867 1.00 82.62 363 ALA A O 1
ATOM 2762 N N . PRO A 1 364 ? -2.196 19.422 -7.163 1.00 87.88 364 PRO A N 1
ATOM 2763 C CA . PRO A 1 364 ? -1.351 19.059 -8.293 1.00 87.88 364 PRO A CA 1
ATOM 2764 C C . PRO A 1 364 ? -2.176 19.040 -9.584 1.00 87.88 364 PRO A C 1
ATOM 2766 O O . PRO A 1 364 ? -3.345 18.653 -9.590 1.00 87.88 364 PRO A O 1
ATOM 2769 N N . ARG A 1 365 ? -1.564 19.454 -10.695 1.00 91.19 365 ARG A N 1
ATOM 2770 C CA . ARG A 1 365 ? -2.165 19.383 -12.032 1.00 91.19 365 ARG A CA 1
ATOM 2771 C C . ARG A 1 365 ? -1.363 18.438 -12.907 1.00 91.19 365 ARG A C 1
ATOM 2773 O O . ARG A 1 365 ? -0.139 18.547 -12.941 1.00 91.19 365 ARG A O 1
ATOM 2780 N N . LEU A 1 366 ? -2.046 17.548 -13.625 1.00 95.06 366 LEU A N 1
ATOM 2781 C CA . LEU A 1 366 ? -1.415 16.737 -14.663 1.00 95.06 366 LEU A CA 1
ATOM 2782 C C . LEU A 1 366 ? -0.889 17.670 -15.758 1.00 95.06 366 LEU A C 1
ATOM 2784 O O . LEU A 1 366 ? -1.642 18.480 -16.296 1.00 95.06 366 LEU A O 1
ATOM 2788 N N . PHE A 1 367 ? 0.408 17.583 -16.029 1.00 94.94 367 PHE A N 1
ATOM 2789 C CA . PHE A 1 367 ? 1.049 18.283 -17.135 1.00 94.94 367 PHE A CA 1
ATOM 2790 C C . PHE A 1 367 ? 1.088 17.413 -18.391 1.00 94.94 367 PHE A C 1
ATOM 2792 O O . PHE A 1 367 ? 0.897 17.926 -19.484 1.00 94.94 367 PHE A O 1
ATOM 2799 N N . GLY A 1 368 ? 1.308 16.109 -18.221 1.00 96.38 368 GLY A N 1
ATOM 2800 C CA . GLY A 1 368 ? 1.296 15.130 -19.300 1.00 96.38 368 GLY A CA 1
ATOM 2801 C C . GLY A 1 368 ? 1.756 13.759 -18.818 1.00 96.38 368 GLY A C 1
ATOM 2802 O O . GLY A 1 368 ? 1.987 13.541 -17.625 1.00 96.38 368 GLY A O 1
ATOM 2803 N N . VAL A 1 369 ? 1.909 12.839 -19.757 1.00 97.00 369 VAL A N 1
ATOM 2804 C CA . VAL A 1 369 ? 2.369 11.468 -19.569 1.00 97.00 369 VAL A CA 1
ATOM 2805 C C . VAL A 1 369 ? 3.637 11.266 -20.384 1.00 97.00 369 VAL A C 1
ATOM 2807 O O . VAL A 1 369 ? 3.680 11.589 -21.569 1.00 97.00 369 VAL A O 1
ATOM 2810 N N . LEU A 1 370 ? 4.669 10.735 -19.735 1.00 97.06 370 LEU A N 1
ATOM 2811 C CA . LEU A 1 370 ? 5.901 10.306 -20.380 1.00 97.06 370 LEU A CA 1
ATOM 2812 C C . LEU A 1 370 ? 5.805 8.830 -20.741 1.00 97.06 370 LEU A C 1
ATOM 2814 O O . LEU A 1 370 ? 5.325 8.038 -19.927 1.00 97.06 370 LEU A O 1
ATOM 2818 N N . ALA A 1 371 ? 6.327 8.465 -21.906 1.00 95.94 371 ALA A N 1
ATOM 2819 C CA . ALA A 1 371 ? 6.563 7.085 -22.299 1.00 95.94 371 ALA A CA 1
ATOM 2820 C C . ALA A 1 371 ? 8.017 6.910 -22.745 1.00 95.94 371 ALA A C 1
ATOM 2822 O O . ALA A 1 371 ? 8.568 7.774 -23.426 1.00 95.94 371 ALA A O 1
ATOM 2823 N N . VAL A 1 372 ? 8.631 5.795 -22.353 1.00 94.62 372 VAL A N 1
ATOM 2824 C CA . VAL A 1 372 ? 10.018 5.458 -22.681 1.00 94.62 372 VAL A CA 1
ATOM 2825 C C . VAL A 1 372 ? 10.091 4.053 -23.262 1.00 94.62 372 VAL A C 1
ATOM 2827 O O . VAL A 1 372 ? 9.582 3.107 -22.657 1.00 94.62 372 VAL A O 1
ATOM 2830 N N . SER A 1 373 ? 10.778 3.900 -24.394 1.00 89.50 373 SER A N 1
ATOM 2831 C CA . SER A 1 373 ? 11.123 2.595 -24.972 1.00 89.50 373 SER A CA 1
ATOM 2832 C C . SER A 1 373 ? 12.454 2.651 -25.694 1.00 89.50 373 SER A C 1
ATOM 2834 O O . SER A 1 373 ? 12.710 3.587 -26.440 1.00 89.50 373 SER A O 1
ATOM 2836 N N . GLU A 1 374 ? 13.319 1.664 -25.460 1.00 84.06 374 GLU A N 1
ATOM 2837 C CA . GLU A 1 374 ? 14.651 1.581 -26.085 1.00 84.06 374 GLU A CA 1
ATOM 2838 C C . GLU A 1 374 ? 15.472 2.896 -26.017 1.00 84.06 374 GLU A C 1
ATOM 2840 O O . GLU A 1 374 ? 16.309 3.171 -26.873 1.00 84.06 374 GLU A O 1
ATOM 2845 N N . GLY A 1 375 ? 15.252 3.710 -24.975 1.00 85.62 375 GLY A N 1
ATOM 2846 C CA . GLY A 1 375 ? 15.911 5.008 -24.772 1.00 85.62 375 GLY A CA 1
ATOM 2847 C C . GLY A 1 375 ? 15.257 6.195 -25.488 1.00 85.62 375 GLY A C 1
ATOM 2848 O O . GLY A 1 375 ? 15.665 7.328 -25.249 1.00 85.62 375 GLY A O 1
ATOM 2849 N N . LEU A 1 376 ? 14.243 5.956 -26.319 1.00 91.19 376 LEU A N 1
ATOM 2850 C CA . LEU A 1 376 ? 13.391 6.990 -26.897 1.00 91.19 376 LEU A CA 1
ATOM 2851 C C . LEU A 1 376 ? 12.360 7.453 -25.871 1.00 91.19 376 LEU A C 1
ATOM 2853 O O . LEU A 1 376 ? 11.831 6.631 -25.118 1.00 91.19 376 LEU A O 1
ATOM 2857 N N . VAL A 1 377 ? 12.075 8.754 -25.849 1.00 95.38 377 VAL A N 1
ATOM 2858 C CA . VAL A 1 377 ? 11.185 9.378 -24.868 1.00 95.38 377 VAL A CA 1
ATOM 2859 C C . VAL A 1 377 ? 10.150 10.234 -25.584 1.00 95.38 377 VAL A C 1
ATOM 2861 O O . VAL A 1 377 ? 10.500 11.065 -26.412 1.00 95.38 377 VAL A O 1
ATOM 2864 N N . GLY A 1 378 ? 8.881 10.058 -25.227 1.00 95.38 378 GLY A N 1
ATOM 2865 C CA . GLY A 1 378 ? 7.775 10.885 -25.700 1.00 95.38 378 GLY A CA 1
ATOM 2866 C C . GLY A 1 378 ? 6.988 11.479 -24.537 1.00 95.38 378 GLY A C 1
ATOM 2867 O O . GLY A 1 378 ? 6.868 10.862 -23.478 1.00 95.38 378 GLY A O 1
ATOM 2868 N N . LEU A 1 379 ? 6.449 12.684 -24.732 1.00 96.62 379 LEU A N 1
ATOM 2869 C CA . LEU A 1 379 ? 5.566 13.379 -23.792 1.00 96.62 379 LEU A CA 1
ATOM 2870 C C . LEU A 1 379 ? 4.274 13.771 -24.514 1.00 96.62 379 LEU A C 1
ATOM 2872 O O . LEU A 1 379 ? 4.330 14.478 -25.519 1.00 96.62 379 LEU A O 1
ATOM 2876 N N . ALA A 1 380 ? 3.124 13.366 -23.979 1.00 96.44 380 ALA A N 1
ATOM 2877 C CA . ALA A 1 380 ? 1.811 13.746 -24.507 1.00 96.44 380 ALA A CA 1
ATOM 2878 C C . ALA A 1 380 ? 0.740 13.799 -23.405 1.00 96.44 380 ALA A C 1
ATOM 2880 O O . ALA A 1 380 ? 1.057 13.662 -22.225 1.00 96.44 380 ALA A O 1
ATOM 2881 N N . ASP A 1 381 ? -0.528 13.987 -23.775 1.00 94.12 381 ASP A N 1
ATOM 2882 C CA . ASP A 1 381 ? -1.640 14.080 -22.818 1.00 94.12 381 ASP A CA 1
ATOM 2883 C C . ASP A 1 381 ? -2.070 12.711 -22.257 1.00 94.12 381 ASP A C 1
ATOM 2885 O O . ASP A 1 381 ? -2.609 12.633 -21.151 1.00 94.12 381 ASP A O 1
ATOM 2889 N N . ASP A 1 382 ? -1.810 11.626 -22.993 1.00 90.12 382 ASP A N 1
ATOM 2890 C CA . ASP A 1 382 ? -2.166 10.258 -22.615 1.00 90.12 382 ASP A CA 1
ATOM 2891 C C . ASP A 1 382 ? -1.058 9.241 -22.974 1.00 90.12 382 ASP A C 1
ATOM 2893 O O . ASP A 1 382 ? -0.178 9.546 -23.787 1.00 90.12 382 ASP A O 1
ATOM 2897 N N . PRO A 1 383 ? -1.070 8.027 -22.380 1.00 87.00 383 PRO A N 1
ATOM 2898 C CA . PRO A 1 383 ? -0.051 7.009 -22.635 1.00 87.00 383 PRO A CA 1
ATOM 2899 C C . PRO A 1 383 ? 0.109 6.612 -24.108 1.00 87.00 383 PRO A C 1
ATOM 2901 O O . PRO A 1 383 ? 1.232 6.404 -24.557 1.00 87.00 383 PRO A O 1
ATOM 2904 N N . ALA A 1 384 ? -0.982 6.501 -24.872 1.00 87.44 384 ALA A N 1
ATOM 2905 C CA . ALA A 1 384 ? -0.933 6.038 -26.259 1.00 87.44 384 ALA A CA 1
ATOM 2906 C C . ALA A 1 384 ? -0.308 7.096 -27.180 1.00 87.44 384 ALA A C 1
ATOM 2908 O O . ALA A 1 384 ? 0.521 6.783 -28.041 1.00 87.44 384 ALA A O 1
ATOM 2909 N N . GLN A 1 385 ? -0.653 8.364 -26.963 1.00 92.38 385 GLN A N 1
ATOM 2910 C CA . GLN A 1 385 ? -0.024 9.482 -27.657 1.00 92.38 385 GLN A CA 1
ATOM 2911 C C . GLN A 1 385 ? 1.442 9.641 -27.256 1.00 92.38 385 GLN A C 1
ATOM 2913 O O . GLN A 1 385 ? 2.274 9.889 -28.122 1.00 92.38 385 GLN A O 1
ATOM 2918 N N . ALA A 1 386 ? 1.778 9.454 -25.976 1.00 91.94 386 ALA A N 1
ATOM 2919 C CA . ALA A 1 386 ? 3.155 9.563 -25.498 1.00 91.94 386 ALA A CA 1
ATOM 2920 C C . ALA A 1 386 ? 4.048 8.485 -26.126 1.00 91.94 386 ALA A C 1
ATOM 2922 O O . ALA A 1 386 ? 5.183 8.765 -26.495 1.00 91.94 386 ALA A O 1
ATOM 2923 N N . LEU A 1 387 ? 3.515 7.272 -26.305 1.00 87.81 387 LEU A N 1
ATOM 2924 C CA . LEU A 1 387 ? 4.187 6.192 -27.027 1.00 87.81 387 LEU A CA 1
ATOM 2925 C C . LEU A 1 387 ? 4.422 6.541 -28.494 1.00 87.81 387 LEU A C 1
ATOM 2927 O O . LEU A 1 387 ? 5.522 6.340 -28.995 1.00 87.81 387 LEU A O 1
ATOM 2931 N N . THR A 1 388 ? 3.411 7.088 -29.169 1.00 89.81 388 THR A N 1
ATOM 2932 C CA . THR A 1 388 ? 3.542 7.526 -30.568 1.00 89.81 388 THR A CA 1
ATOM 2933 C C . THR A 1 388 ? 4.610 8.615 -30.689 1.00 89.81 388 THR A C 1
ATOM 2935 O O . THR A 1 388 ? 5.527 8.489 -31.492 1.00 89.81 388 THR A O 1
ATOM 2938 N N . ALA A 1 389 ? 4.564 9.613 -29.803 1.00 89.25 389 ALA A N 1
ATOM 2939 C CA . ALA A 1 389 ? 5.525 10.711 -29.750 1.00 89.25 389 ALA A CA 1
ATOM 2940 C C . ALA A 1 389 ? 6.961 10.270 -29.422 1.00 89.25 389 ALA A C 1
ATOM 2942 O O . ALA A 1 389 ? 7.886 11.026 -29.684 1.00 89.25 389 ALA A O 1
ATOM 2943 N N . ALA A 1 390 ? 7.165 9.087 -28.833 1.00 86.75 390 ALA A N 1
ATOM 2944 C CA . ALA A 1 390 ? 8.505 8.553 -28.604 1.00 86.75 390 ALA A CA 1
ATOM 2945 C C . ALA A 1 390 ? 9.153 8.025 -29.900 1.00 86.75 390 ALA A C 1
ATOM 2947 O O . ALA A 1 390 ? 10.375 7.974 -29.986 1.00 86.75 390 ALA A O 1
ATOM 2948 N N . TYR A 1 391 ? 8.358 7.609 -30.893 1.00 83.19 391 TYR A N 1
ATOM 2949 C CA . TYR A 1 391 ? 8.852 7.037 -32.154 1.00 83.19 391 TYR A CA 1
ATOM 2950 C C . TYR A 1 391 ? 8.818 8.000 -33.349 1.00 83.19 391 TYR A C 1
ATOM 2952 O O . TYR A 1 391 ? 9.404 7.672 -34.385 1.00 83.19 391 TYR A O 1
ATOM 2960 N N . ASP A 1 392 ? 8.143 9.142 -33.209 1.00 74.69 392 ASP A N 1
ATOM 2961 C CA . ASP A 1 392 ? 8.136 10.251 -34.173 1.00 74.69 392 ASP A CA 1
ATOM 2962 C C . ASP A 1 392 ? 9.355 11.169 -33.980 1.00 74.69 392 ASP A C 1
ATOM 2964 O O . ASP A 1 392 ? 9.951 11.585 -35.008 1.00 74.69 392 ASP A O 1
#